Protein AF-A0A5A9GFE1-F1 (afdb_monomer_lite)

Structure (mmCIF, N/CA/C/O backbone):
data_AF-A0A5A9GFE1-F1
#
_entry.id   AF-A0A5A9GFE1-F1
#
loop_
_atom_site.group_PDB
_atom_site.id
_atom_site.type_symbol
_atom_site.label_atom_id
_atom_site.label_alt_id
_atom_site.label_comp_id
_atom_site.label_asym_id
_atom_site.label_entity_id
_atom_site.label_seq_id
_atom_site.pdbx_PDB_ins_code
_atom_site.Cartn_x
_atom_site.Cartn_y
_atom_site.Cartn_z
_atom_site.occupancy
_atom_site.B_iso_or_equiv
_atom_site.auth_seq_id
_atom_site.auth_comp_id
_atom_site.auth_asym_id
_atom_site.auth_atom_id
_atom_site.pdbx_PDB_model_num
ATOM 1 N N . MET A 1 1 ? -12.505 -15.880 12.732 1.00 76.94 1 MET A N 1
ATOM 2 C CA . MET A 1 1 ? -12.325 -15.135 11.469 1.00 76.94 1 MET A CA 1
ATOM 3 C C . MET A 1 1 ? -12.124 -13.673 11.823 1.00 76.94 1 MET A C 1
ATOM 5 O O . MET A 1 1 ? -12.712 -13.274 12.824 1.00 76.94 1 MET A O 1
ATOM 9 N N . PRO A 1 2 ? -11.308 -12.919 11.067 1.00 86.88 2 PRO A N 1
ATOM 10 C CA . PRO A 1 2 ? -11.058 -11.509 11.340 1.00 86.88 2 PRO A CA 1
ATOM 11 C C . PRO A 1 2 ? -12.333 -10.668 11.269 1.00 86.88 2 PRO A C 1
ATOM 13 O O . PRO A 1 2 ? -13.193 -10.912 10.420 1.00 86.88 2 PRO A O 1
ATOM 16 N N . THR A 1 3 ? -12.396 -9.628 12.087 1.00 91.00 3 THR A N 1
ATOM 17 C CA . THR A 1 3 ? -13.304 -8.488 11.946 1.00 91.00 3 THR A CA 1
ATOM 18 C C . THR A 1 3 ? -12.489 -7.206 11.820 1.00 91.00 3 THR A C 1
ATOM 20 O O . THR A 1 3 ? -11.328 -7.146 12.225 1.00 91.00 3 THR A O 1
ATOM 23 N N . ILE A 1 4 ? -13.096 -6.140 11.294 1.00 91.38 4 ILE A N 1
ATOM 24 C CA . ILE A 1 4 ? -12.438 -4.824 11.241 1.00 91.38 4 ILE A CA 1
ATOM 25 C C . ILE A 1 4 ? -12.020 -4.314 12.636 1.00 91.38 4 ILE A C 1
ATOM 27 O O . ILE A 1 4 ? -11.054 -3.565 12.755 1.00 91.38 4 ILE A O 1
ATOM 31 N N . TYR A 1 5 ? -12.707 -4.753 13.696 1.00 91.06 5 TYR A N 1
ATOM 32 C CA . TYR A 1 5 ? -12.461 -4.335 15.079 1.00 91.06 5 TYR A CA 1
ATOM 33 C C . TYR A 1 5 ? -11.319 -5.085 15.773 1.00 91.06 5 TYR A C 1
ATOM 35 O O . TYR A 1 5 ? -10.946 -4.714 16.888 1.00 91.06 5 TYR A O 1
ATOM 43 N N . ASP A 1 6 ? -10.736 -6.090 15.113 1.00 88.88 6 ASP A N 1
ATOM 44 C CA . ASP A 1 6 ? -9.493 -6.717 15.574 1.00 88.88 6 ASP A CA 1
ATOM 45 C C . ASP A 1 6 ? -8.299 -5.753 15.460 1.00 88.88 6 ASP A C 1
ATOM 47 O O . ASP A 1 6 ? -7.280 -5.947 16.123 1.00 88.88 6 ASP A O 1
ATOM 51 N N . ILE A 1 7 ? -8.437 -4.687 14.660 1.00 89.19 7 ILE A N 1
ATOM 52 C CA . ILE A 1 7 ? -7.517 -3.550 14.626 1.00 89.19 7 ILE A CA 1
ATOM 53 C C . ILE A 1 7 ? -7.960 -2.549 15.694 1.00 89.19 7 ILE A C 1
ATOM 55 O O . ILE A 1 7 ? -8.998 -1.898 15.552 1.00 89.19 7 ILE A O 1
ATOM 59 N N . ALA A 1 8 ? -7.163 -2.398 16.755 1.00 84.62 8 ALA A N 1
ATOM 60 C CA . ALA A 1 8 ? -7.540 -1.612 17.933 1.00 84.62 8 ALA A CA 1
ATOM 61 C C . ALA A 1 8 ? -7.936 -0.165 17.587 1.00 84.62 8 ALA A C 1
ATOM 63 O O . ALA A 1 8 ? -8.955 0.335 18.063 1.00 84.62 8 ALA A O 1
ATOM 64 N N . GLN A 1 9 ? -7.190 0.487 16.689 1.00 86.62 9 GLN A N 1
ATOM 65 C CA . GLN A 1 9 ? -7.472 1.861 16.268 1.00 86.62 9 GLN A CA 1
ATOM 66 C C . GLN A 1 9 ? -8.793 2.003 15.499 1.00 86.62 9 GLN A C 1
ATOM 68 O O . GLN A 1 9 ? -9.353 3.092 15.460 1.00 86.62 9 GLN A O 1
ATOM 73 N N . LEU A 1 10 ? -9.330 0.930 14.910 1.00 93.31 10 LEU A N 1
ATOM 74 C CA . LEU A 1 10 ? -10.584 0.972 14.148 1.00 93.31 10 LEU A CA 1
ATOM 75 C C . LEU A 1 10 ? -11.828 0.674 14.998 1.00 93.31 10 LEU A C 1
ATOM 77 O O . LEU A 1 10 ? -12.948 0.773 14.497 1.00 93.31 10 LEU A O 1
ATOM 81 N N . GLN A 1 11 ? -11.681 0.367 16.289 1.00 92.31 11 GLN A N 1
ATOM 82 C CA . GLN A 1 11 ? -12.820 0.154 17.192 1.00 92.31 11 GLN A CA 1
ATOM 83 C C . GLN A 1 11 ? -13.823 1.329 17.246 1.00 92.31 11 GLN A C 1
ATOM 85 O O . GLN A 1 11 ? -15.032 1.063 17.249 1.00 92.31 11 GLN A O 1
ATOM 90 N N . PRO A 1 12 ? -13.406 2.615 17.203 1.00 94.50 12 PRO A N 1
ATOM 91 C CA . PRO A 1 12 ? -14.332 3.751 17.151 1.00 94.50 12 PRO A CA 1
ATOM 92 C C . PRO A 1 12 ? -15.297 3.732 15.958 1.00 94.50 12 PRO A C 1
ATOM 94 O O . PRO A 1 12 ? -16.393 4.294 16.055 1.00 94.50 12 PRO A O 1
ATOM 97 N N . LEU A 1 13 ? -14.970 3.022 14.866 1.00 95.38 13 LEU A N 1
ATOM 98 C CA . LEU A 1 13 ? -15.875 2.858 13.722 1.00 95.38 13 LEU A CA 1
ATOM 99 C C . LEU A 1 13 ? -17.215 2.225 14.125 1.00 95.38 13 LEU A C 1
ATOM 101 O O . LEU A 1 13 ? -18.231 2.505 13.496 1.00 95.38 13 LEU A O 1
ATOM 105 N N . ALA A 1 14 ? -17.267 1.422 15.194 1.00 94.44 14 ALA A N 1
ATOM 106 C CA . ALA A 1 14 ? -18.524 0.873 15.701 1.00 94.44 14 ALA A CA 1
ATOM 107 C C . ALA A 1 14 ? -19.472 1.970 16.219 1.00 94.44 14 ALA A C 1
ATOM 109 O O . ALA A 1 14 ? -20.682 1.914 15.993 1.00 94.44 14 ALA A O 1
ATOM 110 N N . ALA A 1 15 ? -18.935 2.973 16.920 1.00 95.75 15 ALA A N 1
ATOM 111 C CA . ALA A 1 15 ? -19.720 4.096 17.428 1.00 95.75 15 ALA A CA 1
ATOM 112 C C . ALA A 1 15 ? -20.160 5.025 16.290 1.00 95.75 15 ALA A C 1
ATOM 114 O O . ALA A 1 15 ? -21.337 5.382 16.221 1.00 95.75 15 ALA A O 1
ATOM 115 N N . ILE A 1 16 ? -19.248 5.326 15.359 1.00 97.25 16 ILE A N 1
ATOM 116 C CA . ILE A 1 16 ? -19.541 6.113 14.152 1.00 97.25 16 ILE A CA 1
ATOM 117 C C . ILE A 1 16 ? -20.634 5.421 13.325 1.00 97.25 16 ILE A C 1
ATOM 119 O O . ILE A 1 16 ? -21.614 6.050 12.931 1.00 97.25 16 ILE A O 1
ATOM 123 N N . GLY A 1 17 ? -20.524 4.105 13.124 1.00 96.00 17 GLY A N 1
ATOM 124 C CA . GLY A 1 17 ? -21.496 3.317 12.368 1.00 96.00 17 GLY A CA 1
ATOM 125 C C . GLY A 1 17 ? -22.899 3.418 12.960 1.00 96.00 17 GLY A C 1
ATOM 126 O O . GLY A 1 17 ? -23.856 3.711 12.245 1.00 96.00 17 GLY A O 1
ATOM 127 N N . ARG A 1 18 ? -23.026 3.299 14.289 1.00 96.81 18 ARG A N 1
ATOM 128 C CA . ARG A 1 18 ? -24.308 3.500 14.986 1.00 96.81 18 ARG A CA 1
ATOM 129 C C . ARG A 1 18 ? -24.841 4.924 14.842 1.00 96.81 18 ARG A C 1
ATOM 131 O O . ARG A 1 18 ? -26.026 5.081 14.567 1.00 96.81 18 ARG A O 1
ATOM 138 N N . ALA A 1 19 ? -23.988 5.937 15.001 1.00 97.44 19 ALA A N 1
ATOM 139 C CA . ALA A 1 19 ? -24.389 7.341 14.913 1.00 97.44 19 ALA A CA 1
ATOM 140 C C . ALA A 1 19 ? -24.934 7.712 13.523 1.00 97.44 19 ALA A C 1
ATOM 142 O O . ALA A 1 19 ? -25.903 8.460 13.415 1.00 97.44 19 ALA A O 1
ATOM 143 N N . HIS A 1 20 ? -24.351 7.148 12.463 1.00 97.06 20 HIS A N 1
ATOM 144 C CA . HIS A 1 20 ? -24.754 7.417 11.080 1.00 97.06 20 HIS A CA 1
ATOM 145 C C . HIS A 1 20 ? -25.705 6.363 10.486 1.00 97.06 20 HIS A C 1
ATOM 147 O O . HIS A 1 20 ? -26.133 6.511 9.339 1.00 97.06 20 HIS A O 1
ATOM 153 N N . GLY A 1 21 ? -26.045 5.308 11.235 1.00 96.50 21 GLY A N 1
ATOM 154 C CA . GLY A 1 21 ? -26.882 4.203 10.759 1.00 96.50 21 GLY A CA 1
ATOM 155 C C . GLY A 1 21 ? -26.241 3.396 9.623 1.00 96.50 21 GLY A C 1
ATOM 156 O O . GLY A 1 21 ? -26.940 2.958 8.710 1.00 96.50 21 GLY A O 1
ATOM 157 N N . VAL A 1 22 ? -24.917 3.227 9.647 1.00 96.19 22 VAL A N 1
ATOM 158 C CA . VAL A 1 22 ? -24.139 2.533 8.612 1.00 96.19 22 VAL A CA 1
ATOM 159 C C . VAL A 1 22 ? -23.301 1.399 9.192 1.00 96.19 22 VAL A C 1
ATOM 161 O O . VAL A 1 22 ? -22.985 1.370 10.379 1.00 96.19 22 VAL A O 1
ATOM 164 N N . ARG A 1 23 ? -22.919 0.474 8.317 1.00 94.81 23 ARG A N 1
ATOM 165 C CA . ARG A 1 23 ? -21.920 -0.566 8.564 1.00 94.81 23 ARG A CA 1
ATOM 166 C C . ARG A 1 23 ? -20.661 -0.294 7.769 1.00 94.81 23 ARG A C 1
ATOM 168 O O . ARG A 1 23 ? -20.763 0.287 6.686 1.00 94.81 23 ARG A O 1
ATOM 175 N N . PHE A 1 24 ? -19.523 -0.752 8.276 1.00 95.56 24 PHE A N 1
ATOM 176 C CA . PHE A 1 24 ? -18.225 -0.585 7.626 1.00 95.56 24 PHE A CA 1
ATOM 177 C C . PHE A 1 24 ? -17.656 -1.905 7.115 1.00 95.56 24 PHE A C 1
ATOM 179 O O . PHE A 1 24 ? -17.845 -2.970 7.702 1.00 95.56 24 PHE A O 1
ATOM 186 N N . ARG A 1 25 ? -16.908 -1.811 6.018 1.00 95.25 25 ARG A N 1
ATOM 187 C CA . ARG A 1 25 ? -16.076 -2.890 5.499 1.00 95.25 25 ARG A CA 1
ATOM 188 C C . ARG A 1 25 ? -14.699 -2.344 5.148 1.00 95.25 25 ARG A C 1
ATOM 190 O O . ARG A 1 25 ? -14.602 -1.376 4.402 1.00 95.25 25 ARG A O 1
ATOM 197 N N . LEU A 1 26 ? -13.658 -2.979 5.666 1.00 95.25 26 LEU A N 1
ATOM 198 C CA . LEU A 1 26 ? -12.272 -2.754 5.269 1.00 95.25 26 LEU A CA 1
ATOM 199 C C . LEU A 1 26 ? -11.980 -3.549 3.999 1.00 95.25 26 LEU A C 1
ATOM 201 O O . LEU A 1 26 ? -12.410 -4.695 3.897 1.00 95.25 26 LEU A O 1
ATOM 205 N N . ARG A 1 27 ? -11.242 -2.996 3.041 1.00 93.69 27 ARG A N 1
ATOM 206 C CA . ARG A 1 27 ? -10.865 -3.713 1.812 1.00 93.69 27 ARG A CA 1
ATOM 207 C C . ARG A 1 27 ? -9.386 -3.532 1.476 1.00 93.69 27 ARG A C 1
ATOM 209 O O . ARG A 1 27 ? -8.655 -2.830 2.171 1.00 93.69 27 ARG A O 1
ATOM 216 N N . GLY A 1 28 ? -8.943 -4.194 0.410 1.00 91.25 28 GLY A N 1
ATOM 217 C CA . GLY A 1 28 ? -7.653 -3.910 -0.209 1.00 91.25 28 GLY A CA 1
ATOM 218 C C . GLY A 1 28 ? -6.455 -4.372 0.623 1.00 91.25 28 GLY A C 1
ATOM 219 O O . GLY A 1 28 ? -6.448 -5.457 1.215 1.00 91.25 28 GLY A O 1
ATOM 220 N N . GLY A 1 29 ? -5.398 -3.555 0.632 1.00 90.56 29 GLY A N 1
ATOM 221 C CA . GLY A 1 29 ? -4.107 -3.917 1.223 1.00 90.56 29 GLY A CA 1
ATOM 222 C C . GLY A 1 29 ? -4.164 -4.167 2.730 1.00 90.56 29 GLY A C 1
ATOM 223 O O . GLY A 1 29 ? -3.612 -5.161 3.196 1.00 90.56 29 GLY A O 1
ATOM 224 N N . VAL A 1 30 ? -4.876 -3.323 3.481 1.00 91.69 30 VAL A N 1
ATOM 225 C CA . VAL A 1 30 ? -5.003 -3.464 4.944 1.00 91.69 30 VAL A CA 1
ATOM 226 C C . VAL A 1 30 ? -5.758 -4.743 5.300 1.00 91.69 30 VAL A C 1
ATOM 228 O O . VAL A 1 30 ? -5.303 -5.500 6.153 1.00 91.69 30 VAL A O 1
ATOM 231 N N . ALA A 1 31 ? -6.859 -5.038 4.596 1.00 94.12 31 ALA A N 1
ATOM 232 C CA . ALA A 1 31 ? -7.599 -6.285 4.781 1.00 94.12 31 ALA A CA 1
ATOM 233 C C . ALA A 1 31 ? -6.713 -7.511 4.502 1.00 94.12 31 ALA A C 1
ATOM 235 O O . ALA A 1 31 ? -6.662 -8.439 5.305 1.00 94.12 31 ALA A O 1
ATOM 236 N N . THR A 1 32 ? -5.956 -7.481 3.402 1.00 93.06 32 THR A N 1
ATOM 237 C CA . THR A 1 32 ? -5.020 -8.555 3.033 1.00 93.06 32 THR A CA 1
ATOM 238 C C . THR A 1 32 ? -3.989 -8.807 4.137 1.00 93.06 32 THR A C 1
ATOM 240 O O . THR A 1 32 ? -3.791 -9.944 4.563 1.00 93.06 32 THR A O 1
ATOM 243 N N . ARG A 1 33 ? -3.352 -7.741 4.635 1.00 89.94 33 ARG A N 1
ATOM 244 C CA . ARG A 1 33 ? -2.314 -7.828 5.672 1.00 89.94 33 ARG A CA 1
ATOM 245 C C . ARG A 1 33 ? -2.874 -8.259 7.018 1.00 89.94 33 ARG A C 1
ATOM 247 O O . ARG A 1 33 ? -2.199 -9.004 7.720 1.00 89.94 33 ARG A O 1
ATOM 254 N N . LEU A 1 34 ? -4.098 -7.851 7.360 1.00 90.69 34 LEU A N 1
ATOM 255 C CA . LEU A 1 34 ? -4.763 -8.319 8.575 1.00 90.69 34 LEU A CA 1
ATOM 256 C C . LEU A 1 34 ? -4.941 -9.841 8.530 1.00 90.69 34 LEU A C 1
ATOM 258 O O . LEU A 1 34 ? -4.566 -10.523 9.481 1.00 90.69 34 LEU A O 1
ATOM 262 N N . VAL A 1 35 ? -5.424 -10.386 7.405 1.00 91.62 35 VAL A N 1
ATOM 263 C CA . VAL A 1 35 ? -5.534 -11.844 7.226 1.00 91.62 35 VAL A CA 1
ATOM 264 C C . VAL A 1 35 ? -4.159 -12.511 7.323 1.00 91.62 35 VAL A C 1
ATOM 266 O O . VAL A 1 35 ? -4.002 -13.462 8.084 1.00 91.62 35 VAL A O 1
ATOM 269 N N . MET A 1 36 ? -3.143 -11.982 6.628 1.00 87.56 36 MET A N 1
ATOM 270 C CA . MET A 1 36 ? -1.769 -12.502 6.703 1.00 87.56 36 MET A CA 1
ATOM 271 C C . MET A 1 36 ? -1.215 -12.511 8.137 1.00 87.56 36 MET A C 1
ATOM 273 O O . MET A 1 36 ? -0.554 -13.472 8.527 1.00 87.56 36 MET A O 1
ATOM 277 N N . GLN A 1 37 ? -1.455 -11.452 8.916 1.00 84.56 37 GLN A N 1
ATOM 278 C CA . GLN A 1 37 ? -0.981 -11.342 10.296 1.00 84.56 37 GLN A CA 1
ATOM 279 C C . GLN A 1 37 ? -1.699 -12.337 11.214 1.00 84.56 37 GLN A C 1
ATOM 281 O O . GLN A 1 37 ? -1.051 -12.948 12.061 1.00 84.56 37 GLN A O 1
ATOM 286 N N . MET A 1 38 ? -3.010 -12.523 11.044 1.00 82.31 38 MET A N 1
ATOM 287 C CA . MET A 1 38 ? -3.802 -13.433 11.878 1.00 82.31 38 MET A CA 1
ATOM 288 C C . MET A 1 38 ? -3.527 -14.911 11.585 1.00 82.31 38 MET A C 1
ATOM 290 O O . MET A 1 38 ? -3.506 -15.714 12.516 1.00 82.31 38 MET A O 1
ATOM 294 N N . ASP A 1 39 ? -3.258 -15.269 10.327 1.00 77.12 39 ASP A N 1
ATOM 295 C CA . ASP A 1 39 ? -2.856 -16.633 9.961 1.00 77.12 39 ASP A CA 1
ATOM 296 C C . ASP A 1 39 ? -1.441 -16.971 10.469 1.00 77.12 39 ASP A C 1
ATOM 298 O O . ASP A 1 39 ? -1.087 -18.138 10.655 1.00 77.12 39 ASP A O 1
ATOM 302 N N . ASN A 1 40 ? -0.616 -15.956 10.743 1.00 66.50 40 ASN A N 1
ATOM 303 C CA . ASN A 1 40 ? 0.757 -16.129 11.192 1.00 66.50 40 ASN A CA 1
ATOM 304 C C . ASN A 1 40 ? 0.852 -16.069 12.728 1.00 66.50 40 ASN A C 1
ATOM 306 O O . ASN A 1 40 ? 1.252 -15.062 13.316 1.00 66.50 40 ASN A O 1
ATOM 310 N N . ALA A 1 41 ? 0.532 -17.193 13.383 1.00 50.41 41 ALA A N 1
ATOM 311 C CA . ALA A 1 41 ? 0.541 -17.360 14.846 1.00 50.41 41 ALA A CA 1
ATOM 312 C C . ALA A 1 41 ? 1.844 -16.904 15.544 1.00 50.41 41 ALA A C 1
ATOM 314 O O . ALA A 1 41 ? 1.838 -16.595 16.734 1.00 50.41 41 ALA A O 1
ATOM 315 N N . ALA A 1 42 ? 2.956 -16.821 14.805 1.00 40.94 42 ALA A N 1
ATOM 316 C CA . ALA A 1 42 ? 4.250 -16.354 15.293 1.00 40.94 42 ALA A CA 1
ATOM 317 C C . ALA A 1 42 ? 4.266 -14.880 15.745 1.00 40.94 42 ALA A C 1
ATOM 319 O O . ALA A 1 42 ? 5.206 -14.467 16.423 1.00 40.94 42 ALA A O 1
ATOM 320 N N . TRP A 1 43 ? 3.271 -14.071 15.368 1.00 50.38 43 TRP A N 1
ATOM 321 C CA . TRP A 1 43 ? 3.330 -12.630 15.615 1.00 50.38 43 TRP A CA 1
ATOM 322 C C . TRP A 1 43 ? 2.842 -12.241 17.006 1.00 50.38 43 TRP A C 1
ATOM 324 O O . TRP A 1 43 ? 3.351 -11.255 17.530 1.00 50.38 43 TRP A O 1
ATOM 334 N N . GLY A 1 44 ? 1.923 -13.006 17.617 1.00 55.22 44 GLY A N 1
ATOM 335 C CA . GLY A 1 44 ? 1.494 -12.883 19.025 1.00 55.22 44 GLY A CA 1
ATOM 336 C C . GLY A 1 44 ? 1.038 -11.491 19.497 1.00 55.22 44 GLY A C 1
ATOM 337 O O . GLY A 1 44 ? 0.776 -11.303 20.682 1.00 55.22 44 GLY A O 1
ATOM 338 N N . ARG A 1 45 ? 0.978 -10.509 18.595 1.00 60.47 45 ARG A N 1
ATOM 339 C CA . ARG A 1 45 ? 0.711 -9.099 18.861 1.00 60.47 45 ARG A CA 1
ATOM 340 C C . ARG A 1 45 ? -0.642 -8.726 18.265 1.00 60.47 45 ARG A C 1
ATOM 342 O O . ARG A 1 45 ? -0.954 -9.207 17.169 1.00 60.47 45 ARG A O 1
ATOM 349 N N . PRO A 1 46 ? -1.410 -7.860 18.947 1.00 69.50 46 PRO A N 1
ATOM 350 C CA . PRO A 1 46 ? -2.623 -7.281 18.389 1.00 69.50 46 PRO A CA 1
ATOM 351 C C . PRO A 1 46 ? -2.362 -6.666 17.012 1.00 69.50 46 PRO A C 1
ATOM 353 O O . PRO A 1 46 ? -1.258 -6.186 16.733 1.00 69.50 46 PRO A O 1
ATOM 356 N N . ALA A 1 47 ? -3.373 -6.695 16.149 1.00 79.56 47 ALA A N 1
ATOM 357 C CA . ALA A 1 47 ? -3.305 -5.986 14.886 1.00 79.56 47 ALA A CA 1
ATOM 358 C C . ALA A 1 47 ? -3.283 -4.477 15.151 1.00 79.56 47 ALA A C 1
ATOM 360 O O . ALA A 1 47 ? -4.111 -3.940 15.888 1.00 79.56 47 ALA A O 1
ATOM 361 N N . ASP A 1 48 ? -2.309 -3.814 14.545 1.00 78.88 48 ASP A N 1
ATOM 362 C CA . ASP A 1 48 ? -2.057 -2.389 14.693 1.00 78.88 48 ASP A CA 1
ATOM 363 C C . ASP A 1 48 ? -2.221 -1.736 13.323 1.00 78.88 48 ASP A C 1
ATOM 365 O O . ASP A 1 48 ? -1.590 -2.169 12.354 1.00 78.88 48 ASP A O 1
ATOM 369 N N . LEU A 1 49 ? -3.069 -0.708 13.241 1.00 81.50 49 LEU A N 1
ATOM 370 C CA . LEU A 1 49 ? -3.375 -0.044 11.978 1.00 81.50 49 LEU A CA 1
ATOM 371 C C . LEU A 1 49 ? -2.099 0.443 11.290 1.00 81.50 49 LEU A C 1
ATOM 373 O O . LEU A 1 49 ? -1.937 0.176 10.107 1.00 81.50 49 LEU A O 1
ATOM 377 N N . PHE A 1 50 ? -1.156 1.031 12.032 1.00 74.75 50 PHE A N 1
ATOM 378 C CA . PHE A 1 50 ? 0.103 1.529 11.473 1.00 74.75 50 PHE A CA 1
ATOM 379 C C . PHE A 1 50 ? 0.952 0.415 10.861 1.00 74.75 50 PHE A C 1
ATOM 381 O O . PHE A 1 50 ? 1.509 0.583 9.779 1.00 74.75 50 PHE A O 1
ATOM 388 N N . SER A 1 51 ? 1.020 -0.737 11.526 1.00 72.88 51 SER A N 1
ATOM 389 C CA . SER A 1 51 ? 1.721 -1.918 11.015 1.00 72.88 51 SER A CA 1
ATOM 390 C C . SER A 1 51 ? 1.042 -2.528 9.780 1.00 72.88 51 SER A C 1
ATOM 392 O O . SER A 1 51 ? 1.709 -3.140 8.946 1.00 72.88 51 SER A O 1
ATOM 394 N N . LEU A 1 52 ? -0.276 -2.358 9.642 1.00 80.75 52 LEU A N 1
ATOM 395 C CA . LEU A 1 52 ? -1.058 -2.817 8.490 1.00 80.75 52 LEU A CA 1
ATOM 396 C C . LEU A 1 52 ? -1.136 -1.785 7.353 1.00 80.75 52 LEU A C 1
ATOM 398 O O . LEU A 1 52 ? -1.493 -2.140 6.224 1.00 80.75 52 LEU A O 1
ATOM 402 N N . THR A 1 53 ? -0.775 -0.530 7.615 1.00 78.44 53 THR A N 1
ATOM 403 C CA . THR A 1 53 ? -0.756 0.583 6.656 1.00 78.44 53 THR A CA 1
ATOM 404 C C . THR A 1 53 ? 0.659 1.144 6.489 1.00 78.44 53 THR A C 1
ATOM 406 O O . THR A 1 53 ? 0.904 2.312 6.799 1.00 78.44 53 THR A O 1
ATOM 409 N N . PRO A 1 54 ? 1.622 0.345 6.007 1.00 65.12 54 PRO A N 1
ATOM 410 C CA . PRO A 1 54 ? 2.944 0.871 5.731 1.00 65.12 54 PRO A CA 1
ATOM 411 C C . PRO A 1 54 ? 2.907 1.796 4.526 1.00 65.12 54 PRO A C 1
ATOM 413 O O . PRO A 1 54 ? 1.977 1.785 3.711 1.00 65.12 54 PRO A O 1
ATOM 416 N N . PHE A 1 55 ? 3.970 2.572 4.443 1.00 59.66 55 PHE A N 1
ATOM 417 C CA . PHE A 1 55 ? 4.117 3.775 3.653 1.00 59.66 55 PHE A CA 1
ATOM 418 C C . PHE A 1 55 ? 3.445 3.736 2.271 1.00 59.66 55 PHE A C 1
ATOM 420 O O . PHE A 1 55 ? 3.649 2.806 1.490 1.00 59.66 55 PHE A O 1
ATOM 427 N N . LEU A 1 56 ? 2.627 4.765 1.991 1.00 58.06 56 LEU A N 1
ATOM 428 C CA . LEU A 1 56 ? 1.780 4.951 0.794 1.00 58.06 56 LEU A CA 1
ATOM 429 C C . LEU A 1 56 ? 0.535 4.058 0.696 1.00 58.06 56 LEU A C 1
ATOM 431 O O . LEU A 1 56 ? -0.244 4.218 -0.249 1.00 58.06 56 LEU A O 1
ATOM 435 N N . SER A 1 57 ? 0.327 3.147 1.647 1.00 66.88 57 SER A N 1
ATOM 436 C CA . SER A 1 57 ? -0.909 2.368 1.709 1.00 66.88 57 SER A CA 1
ATOM 437 C C . SER A 1 57 ? -2.066 3.209 2.224 1.00 66.88 57 SER A C 1
ATOM 439 O O . SER A 1 57 ? -1.926 3.947 3.197 1.00 66.88 57 SER A O 1
ATOM 441 N N . ASP A 1 58 ? -3.219 3.004 1.607 1.00 83.94 58 ASP A N 1
ATOM 442 C CA . ASP A 1 58 ? -4.465 3.639 2.011 1.00 83.94 58 ASP A CA 1
ATOM 443 C C . ASP A 1 58 ? -5.242 2.737 2.951 1.00 83.94 58 ASP A C 1
ATOM 445 O O . ASP A 1 58 ? -5.142 1.506 2.891 1.00 83.94 58 ASP A O 1
ATOM 449 N N . VAL A 1 59 ? -6.011 3.363 3.837 1.00 91.25 59 VAL A N 1
ATOM 450 C CA . VAL A 1 59 ? -7.073 2.680 4.564 1.00 91.25 59 VAL A CA 1
ATOM 451 C C . VAL A 1 59 ? -8.337 2.792 3.731 1.00 91.25 59 VAL A C 1
ATOM 453 O O . VAL A 1 59 ? -9.036 3.806 3.763 1.00 91.25 59 VAL A O 1
ATOM 456 N N . ASP A 1 60 ? -8.606 1.727 2.984 1.00 94.50 60 ASP A N 1
ATOM 457 C CA . ASP A 1 60 ? -9.760 1.641 2.105 1.00 94.50 60 ASP A CA 1
ATOM 458 C C . ASP A 1 60 ? -10.975 1.109 2.876 1.00 94.50 60 ASP A C 1
ATOM 460 O O . ASP A 1 60 ? -11.028 -0.063 3.272 1.00 94.50 60 ASP A O 1
ATOM 464 N N . LEU A 1 61 ? -11.977 1.962 3.060 1.00 96.06 61 LEU A N 1
ATOM 465 C CA . LEU A 1 61 ? -13.236 1.645 3.718 1.00 96.06 61 LEU A CA 1
ATOM 466 C C . LEU A 1 61 ? -14.420 1.777 2.765 1.00 96.06 61 LEU A C 1
ATOM 468 O O . LEU A 1 61 ? -14.485 2.663 1.916 1.00 96.06 61 LEU A O 1
ATOM 472 N N . VAL A 1 62 ? -15.422 0.936 2.989 1.00 95.88 62 VAL A N 1
ATOM 473 C CA . VAL A 1 62 ? -16.747 1.058 2.384 1.00 95.88 62 VAL A CA 1
ATOM 474 C C . VAL A 1 62 ? -17.781 1.185 3.490 1.00 95.88 62 VAL A C 1
ATOM 476 O O . VAL A 1 62 ? -17.736 0.430 4.462 1.00 95.88 62 VAL A O 1
ATOM 479 N N . HIS A 1 63 ? -18.734 2.104 3.336 1.00 96.50 63 HIS A N 1
ATOM 480 C CA . HIS A 1 63 ? -19.892 2.202 4.218 1.00 96.50 63 HIS A CA 1
ATOM 481 C C . HIS A 1 63 ? -21.198 1.807 3.521 1.00 96.50 63 HIS A C 1
ATOM 483 O O . HIS A 1 63 ? -21.417 2.076 2.340 1.00 96.50 63 HIS A O 1
ATOM 489 N N . SER A 1 64 ? -22.135 1.234 4.277 1.00 95.75 64 SER A N 1
ATOM 490 C CA . SER A 1 64 ? -23.442 0.817 3.747 1.00 95.75 64 SER A CA 1
ATOM 491 C C . SER A 1 64 ? -24.436 1.961 3.494 1.00 95.75 64 SER A C 1
ATOM 493 O O . SER A 1 64 ? -25.508 1.708 2.948 1.00 95.75 64 SER A O 1
ATOM 495 N N . GLY A 1 65 ? -24.128 3.183 3.941 1.00 94.94 65 GLY A N 1
ATOM 496 C CA . GLY A 1 65 ? -24.965 4.376 3.750 1.00 94.94 65 GLY A CA 1
ATOM 497 C C . GLY A 1 65 ? -24.963 4.940 2.324 1.00 94.94 65 GLY A C 1
ATOM 498 O O . GLY A 1 65 ? -24.270 4.438 1.441 1.00 94.94 65 GLY A O 1
ATOM 499 N N . GLN A 1 66 ? -25.717 6.023 2.125 1.00 96.25 66 GLN A N 1
ATOM 500 C CA . GLN A 1 66 ? -25.821 6.753 0.854 1.00 96.25 66 GLN A CA 1
ATOM 501 C C . GLN A 1 66 ? -24.571 7.618 0.586 1.00 96.25 66 GLN A C 1
ATOM 503 O O . GLN A 1 66 ? -24.004 8.142 1.549 1.00 96.25 66 GLN A O 1
ATOM 508 N N . PRO A 1 67 ? -24.198 7.888 -0.683 1.00 96.56 67 PRO A N 1
ATOM 509 C CA . PRO A 1 67 ? -23.021 8.704 -1.033 1.00 96.56 67 PRO A CA 1
ATOM 510 C C . PRO A 1 67 ? -22.966 10.079 -0.351 1.00 96.56 67 PRO A C 1
ATOM 512 O O . PRO A 1 67 ? -21.917 10.559 0.066 1.00 96.56 67 PRO A O 1
ATOM 515 N N . LYS A 1 68 ? -24.120 10.724 -0.145 1.00 96.69 68 LYS A N 1
ATOM 516 C CA . LYS A 1 68 ? -24.188 12.035 0.526 1.00 96.69 68 LYS A CA 1
ATOM 517 C C . LYS A 1 68 ? -23.711 12.017 1.989 1.00 96.69 68 LYS A C 1
ATOM 519 O O . LYS A 1 68 ? -23.421 13.074 2.539 1.00 96.69 68 LYS A O 1
ATOM 524 N N . GLN A 1 69 ? -23.655 10.842 2.625 1.00 96.69 69 GLN A N 1
ATOM 525 C CA . GLN A 1 69 ? -23.186 10.674 4.005 1.00 96.69 69 GLN A CA 1
ATOM 526 C C . GLN A 1 69 ? -21.656 10.563 4.093 1.00 96.69 69 GLN A C 1
ATOM 528 O O . GLN A 1 69 ? -21.106 10.802 5.166 1.00 96.69 69 GLN A O 1
ATOM 533 N N . THR A 1 70 ? -20.966 10.245 2.989 1.00 96.50 70 THR A N 1
ATOM 534 C CA . THR A 1 70 ? -19.524 9.944 2.965 1.00 96.50 70 THR A CA 1
ATOM 535 C C . THR A 1 70 ? -18.685 11.044 3.606 1.00 96.50 70 THR A C 1
ATOM 537 O O . THR A 1 70 ? -17.823 10.752 4.430 1.00 96.50 70 THR A O 1
ATOM 540 N N . ARG A 1 71 ? -18.971 12.317 3.306 1.00 95.62 71 ARG A N 1
ATOM 541 C CA . ARG A 1 71 ? -18.226 13.448 3.879 1.00 95.62 71 ARG A CA 1
ATOM 542 C C . ARG A 1 71 ? -18.353 13.525 5.403 1.00 95.62 71 ARG A C 1
ATOM 544 O O . ARG A 1 71 ? -17.344 13.626 6.086 1.00 95.62 71 ARG A O 1
ATOM 551 N N . GLN A 1 72 ? -19.576 13.454 5.926 1.00 97.06 72 GLN A N 1
ATOM 552 C CA . GLN A 1 72 ? -19.826 13.543 7.370 1.00 97.06 72 GLN A CA 1
ATOM 553 C C . GLN A 1 72 ? -19.215 12.353 8.118 1.00 97.06 72 GLN A C 1
ATOM 555 O O . GLN A 1 72 ? -18.676 12.514 9.207 1.00 97.06 72 GLN A O 1
ATOM 560 N N . ILE A 1 73 ? -19.267 11.161 7.515 1.00 97.69 73 ILE A N 1
ATOM 561 C CA . ILE A 1 73 ? -18.636 9.965 8.076 1.00 97.69 73 ILE A CA 1
ATOM 562 C C . ILE A 1 73 ? -17.109 10.121 8.091 1.00 97.69 73 ILE A C 1
ATOM 564 O O . ILE A 1 73 ? -16.484 9.787 9.092 1.00 97.69 73 ILE A O 1
ATOM 568 N N . MET A 1 74 ? -16.507 10.654 7.022 1.00 95.81 74 MET A N 1
ATOM 569 C CA . MET A 1 74 ? -15.065 10.915 6.976 1.00 95.81 74 MET A CA 1
ATOM 570 C C . MET A 1 74 ? -14.630 11.916 8.054 1.00 95.81 74 MET A C 1
ATOM 572 O O . MET A 1 74 ? -13.650 11.671 8.750 1.00 95.81 74 MET A O 1
ATOM 576 N N . GLU A 1 75 ? -15.376 13.008 8.239 1.00 91.88 75 GLU A N 1
ATOM 577 C CA . GLU A 1 75 ? -15.118 13.989 9.304 1.00 91.88 75 GLU A CA 1
ATOM 578 C C . GLU A 1 75 ? -15.192 13.326 10.698 1.00 91.88 75 GLU A C 1
ATOM 580 O O . GLU A 1 75 ? -14.331 13.558 11.547 1.00 91.88 75 GLU A O 1
ATOM 585 N N . ALA A 1 76 ? -16.155 12.422 10.919 1.00 95.88 76 ALA A N 1
ATOM 586 C CA . ALA A 1 76 ? -16.260 11.660 12.165 1.00 95.88 76 ALA A CA 1
ATOM 587 C C . ALA A 1 76 ? -15.089 10.681 12.377 1.00 95.88 76 ALA A C 1
ATOM 589 O O . ALA A 1 76 ? -14.609 10.544 13.505 1.00 95.88 76 ALA A O 1
ATOM 590 N N . ILE A 1 77 ? -14.611 10.024 11.312 1.00 92.56 77 ILE A N 1
ATOM 591 C CA . ILE A 1 77 ? -13.415 9.166 11.345 1.00 92.56 77 ILE A CA 1
ATOM 592 C C . ILE A 1 77 ? -12.199 9.995 11.756 1.00 92.56 77 ILE A C 1
ATOM 594 O O . ILE A 1 77 ? -11.522 9.633 12.715 1.00 92.56 77 ILE A O 1
ATOM 598 N N . GLN A 1 78 ? -11.969 11.130 11.094 1.00 87.56 78 GLN A N 1
ATOM 599 C CA . GLN A 1 78 ? -10.841 12.019 11.379 1.00 87.56 78 GLN A CA 1
ATOM 600 C C . GLN A 1 78 ? -10.847 12.550 12.819 1.00 87.56 78 GLN A C 1
ATOM 602 O O . GLN A 1 78 ? -9.784 12.715 13.404 1.00 87.56 78 GLN A O 1
ATOM 607 N N . GLY A 1 79 ? -12.026 12.795 13.399 1.00 81.88 79 GLY A N 1
ATOM 608 C CA . GLY A 1 79 ? -12.147 13.282 14.775 1.00 81.88 79 GLY A CA 1
ATOM 609 C C . GLY A 1 79 ? -12.112 12.206 15.866 1.00 81.88 79 GLY A C 1
ATOM 610 O O . GLY A 1 79 ? -11.959 12.558 17.032 1.00 81.88 79 GLY A O 1
ATOM 611 N N . SER A 1 80 ? -12.288 10.921 15.527 1.00 86.56 80 SER A N 1
ATOM 612 C CA . SER A 1 80 ? -12.529 9.868 16.536 1.00 86.56 80 SER A CA 1
ATOM 613 C C . SER A 1 80 ? -11.612 8.651 16.441 1.00 86.56 80 SER A C 1
ATOM 615 O O . SER A 1 80 ? -11.485 7.922 17.423 1.00 86.56 80 SER A O 1
ATOM 617 N N . VAL A 1 81 ? -11.021 8.366 15.277 1.00 84.88 81 VAL A N 1
ATOM 618 C CA . VAL A 1 81 ? -10.084 7.246 15.118 1.00 84.88 81 VAL A CA 1
ATOM 619 C C . VAL A 1 81 ? -8.685 7.699 15.565 1.00 84.88 81 VAL A C 1
ATOM 621 O O . VAL A 1 81 ? -8.170 8.672 15.017 1.00 84.88 81 VAL A O 1
ATOM 624 N N . PRO A 1 82 ? -8.043 7.020 16.539 1.00 77.50 82 PRO A N 1
ATOM 625 C CA . PRO A 1 82 ? -6.706 7.381 16.998 1.00 77.50 82 PRO A CA 1
ATOM 626 C C . PRO A 1 82 ? -5.684 7.386 15.858 1.00 77.50 82 PRO A C 1
ATOM 628 O O . PRO A 1 82 ? -5.500 6.371 15.183 1.00 77.50 82 PRO A O 1
ATOM 631 N N . GLY A 1 83 ? -5.010 8.521 15.661 1.00 71.06 83 GLY A N 1
ATOM 632 C CA . GLY A 1 83 ? -4.004 8.689 14.612 1.00 71.06 83 GLY A CA 1
ATOM 633 C C . GLY A 1 83 ? -4.578 8.737 13.193 1.00 71.06 83 GLY A C 1
ATOM 634 O O . GLY A 1 83 ? -3.850 8.466 12.237 1.00 71.06 83 GLY A O 1
ATOM 635 N N . ALA A 1 84 ? -5.872 9.035 13.025 1.00 75.81 84 ALA A N 1
ATOM 636 C CA . ALA A 1 84 ? -6.513 9.123 11.714 1.00 75.81 84 ALA A CA 1
ATOM 637 C C . ALA A 1 84 ? -5.834 10.132 10.778 1.00 75.81 84 ALA A C 1
ATOM 639 O O . ALA A 1 84 ? -5.809 9.918 9.570 1.00 75.81 84 ALA A O 1
ATOM 640 N N . GLU A 1 85 ? -5.265 11.205 11.317 1.00 71.50 85 GLU A N 1
ATOM 641 C CA . GLU A 1 85 ? -4.500 12.215 10.587 1.00 71.50 85 GLU A CA 1
ATOM 642 C C . GLU A 1 85 ? -3.168 11.690 10.031 1.00 71.50 85 GLU A C 1
ATOM 644 O O . GLU A 1 85 ? -2.594 12.289 9.123 1.00 71.50 85 GLU A O 1
ATOM 649 N N . CYS A 1 86 ? -2.683 10.562 10.554 1.00 68.25 86 CYS A N 1
ATOM 650 C CA . CYS A 1 86 ? -1.429 9.942 10.142 1.00 68.25 86 CYS A CA 1
ATOM 651 C C . CYS A 1 86 ? -1.591 8.926 8.999 1.00 68.25 86 CYS A C 1
ATOM 653 O O . CYS A 1 86 ? -0.586 8.385 8.532 1.00 68.25 86 CYS A O 1
ATOM 655 N N . VAL A 1 87 ? -2.822 8.644 8.557 1.00 74.19 87 VAL A N 1
ATOM 656 C CA . VAL A 1 87 ? -3.102 7.694 7.470 1.00 74.19 87 VAL A CA 1
ATOM 657 C C . VAL A 1 87 ? -3.918 8.353 6.360 1.00 74.19 87 VAL A C 1
ATOM 659 O O . VAL A 1 87 ? -4.722 9.258 6.588 1.00 74.19 87 VAL A O 1
ATOM 662 N N . ARG A 1 88 ? -3.725 7.885 5.124 1.00 81.12 88 ARG A N 1
ATOM 663 C CA . ARG A 1 88 ? -4.542 8.307 3.985 1.00 81.12 88 ARG A CA 1
ATOM 664 C C . ARG A 1 88 ? -5.790 7.430 3.926 1.00 81.12 88 ARG A C 1
ATOM 666 O O . ARG A 1 88 ? -5.696 6.210 3.826 1.00 81.12 88 ARG A O 1
ATOM 673 N N . TRP A 1 89 ? -6.955 8.062 4.011 1.00 86.12 89 TRP A N 1
ATOM 674 C CA . TRP A 1 89 ? -8.243 7.378 3.993 1.00 86.12 89 TRP A CA 1
ATOM 675 C C . TRP A 1 89 ? -8.872 7.442 2.610 1.00 86.12 89 TRP A C 1
ATOM 677 O O . TRP A 1 89 ? -9.000 8.521 2.028 1.00 86.12 89 TRP A O 1
ATOM 687 N N . GLU A 1 90 ? -9.357 6.303 2.137 1.00 92.81 90 GLU A N 1
ATOM 688 C CA . GLU A 1 90 ? -10.297 6.238 1.030 1.00 92.81 90 GLU A CA 1
ATOM 689 C C . GLU A 1 90 ? -11.616 5.674 1.566 1.00 92.81 90 GLU A C 1
ATOM 691 O O . GLU A 1 90 ? -11.673 4.541 2.032 1.00 92.81 90 GLU A O 1
ATOM 696 N N . LEU A 1 91 ? -12.685 6.472 1.536 1.00 95.62 91 LEU A N 1
ATOM 697 C CA . LEU A 1 91 ? -14.004 6.055 2.011 1.00 95.62 91 LEU A CA 1
ATOM 698 C C . LEU A 1 91 ? -15.003 6.095 0.866 1.00 95.62 91 LEU A C 1
ATOM 700 O O . LEU A 1 91 ? -15.253 7.155 0.293 1.00 95.62 91 LEU A O 1
ATOM 704 N N . TRP A 1 92 ? -15.592 4.946 0.564 1.00 95.81 92 TRP A N 1
ATOM 705 C CA . TRP A 1 92 ? -16.578 4.787 -0.497 1.00 95.81 92 TRP A CA 1
ATOM 706 C C . TRP A 1 92 ? -17.954 4.465 0.075 1.00 95.81 92 TRP A C 1
ATOM 708 O O . TRP A 1 92 ? -18.087 3.788 1.099 1.00 95.81 92 TRP A O 1
ATOM 718 N N . SER A 1 93 ? -19.001 4.907 -0.615 1.00 96.25 93 SER A N 1
ATOM 719 C CA . SER A 1 93 ? -20.329 4.346 -0.394 1.00 96.25 93 SER A CA 1
ATOM 720 C C . SER A 1 93 ? -20.455 2.977 -1.069 1.00 96.25 93 SER A C 1
ATOM 722 O O . SER A 1 93 ? -19.662 2.603 -1.936 1.00 96.25 93 SER A O 1
ATOM 724 N N . LYS A 1 94 ? -21.494 2.220 -0.711 1.00 92.25 94 LYS A N 1
ATOM 725 C CA . LYS A 1 94 ? -21.813 0.952 -1.382 1.00 92.25 94 LYS A CA 1
ATOM 726 C C . LYS A 1 94 ? -22.090 1.129 -2.884 1.00 92.25 94 LYS A C 1
ATOM 728 O O . LYS A 1 94 ? -21.823 0.218 -3.662 1.00 92.25 94 LYS A O 1
ATOM 733 N N . GLU A 1 95 ? -22.642 2.273 -3.287 1.00 92.19 95 GLU A N 1
ATOM 734 C CA . GLU A 1 95 ? -22.906 2.584 -4.698 1.00 92.19 95 GLU A CA 1
ATOM 735 C C . GLU A 1 95 ? -21.596 2.806 -5.465 1.00 92.19 95 GLU A C 1
ATOM 737 O O . GLU A 1 95 ? -21.417 2.228 -6.538 1.00 92.19 95 GLU A O 1
ATOM 742 N N . ASP A 1 96 ? -20.651 3.546 -4.875 1.00 90.38 96 ASP A N 1
ATOM 743 C CA . ASP A 1 96 ? -19.315 3.757 -5.452 1.00 90.38 96 ASP A CA 1
ATOM 744 C C . ASP A 1 96 ? -18.542 2.432 -5.560 1.00 90.38 96 ASP A C 1
ATOM 746 O O . ASP A 1 96 ? -17.922 2.147 -6.586 1.00 90.38 96 ASP A O 1
ATOM 750 N N . GLU A 1 97 ? -18.631 1.578 -4.529 1.00 90.31 97 GLU A N 1
ATOM 751 C CA . GLU A 1 97 ? -18.052 0.230 -4.548 1.00 90.31 97 GLU A CA 1
ATOM 752 C C . GLU A 1 97 ? -18.630 -0.612 -5.690 1.00 90.31 97 GLU A C 1
ATOM 754 O O . GLU A 1 97 ? -17.867 -1.219 -6.438 1.00 90.31 97 GLU A O 1
ATOM 759 N N . ALA A 1 98 ? -19.954 -0.637 -5.856 1.00 87.75 98 ALA A N 1
ATOM 760 C CA . ALA A 1 98 ? -20.600 -1.421 -6.906 1.00 87.75 98 ALA A CA 1
ATOM 761 C C . ALA A 1 98 ? -20.202 -0.946 -8.314 1.00 87.75 98 ALA A C 1
ATOM 763 O O . ALA A 1 98 ? -19.944 -1.774 -9.190 1.00 87.75 98 ALA A O 1
ATOM 764 N N . ALA A 1 99 ? -20.110 0.371 -8.524 1.00 85.00 99 ALA A N 1
ATOM 765 C CA . ALA A 1 99 ? -19.655 0.941 -9.789 1.00 85.00 99 ALA A CA 1
ATOM 766 C C . ALA A 1 99 ? -18.211 0.520 -10.105 1.00 85.00 99 ALA A C 1
ATOM 768 O O . ALA A 1 99 ? -17.928 0.043 -11.200 1.00 85.00 99 ALA A O 1
ATOM 769 N N . ALA A 1 100 ? -17.312 0.607 -9.126 1.00 82.81 100 ALA A N 1
ATOM 770 C CA . ALA A 1 100 ? -15.925 0.191 -9.297 1.00 82.81 100 ALA A CA 1
ATOM 771 C C . ALA A 1 100 ? -15.754 -1.332 -9.450 1.00 82.81 100 ALA A C 1
ATOM 773 O O . ALA A 1 100 ? -14.858 -1.780 -10.162 1.00 82.81 100 ALA A O 1
ATOM 774 N N . GLN A 1 101 ? -16.597 -2.143 -8.803 1.00 83.50 101 GLN A N 1
ATOM 775 C CA . GLN A 1 101 ? -16.588 -3.602 -8.964 1.00 83.50 101 GLN A CA 1
ATOM 776 C C . GLN A 1 101 ? -16.995 -4.031 -10.375 1.00 83.50 101 GLN A C 1
ATOM 778 O O . GLN A 1 101 ? -16.451 -5.005 -10.893 1.00 83.50 101 GLN A O 1
ATOM 783 N N . ALA A 1 102 ? -17.908 -3.304 -11.026 1.00 79.19 102 ALA A N 1
ATOM 784 C CA . ALA A 1 102 ? -18.258 -3.569 -12.421 1.00 79.19 102 ALA A CA 1
ATOM 785 C C . ALA A 1 102 ? -17.038 -3.427 -13.354 1.00 79.19 102 ALA A C 1
ATOM 787 O O . ALA A 1 102 ? -16.900 -4.185 -14.317 1.00 79.19 102 ALA A O 1
ATOM 788 N N . ASP A 1 103 ? -16.105 -2.532 -13.016 1.00 79.38 103 ASP A N 1
ATOM 789 C CA . ASP A 1 103 ? -14.871 -2.319 -13.775 1.00 79.38 103 ASP A CA 1
ATOM 790 C C . ASP A 1 103 ? -13.835 -3.441 -13.572 1.00 79.38 103 ASP A C 1
ATOM 792 O O . ASP A 1 103 ? -12.945 -3.622 -14.409 1.00 79.38 103 ASP A O 1
ATOM 796 N N . TRP A 1 104 ? -13.953 -4.254 -12.512 1.00 80.62 104 TRP A N 1
ATOM 797 C CA . TRP A 1 104 ? -13.016 -5.355 -12.236 1.00 80.62 104 TRP A CA 1
ATOM 798 C C . TRP A 1 104 ? -13.001 -6.413 -13.335 1.00 80.62 104 TRP A C 1
ATOM 800 O O . TRP A 1 104 ? -11.957 -7.006 -13.588 1.00 80.62 104 TRP A O 1
ATOM 810 N N . ALA A 1 105 ? -14.121 -6.621 -14.032 1.00 80.69 105 ALA A N 1
ATOM 811 C CA . ALA A 1 105 ? -14.189 -7.564 -15.150 1.00 80.69 105 ALA A CA 1
ATOM 812 C C . ALA A 1 105 ? -13.235 -7.196 -16.302 1.00 80.69 105 ALA A C 1
ATOM 814 O O . ALA A 1 105 ? -12.910 -8.042 -17.135 1.00 80.69 105 ALA A O 1
ATOM 815 N N . GLN A 1 106 ? -12.806 -5.934 -16.364 1.00 87.06 106 GLN A N 1
ATOM 816 C CA . GLN A 1 106 ? -11.925 -5.417 -17.405 1.00 87.06 106 GLN A CA 1
ATOM 817 C C . GLN A 1 106 ? -10.515 -5.128 -16.876 1.00 87.06 106 GLN A C 1
ATOM 819 O O . GLN A 1 106 ? -9.584 -5.088 -17.671 1.00 87.06 106 GLN A O 1
ATOM 824 N N . GLY A 1 107 ? -10.331 -4.952 -15.565 1.00 89.06 107 GLY A N 1
ATOM 825 C CA . GLY A 1 107 ? -9.028 -4.712 -14.940 1.00 89.06 107 GLY A CA 1
ATOM 826 C C . GLY A 1 107 ? -8.169 -5.971 -14.782 1.00 89.06 107 GLY A C 1
ATOM 827 O O . GLY A 1 107 ? -8.661 -7.098 -14.820 1.00 89.06 107 GLY A O 1
ATOM 828 N N . ASN A 1 108 ? -6.867 -5.776 -14.568 1.00 94.12 108 ASN A N 1
ATOM 829 C CA . ASN A 1 108 ? -5.984 -6.841 -14.088 1.00 94.12 108 ASN A CA 1
ATOM 830 C C . ASN A 1 108 ? -6.219 -7.075 -12.595 1.00 94.12 108 ASN A C 1
ATOM 832 O O . ASN A 1 108 ? -6.453 -6.125 -11.845 1.00 94.12 108 ASN A O 1
ATOM 836 N N . LEU A 1 109 ? -6.133 -8.330 -12.155 1.00 93.94 109 LEU A N 1
ATOM 837 C CA . LEU A 1 109 ? -6.548 -8.720 -10.808 1.00 93.94 109 LEU A CA 1
ATOM 838 C C . LEU A 1 109 ? -5.430 -9.427 -10.046 1.00 93.94 109 LEU A C 1
ATOM 840 O O . LEU A 1 109 ? -4.715 -10.273 -10.582 1.00 93.94 109 LEU A O 1
ATOM 844 N N . ILE A 1 110 ? -5.351 -9.131 -8.752 1.00 96.56 110 ILE A N 1
ATOM 845 C CA . ILE A 1 110 ? -4.569 -9.885 -7.772 1.00 96.56 110 ILE A CA 1
ATOM 846 C C . ILE A 1 110 ? -5.582 -10.385 -6.741 1.00 96.56 110 ILE A C 1
ATOM 848 O O . ILE A 1 110 ? -5.994 -9.592 -5.895 1.00 96.56 110 ILE A O 1
ATOM 852 N N . PRO A 1 111 ? -6.037 -11.651 -6.804 1.00 96.12 111 PRO A N 1
ATOM 853 C CA . PRO A 1 111 ? -7.125 -12.144 -5.959 1.00 96.12 111 PRO A CA 1
ATOM 854 C C . PRO A 1 111 ? -6.938 -11.865 -4.466 1.00 96.12 111 PRO A C 1
ATOM 856 O O . PRO A 1 111 ? -7.873 -11.417 -3.809 1.00 96.12 111 PRO A O 1
ATOM 859 N N . ALA A 1 112 ? -5.717 -12.031 -3.948 1.00 95.69 112 ALA A N 1
ATOM 860 C CA . ALA A 1 112 ? -5.385 -11.730 -2.554 1.00 95.69 112 ALA A CA 1
ATOM 861 C C . ALA A 1 112 ? -5.685 -10.275 -2.142 1.00 95.69 112 ALA A C 1
ATOM 863 O O . ALA A 1 112 ? -6.001 -10.036 -0.986 1.00 95.69 112 ALA A O 1
ATOM 864 N N . ARG A 1 113 ? -5.639 -9.312 -3.075 1.00 93.94 113 ARG A N 1
ATOM 865 C CA . ARG A 1 113 ? -5.919 -7.885 -2.830 1.00 93.94 113 ARG A CA 1
ATOM 866 C C . ARG A 1 113 ? -7.404 -7.522 -2.929 1.00 93.94 113 ARG A C 1
ATOM 868 O O . ARG A 1 113 ? -7.757 -6.382 -2.650 1.00 93.94 113 ARG A O 1
ATOM 875 N N . LEU A 1 114 ? -8.266 -8.457 -3.334 1.00 94.06 114 LEU A N 1
ATOM 876 C CA . LEU A 1 114 ? -9.717 -8.244 -3.451 1.00 94.06 114 LEU A CA 1
ATOM 877 C C . LEU A 1 114 ? -10.483 -8.670 -2.192 1.00 94.06 114 LEU A C 1
ATOM 879 O O . LEU A 1 114 ? -11.713 -8.642 -2.173 1.00 94.06 114 LEU A O 1
ATOM 883 N N . LEU A 1 115 ? -9.758 -9.064 -1.144 1.00 94.56 115 LEU A N 1
ATOM 884 C CA . LEU A 1 115 ? -10.336 -9.398 0.147 1.00 94.56 115 LEU A CA 1
ATOM 885 C C . LEU A 1 115 ? -10.943 -8.165 0.808 1.00 94.56 115 LEU A C 1
ATOM 887 O O . LEU A 1 115 ? -10.419 -7.049 0.722 1.00 94.56 115 LEU A O 1
ATOM 891 N N . SER A 1 116 ? -12.037 -8.389 1.524 1.00 94.81 116 SER A N 1
ATOM 892 C CA . SER A 1 116 ? -12.638 -7.370 2.372 1.00 94.81 116 SER A CA 1
ATOM 893 C C . SER A 1 116 ? -13.204 -7.973 3.654 1.00 94.81 116 SER A C 1
ATOM 895 O O . SER A 1 116 ? -13.600 -9.135 3.681 1.00 94.81 116 SER A O 1
ATOM 897 N N . ILE A 1 117 ? -13.188 -7.200 4.736 1.00 94.56 117 ILE A N 1
ATOM 898 C CA . ILE A 1 117 ? -13.484 -7.637 6.102 1.00 94.56 117 ILE A CA 1
ATOM 899 C C . ILE A 1 117 ? -14.536 -6.694 6.676 1.00 94.56 117 ILE A C 1
ATOM 901 O O . ILE A 1 117 ? -14.312 -5.487 6.774 1.00 94.56 117 ILE A O 1
ATOM 905 N N . GLY A 1 118 ? -15.707 -7.236 7.000 1.00 92.44 118 GLY A N 1
ATOM 906 C CA . GLY A 1 118 ? -16.820 -6.473 7.561 1.00 92.44 118 GLY A CA 1
ATOM 907 C C . GLY A 1 118 ? -16.767 -6.290 9.078 1.00 92.44 118 GLY A C 1
ATOM 908 O O . GLY A 1 118 ? -15.865 -6.767 9.770 1.00 92.44 118 GLY A O 1
ATOM 909 N N . ASP A 1 119 ? -17.804 -5.625 9.578 1.00 85.44 119 ASP A N 1
ATOM 910 C CA . ASP A 1 119 ? -18.141 -5.469 10.996 1.00 85.44 119 ASP A CA 1
ATOM 911 C C . ASP A 1 119 ? -19.102 -6.551 11.532 1.00 85.44 119 ASP A C 1
ATOM 913 O O . ASP A 1 119 ? -19.562 -6.473 12.672 1.00 85.44 119 ASP A O 1
ATOM 917 N N . ASP A 1 120 ? -19.417 -7.568 10.723 1.00 76.69 120 ASP A N 1
ATOM 918 C CA . ASP A 1 120 ? -20.298 -8.672 11.105 1.00 76.69 120 ASP A CA 1
ATOM 919 C C . ASP A 1 120 ? -19.663 -9.518 12.231 1.00 76.69 120 ASP A C 1
ATOM 921 O O . ASP A 1 120 ? -18.546 -10.014 12.045 1.00 76.69 120 ASP A O 1
ATOM 925 N N . PRO A 1 121 ? -20.364 -9.754 13.361 1.00 59.34 121 PRO A N 1
ATOM 926 C CA . PRO A 1 121 ? -19.904 -10.630 14.441 1.00 59.34 121 PRO A CA 1
ATOM 927 C C . PRO A 1 121 ? -19.542 -12.055 14.000 1.00 59.34 121 PRO A C 1
ATOM 929 O O . PRO A 1 121 ? -18.781 -12.732 14.687 1.00 59.34 121 PRO A O 1
ATOM 932 N N . LEU A 1 122 ? -20.076 -12.525 12.867 1.00 61.16 122 LEU A N 1
ATOM 933 C CA . LEU A 1 122 ? -19.732 -13.828 12.293 1.00 61.16 122 LEU A CA 1
ATOM 934 C C . LEU A 1 122 ? -18.395 -13.823 11.522 1.00 61.16 122 LEU A C 1
ATOM 936 O O . LEU A 1 122 ? -17.954 -14.879 11.070 1.00 61.16 122 LEU A O 1
ATOM 940 N N . GLY A 1 123 ? -17.727 -12.669 11.394 1.00 61.16 123 GLY A N 1
ATOM 941 C CA . GLY A 1 123 ? -16.411 -12.535 10.766 1.00 61.16 123 GLY A CA 1
ATOM 942 C C . GLY A 1 123 ? -16.435 -12.839 9.270 1.00 61.16 123 GLY A C 1
ATOM 943 O O . GLY A 1 123 ? -15.703 -13.710 8.795 1.00 61.16 123 GLY A O 1
ATOM 944 N N . SER A 1 124 ? -17.301 -12.159 8.513 1.00 77.50 124 SER A N 1
ATOM 945 C CA . SER A 1 124 ? -17.409 -12.380 7.069 1.00 77.50 124 SER A CA 1
ATOM 946 C C . SER A 1 124 ? -16.261 -11.696 6.321 1.00 77.50 124 SER A C 1
ATOM 948 O O . SER A 1 124 ? -16.322 -10.523 5.948 1.00 77.50 124 SER A O 1
ATOM 950 N N . VAL A 1 125 ? -15.193 -12.459 6.081 1.00 91.75 125 VAL A N 1
ATOM 951 C CA . VAL A 1 125 ? -14.232 -12.123 5.028 1.00 91.75 125 VAL A CA 1
ATOM 952 C C . VAL A 1 125 ? -14.909 -12.396 3.689 1.00 91.75 125 VAL A C 1
ATOM 954 O O . VAL A 1 125 ? -15.220 -13.542 3.364 1.00 91.75 125 VAL A O 1
ATOM 957 N N . ALA A 1 126 ? -15.162 -11.346 2.916 1.00 91.94 126 ALA A N 1
ATOM 958 C CA . ALA A 1 126 ? -15.630 -11.475 1.547 1.00 91.94 126 ALA A CA 1
ATOM 959 C C . ALA A 1 126 ? -14.427 -11.683 0.622 1.00 91.94 126 ALA A C 1
ATOM 961 O O . ALA A 1 126 ? -13.516 -10.854 0.561 1.00 91.94 126 ALA A O 1
ATOM 962 N N . ASP A 1 127 ? -14.450 -12.807 -0.091 1.00 94.00 127 ASP A N 1
ATOM 963 C CA . ASP A 1 127 ? -13.385 -13.254 -0.983 1.00 94.00 127 ASP A CA 1
ATOM 964 C C . ASP A 1 127 ? -13.944 -13.598 -2.377 1.00 94.00 127 ASP A C 1
ATOM 966 O O . ASP A 1 127 ? -14.182 -14.766 -2.693 1.00 94.00 127 ASP A O 1
ATOM 970 N N . PRO A 1 128 ? -14.196 -12.589 -3.227 1.00 91.94 128 PRO A N 1
ATOM 971 C CA . PRO A 1 128 ? -14.850 -12.795 -4.518 1.00 91.94 128 PRO A CA 1
ATOM 972 C C . PRO A 1 128 ? -13.973 -13.521 -5.553 1.00 91.94 128 PRO A C 1
ATOM 974 O O . PRO A 1 128 ? -14.496 -13.998 -6.557 1.00 91.94 128 PRO A O 1
ATOM 977 N N . ALA A 1 129 ? -12.655 -13.605 -5.338 1.00 93.12 129 ALA A N 1
ATOM 978 C CA . ALA A 1 129 ? -11.700 -14.139 -6.316 1.00 93.12 129 ALA A CA 1
ATOM 979 C C . ALA A 1 129 ? -10.866 -15.331 -5.797 1.00 93.12 129 ALA A C 1
ATOM 981 O O . ALA A 1 129 ? -9.989 -15.841 -6.508 1.00 93.12 129 ALA A O 1
ATOM 982 N N . GLY A 1 130 ? -11.122 -15.800 -4.573 1.00 95.12 130 GLY A N 1
ATOM 983 C CA . GLY A 1 130 ? -10.376 -16.890 -3.939 1.00 95.12 130 GLY A CA 1
ATOM 984 C C . GLY A 1 130 ? -8.999 -16.471 -3.410 1.00 95.12 130 GLY A C 1
ATOM 985 O O . GLY A 1 130 ? -8.078 -17.283 -3.391 1.00 95.12 130 GLY A O 1
ATOM 986 N N . GLY A 1 131 ? -8.815 -15.204 -3.046 1.00 95.62 131 GLY A N 1
ATOM 987 C CA . GLY A 1 131 ? -7.593 -14.662 -2.462 1.00 95.62 131 GLY A CA 1
ATOM 988 C C . GLY A 1 131 ? -7.209 -15.280 -1.115 1.00 95.62 131 GLY A C 1
ATOM 989 O O . GLY A 1 131 ? -6.021 -15.358 -0.816 1.00 95.62 131 GLY A O 1
ATOM 990 N N . LEU A 1 132 ? -8.162 -15.788 -0.324 1.00 95.25 132 LEU A N 1
ATOM 991 C CA . LEU A 1 132 ? -7.853 -16.517 0.912 1.00 95.25 132 LEU A CA 1
ATOM 992 C C . LEU A 1 132 ? -7.048 -17.782 0.624 1.00 95.25 132 LEU A C 1
ATOM 994 O O . LEU A 1 132 ? -6.186 -18.165 1.410 1.00 95.25 132 LEU A O 1
ATOM 998 N N . GLU A 1 133 ? -7.315 -18.432 -0.505 1.00 95.62 133 GLU A N 1
ATOM 999 C CA . GLU A 1 133 ? -6.576 -19.622 -0.904 1.00 95.62 133 GLU A CA 1
ATOM 1000 C C . GLU A 1 133 ? -5.138 -19.285 -1.314 1.00 95.62 133 GLU A C 1
ATOM 1002 O O . GLU A 1 133 ? -4.216 -20.009 -0.933 1.00 95.62 133 GLU A O 1
ATOM 1007 N N . ASP A 1 134 ? -4.936 -18.160 -2.011 1.00 96.38 134 ASP A N 1
ATOM 1008 C CA . ASP A 1 134 ? -3.603 -17.642 -2.348 1.00 96.38 134 ASP A CA 1
ATOM 1009 C C . ASP A 1 134 ? -2.780 -17.398 -1.073 1.00 96.38 134 ASP A C 1
ATOM 1011 O O . ASP A 1 134 ? -1.615 -17.794 -0.999 1.00 96.38 134 ASP A O 1
ATOM 1015 N N . LEU A 1 135 ? -3.405 -16.803 -0.047 1.00 93.06 135 LEU A N 1
ATOM 1016 C CA . LEU A 1 135 ? -2.781 -16.551 1.254 1.00 93.06 135 LEU A CA 1
ATOM 1017 C C . LEU A 1 135 ? -2.416 -17.848 1.982 1.00 93.06 135 LEU A C 1
ATOM 1019 O O . LEU A 1 135 ? -1.257 -18.026 2.360 1.00 93.06 135 LEU A O 1
ATOM 1023 N N . ARG A 1 136 ? -3.368 -18.781 2.122 1.00 92.56 136 ARG A N 1
ATOM 1024 C CA . ARG A 1 136 ? -3.146 -20.066 2.813 1.00 92.56 136 ARG A CA 1
ATOM 1025 C C . ARG A 1 136 ? -2.043 -20.891 2.164 1.00 92.56 136 ARG A C 1
ATOM 1027 O O . ARG A 1 136 ? -1.205 -21.457 2.860 1.00 92.56 136 ARG A O 1
ATOM 1034 N N . LYS A 1 137 ? -2.038 -20.966 0.830 1.00 93.56 137 LYS A N 1
ATOM 1035 C CA . LYS A 1 137 ? -1.029 -21.713 0.066 1.00 93.56 137 LYS A CA 1
ATOM 1036 C C . LYS A 1 137 ? 0.285 -20.958 -0.098 1.00 93.56 137 LYS A C 1
ATOM 1038 O O . LYS A 1 137 ? 1.250 -21.556 -0.567 1.00 93.56 137 LYS A O 1
ATOM 1043 N N . ARG A 1 138 ? 0.327 -19.667 0.255 1.00 93.56 138 ARG A N 1
ATOM 1044 C CA . ARG A 1 138 ? 1.438 -18.752 -0.050 1.00 93.56 138 ARG A CA 1
ATOM 1045 C C . ARG A 1 138 ? 1.812 -18.791 -1.538 1.00 93.56 138 ARG A C 1
ATOM 1047 O O . ARG A 1 138 ? 2.988 -18.788 -1.898 1.00 93.56 138 ARG A O 1
ATOM 1054 N N . HIS A 1 139 ? 0.794 -18.863 -2.395 1.00 96.25 139 HIS A N 1
ATOM 1055 C CA . HIS A 1 139 ? 0.937 -18.994 -3.841 1.00 96.25 139 HIS A CA 1
ATOM 1056 C C . HIS A 1 139 ? 0.004 -18.014 -4.541 1.00 96.25 139 HIS A C 1
ATOM 1058 O O . HIS A 1 139 ? -1.204 -18.231 -4.623 1.00 96.25 139 HIS A O 1
ATOM 1064 N N . PHE A 1 140 ? 0.568 -16.914 -5.023 1.00 97.00 140 PHE A N 1
ATOM 1065 C CA . PHE A 1 140 ? -0.196 -15.745 -5.429 1.00 97.00 140 PHE A CA 1
ATOM 1066 C C . PHE A 1 140 ? -0.451 -15.726 -6.929 1.00 97.00 140 PHE A C 1
ATOM 1068 O O . PHE A 1 140 ? 0.448 -15.928 -7.757 1.00 97.00 140 PHE A O 1
ATOM 1075 N N . ARG A 1 141 ? -1.700 -15.432 -7.288 1.00 97.56 141 ARG A N 1
ATOM 1076 C CA . ARG A 1 141 ? -2.117 -15.283 -8.680 1.00 97.56 141 ARG A CA 1
ATOM 1077 C C . ARG A 1 141 ? -2.062 -13.817 -9.112 1.00 97.56 141 ARG A C 1
ATOM 1079 O O . ARG A 1 141 ? -2.368 -12.909 -8.344 1.00 97.56 141 ARG A O 1
ATOM 1086 N N . TYR A 1 142 ? -1.718 -13.613 -10.379 1.00 97.75 142 TYR A N 1
ATOM 1087 C CA . TYR A 1 142 ? -1.923 -12.365 -11.109 1.00 97.75 142 TYR A CA 1
ATOM 1088 C C . TYR A 1 142 ? -2.681 -12.704 -12.387 1.00 97.75 142 TYR A C 1
ATOM 1090 O O . TYR A 1 142 ? -2.214 -13.511 -13.191 1.00 97.75 142 TYR A O 1
ATOM 1098 N N . VAL A 1 143 ? -3.865 -12.125 -12.551 1.00 96.00 143 VAL A N 1
ATOM 1099 C CA . VAL A 1 143 ? -4.731 -12.358 -13.704 1.00 96.00 143 VAL A CA 1
ATOM 1100 C C . VAL A 1 143 ? -4.625 -11.147 -14.617 1.00 96.00 143 VAL A C 1
ATOM 1102 O O . VAL A 1 143 ? -5.174 -10.085 -14.321 1.00 96.00 143 VAL A O 1
ATOM 1105 N N . ARG A 1 144 ? -3.889 -11.316 -15.718 1.00 95.31 144 ARG A N 1
ATOM 1106 C CA . ARG A 1 144 ? -3.800 -10.332 -16.798 1.00 95.31 144 ARG A CA 1
ATOM 1107 C C . ARG A 1 144 ? -5.038 -10.455 -17.686 1.00 95.31 144 ARG A C 1
ATOM 1109 O O . ARG A 1 144 ? -5.257 -11.503 -18.292 1.00 95.31 144 ARG A O 1
ATOM 1116 N N . THR A 1 145 ? -5.836 -9.403 -17.770 1.00 93.75 145 THR A N 1
ATOM 1117 C CA . THR A 1 145 ? -7.104 -9.391 -18.497 1.00 93.75 145 THR A CA 1
ATOM 1118 C C . THR A 1 145 ? -6.889 -8.862 -19.918 1.00 93.75 145 THR A C 1
ATOM 1120 O O . THR A 1 145 ? -6.421 -7.737 -20.088 1.00 93.75 145 THR A O 1
ATOM 1123 N N . PRO A 1 146 ? -7.282 -9.599 -20.977 1.00 92.62 146 PRO A N 1
ATOM 1124 C CA . PRO A 1 146 ? -7.119 -9.133 -22.362 1.00 92.62 146 PRO A CA 1
ATOM 1125 C C . PRO A 1 146 ? -7.979 -7.899 -22.690 1.00 92.62 146 PRO A C 1
ATOM 1127 O O . PRO A 1 146 ? -7.745 -7.212 -23.680 1.00 92.62 146 PRO A O 1
ATOM 1130 N N . LEU A 1 147 ? -8.975 -7.603 -21.851 1.00 93.31 147 LEU A N 1
ATOM 1131 C CA . LEU A 1 147 ? -9.845 -6.432 -21.953 1.00 93.31 147 LEU A CA 1
ATOM 1132 C C . LEU A 1 147 ? -9.296 -5.200 -21.212 1.00 93.31 147 LEU A C 1
ATOM 1134 O O . LEU A 1 147 ? -9.978 -4.180 -21.192 1.00 93.31 147 LEU A O 1
ATOM 1138 N N . TYR A 1 148 ? -8.080 -5.245 -20.649 1.00 93.00 148 TYR A N 1
ATOM 1139 C CA . TYR A 1 148 ? -7.510 -4.142 -19.861 1.00 93.00 148 TYR A CA 1
ATOM 1140 C C . TYR A 1 148 ? -7.541 -2.789 -20.581 1.00 93.00 148 TYR A C 1
ATOM 1142 O O . TYR A 1 148 ? -7.979 -1.784 -20.016 1.00 93.00 148 TYR A O 1
ATOM 1150 N N . LEU A 1 149 ? -7.181 -2.770 -21.867 1.00 91.88 149 LEU A N 1
ATOM 1151 C CA . LEU A 1 149 ? -7.199 -1.555 -22.691 1.00 91.88 149 LEU A CA 1
ATOM 1152 C C . LEU A 1 149 ? -8.615 -0.991 -22.917 1.00 91.88 149 LEU A C 1
ATOM 1154 O O . LEU A 1 149 ? -8.781 0.145 -23.368 1.00 91.88 149 LEU A O 1
ATOM 1158 N N . GLN A 1 150 ? -9.652 -1.780 -22.629 1.00 92.94 150 GLN A N 1
ATOM 1159 C CA . GLN A 1 150 ? -11.050 -1.366 -22.701 1.00 92.94 150 GLN A CA 1
ATOM 1160 C C . GLN A 1 150 ? -11.57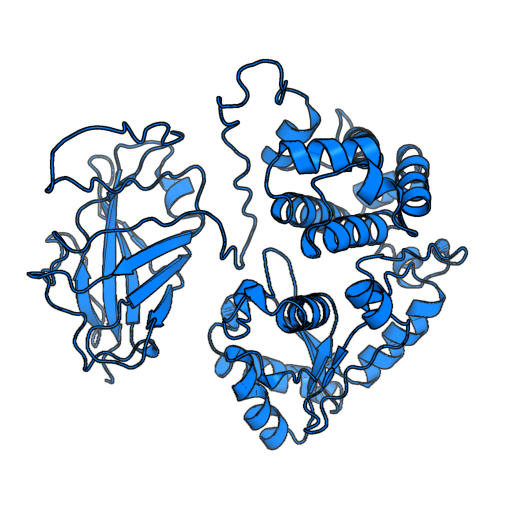0 -0.806 -21.374 1.00 92.94 150 GLN A C 1
ATOM 1162 O O . GLN A 1 150 ? -12.615 -0.154 -21.391 1.00 92.94 150 GLN A O 1
ATOM 1167 N N . SER A 1 151 ? -10.830 -1.000 -20.275 1.00 90.75 151 SER A N 1
ATOM 1168 C CA . SER A 1 151 ? -11.236 -0.545 -18.947 1.00 90.75 151 SER A CA 1
ATOM 1169 C C . SER A 1 151 ? -11.473 0.973 -18.912 1.00 90.75 151 SER A C 1
ATOM 1171 O O . SER A 1 151 ? -10.724 1.737 -19.545 1.00 90.75 151 SER A O 1
ATOM 1173 N N . PRO A 1 152 ? -12.484 1.454 -18.162 1.00 89.19 152 PRO A N 1
ATOM 1174 C CA . PRO A 1 152 ? -12.763 2.885 -18.056 1.00 89.19 152 PRO A CA 1
ATOM 1175 C C . PRO A 1 152 ? -11.575 3.684 -17.521 1.00 89.19 152 PRO A C 1
ATOM 1177 O O . PRO A 1 152 ? -11.277 4.761 -18.036 1.00 89.19 152 PRO A O 1
ATOM 1180 N N . LEU A 1 153 ? -10.841 3.134 -16.548 1.00 88.31 153 LEU A N 1
ATOM 1181 C CA . LEU A 1 153 ? -9.668 3.783 -15.960 1.00 88.31 153 LEU A CA 1
ATOM 1182 C C . LEU A 1 153 ? -8.523 3.941 -16.965 1.00 88.31 153 LEU A C 1
ATOM 1184 O O . LEU A 1 153 ? -7.939 5.026 -17.057 1.00 88.31 153 LEU A O 1
ATOM 1188 N N . PHE A 1 154 ? -8.234 2.909 -17.765 1.00 90.50 154 PHE A N 1
ATOM 1189 C CA . PHE A 1 154 ? -7.233 3.019 -18.822 1.00 90.50 154 PHE A CA 1
ATOM 1190 C C . PHE A 1 154 ? -7.678 4.015 -19.896 1.00 90.50 154 PHE A C 1
ATOM 1192 O O . PHE A 1 154 ? -6.894 4.870 -20.307 1.00 90.50 154 PHE A O 1
ATOM 1199 N N . ARG A 1 155 ? -8.932 3.962 -20.357 1.00 90.06 155 ARG A N 1
ATOM 1200 C CA . ARG A 1 155 ? -9.441 4.894 -21.382 1.00 90.06 155 ARG A CA 1
ATOM 1201 C C . ARG A 1 155 ? -9.442 6.347 -20.911 1.00 90.06 155 ARG A C 1
ATOM 1203 O O . ARG A 1 155 ? -9.135 7.232 -21.702 1.00 90.06 155 ARG A O 1
ATOM 1210 N N . ALA A 1 156 ? -9.703 6.579 -19.627 1.00 86.81 156 ALA A N 1
ATOM 1211 C CA . ALA A 1 156 ? -9.659 7.897 -19.002 1.00 86.81 156 ALA A CA 1
ATOM 1212 C C . ALA A 1 156 ? -8.234 8.404 -18.698 1.00 86.81 156 ALA A C 1
ATOM 1214 O O . ALA A 1 156 ? -8.094 9.488 -18.135 1.00 86.81 156 ALA A O 1
ATOM 1215 N N . GLY A 1 157 ? -7.183 7.633 -19.013 1.00 86.38 157 GLY A N 1
ATOM 1216 C CA . GLY A 1 157 ? -5.796 8.011 -18.716 1.00 86.38 157 GLY A CA 1
ATOM 1217 C C . GLY A 1 157 ? -5.487 8.050 -17.215 1.00 86.38 157 GLY A C 1
ATOM 1218 O O . GLY A 1 157 ? -4.645 8.829 -16.779 1.00 86.38 157 GLY A O 1
ATOM 1219 N N . ARG A 1 158 ? -6.191 7.244 -16.410 1.00 85.69 158 ARG A N 1
ATOM 1220 C CA . ARG A 1 158 ? -6.048 7.190 -14.943 1.00 85.69 158 ARG A CA 1
ATOM 1221 C C . ARG A 1 158 ? -5.313 5.947 -14.441 1.00 85.69 158 ARG A C 1
ATOM 1223 O O . ARG A 1 158 ? -5.036 5.849 -13.246 1.00 85.69 158 ARG A O 1
ATOM 1230 N N . ASP A 1 159 ? -4.989 5.020 -15.338 1.00 91.94 159 ASP A N 1
ATOM 1231 C CA . ASP A 1 159 ? -4.344 3.756 -14.998 1.00 91.94 159 ASP A CA 1
ATOM 1232 C C . ASP A 1 159 ? -3.403 3.268 -16.108 1.00 91.94 159 ASP A C 1
ATOM 1234 O O . ASP A 1 159 ? -3.572 3.622 -17.282 1.00 91.94 159 ASP A O 1
ATOM 1238 N N . LEU A 1 160 ? -2.402 2.477 -15.711 1.00 94.25 160 LEU A N 1
ATOM 1239 C CA . LEU A 1 160 ? -1.435 1.815 -16.588 1.00 94.25 160 LEU A CA 1
ATOM 1240 C C . LEU A 1 160 ? -1.223 0.373 -16.126 1.00 94.25 160 LEU A C 1
ATOM 1242 O O . LEU A 1 160 ? -1.185 0.099 -14.926 1.00 94.25 160 LEU A O 1
ATOM 1246 N N . GLU A 1 161 ? -1.010 -0.541 -17.075 1.00 95.25 161 GLU A N 1
ATOM 1247 C CA . GLU A 1 161 ? -0.974 -1.979 -16.788 1.00 95.25 161 GLU A CA 1
ATOM 1248 C C . GLU A 1 161 ? 0.115 -2.340 -15.760 1.00 95.25 161 GLU A C 1
ATOM 1250 O O . GLU A 1 161 ? -0.101 -3.144 -14.846 1.00 95.25 161 GLU A O 1
ATOM 1255 N N . VAL A 1 162 ? 1.256 -1.647 -15.842 1.00 96.62 162 VAL A N 1
ATOM 1256 C CA . VAL A 1 162 ? 2.397 -1.777 -14.923 1.00 96.62 162 VAL A CA 1
ATOM 1257 C C . VAL A 1 162 ? 2.048 -1.529 -13.452 1.00 96.62 162 VAL A C 1
ATOM 1259 O O . VAL A 1 162 ? 2.743 -2.043 -12.578 1.00 96.62 162 VAL A O 1
ATOM 1262 N N . PHE A 1 163 ? 0.984 -0.780 -13.141 1.00 95.56 163 PHE A N 1
ATOM 1263 C CA . PHE A 1 163 ? 0.584 -0.529 -11.753 1.00 95.56 163 PHE A CA 1
ATOM 1264 C C . PHE A 1 163 ? 0.082 -1.802 -11.078 1.00 95.56 163 PHE A C 1
ATOM 1266 O O . PHE A 1 163 ? 0.460 -2.095 -9.946 1.00 95.56 163 PHE A O 1
ATOM 1273 N N . SER A 1 164 ? -0.709 -2.603 -11.793 1.00 95.50 164 SER A N 1
ATOM 1274 C CA . SER A 1 164 ? -1.169 -3.900 -11.292 1.00 95.50 164 SER A CA 1
ATOM 1275 C C . SER A 1 164 ? -0.015 -4.903 -11.149 1.00 95.50 164 SER A C 1
ATOM 1277 O O . SER A 1 164 ? 0.046 -5.633 -10.163 1.00 95.50 164 SER A O 1
ATOM 1279 N N . ALA A 1 165 ? 0.964 -4.879 -12.058 1.00 97.50 165 ALA A N 1
ATOM 1280 C CA . ALA A 1 165 ? 2.173 -5.693 -11.946 1.00 97.50 165 ALA A CA 1
ATOM 1281 C C . ALA A 1 165 ? 3.032 -5.312 -10.721 1.00 97.50 165 ALA A C 1
ATOM 1283 O O . ALA A 1 165 ? 3.495 -6.191 -9.993 1.00 97.50 165 ALA A O 1
ATOM 1284 N N . LEU A 1 166 ? 3.192 -4.014 -10.436 1.00 95.75 166 LEU A N 1
ATOM 1285 C CA . LEU A 1 166 ? 3.870 -3.526 -9.226 1.00 95.75 166 LEU A CA 1
ATOM 1286 C C . LEU A 1 166 ? 3.151 -3.963 -7.945 1.00 95.75 166 LEU A C 1
ATOM 1288 O O . LEU A 1 166 ? 3.797 -4.452 -7.020 1.00 95.75 166 LEU A O 1
ATOM 1292 N N . LEU A 1 167 ? 1.819 -3.859 -7.905 1.00 94.56 167 LEU A N 1
ATOM 1293 C CA . LEU A 1 167 ? 1.022 -4.331 -6.770 1.00 94.56 167 LEU A CA 1
ATOM 1294 C C . LEU A 1 167 ? 1.182 -5.841 -6.541 1.00 94.56 167 LEU A C 1
ATOM 1296 O O . LEU A 1 167 ? 1.167 -6.291 -5.392 1.00 94.56 167 LEU A O 1
ATOM 1300 N N . PHE A 1 168 ? 1.365 -6.637 -7.600 1.00 96.94 168 PHE A N 1
ATOM 1301 C CA . PHE A 1 168 ? 1.636 -8.067 -7.461 1.00 96.94 168 PHE A CA 1
ATOM 1302 C C . PHE A 1 168 ? 2.994 -8.309 -6.798 1.00 96.94 168 PHE A C 1
ATOM 1304 O O . PHE A 1 168 ? 3.051 -9.029 -5.803 1.00 96.94 168 PHE A O 1
ATOM 1311 N N . LEU A 1 169 ? 4.060 -7.650 -7.270 1.00 95.50 169 LEU A N 1
ATOM 1312 C CA . LEU A 1 169 ? 5.384 -7.734 -6.638 1.00 95.50 169 LEU A CA 1
ATOM 1313 C C . LEU A 1 169 ? 5.336 -7.304 -5.166 1.00 95.50 169 LEU A C 1
ATOM 1315 O O . LEU A 1 169 ? 5.891 -7.980 -4.303 1.00 95.50 169 LEU A O 1
ATOM 1319 N N . GLN A 1 170 ? 4.603 -6.231 -4.868 1.00 91.69 170 GLN A N 1
ATOM 1320 C CA . GLN A 1 170 ? 4.369 -5.780 -3.501 1.00 91.69 170 GLN A CA 1
ATOM 1321 C C . GLN A 1 170 ? 3.653 -6.848 -2.660 1.00 91.69 170 GLN A C 1
ATOM 1323 O O . GLN A 1 170 ? 4.000 -7.061 -1.506 1.00 91.69 170 GLN A O 1
ATOM 1328 N N . THR A 1 171 ? 2.669 -7.548 -3.231 1.00 93.38 171 THR A N 1
ATOM 1329 C CA . THR A 1 171 ? 1.938 -8.630 -2.543 1.00 93.38 171 THR A CA 1
ATOM 1330 C C . THR A 1 171 ? 2.860 -9.796 -2.181 1.00 93.38 171 THR A C 1
ATOM 1332 O O . THR A 1 171 ? 2.755 -10.341 -1.085 1.00 93.38 171 THR A O 1
ATOM 1335 N N . LEU A 1 172 ? 3.791 -10.155 -3.071 1.00 93.94 172 LEU A N 1
ATOM 1336 C CA . LEU A 1 172 ? 4.786 -11.194 -2.796 1.00 93.94 172 LEU A CA 1
ATOM 1337 C C . LEU A 1 172 ? 5.720 -10.786 -1.652 1.00 93.94 172 LEU A C 1
ATOM 1339 O O . LEU A 1 172 ? 5.928 -11.567 -0.724 1.00 93.94 172 LEU A O 1
ATOM 1343 N N . ALA A 1 173 ? 6.219 -9.549 -1.677 1.00 88.06 173 ALA A N 1
ATOM 1344 C CA . ALA A 1 173 ? 7.089 -9.021 -0.630 1.00 88.06 173 ALA A CA 1
ATOM 1345 C C . ALA A 1 173 ? 6.371 -8.939 0.731 1.00 88.06 173 ALA A C 1
ATOM 1347 O O . ALA A 1 173 ? 6.915 -9.380 1.741 1.00 88.06 173 ALA A O 1
ATOM 1348 N N . GLU A 1 174 ? 5.110 -8.496 0.749 1.00 85.75 174 GLU A N 1
ATOM 1349 C CA . GLU A 1 174 ? 4.240 -8.491 1.937 1.00 85.75 174 GLU A CA 1
ATOM 1350 C C . GLU A 1 174 ? 4.060 -9.886 2.544 1.00 85.75 174 GLU A C 1
ATOM 1352 O O . GLU A 1 174 ? 4.111 -10.058 3.763 1.00 85.75 174 GLU A O 1
ATOM 1357 N N . ALA A 1 175 ? 3.918 -10.905 1.696 1.00 87.06 175 ALA A N 1
ATOM 1358 C CA . ALA A 1 175 ? 3.842 -12.295 2.127 1.00 87.06 175 ALA A CA 1
ATOM 1359 C C . ALA A 1 175 ? 5.198 -12.863 2.593 1.00 87.06 175 ALA A C 1
ATOM 1361 O O . ALA A 1 175 ? 5.260 -13.998 3.077 1.00 87.06 175 ALA A O 1
ATOM 1362 N N . GLY A 1 176 ? 6.293 -12.112 2.449 1.00 85.75 176 GLY A N 1
ATOM 1363 C CA . GLY A 1 176 ? 7.656 -12.566 2.713 1.00 85.75 176 GLY A CA 1
ATOM 1364 C C . GLY A 1 176 ? 8.178 -13.550 1.665 1.00 85.75 176 GLY A C 1
ATOM 1365 O O . GLY A 1 176 ? 8.950 -14.440 2.006 1.00 85.75 176 GLY A O 1
ATOM 1366 N N . ILE A 1 177 ? 7.712 -13.444 0.419 1.00 87.88 177 ILE A N 1
ATOM 1367 C CA . ILE A 1 177 ? 8.197 -14.202 -0.739 1.00 87.88 177 ILE A CA 1
ATOM 1368 C C . ILE A 1 177 ? 9.069 -13.254 -1.567 1.00 87.88 177 ILE A C 1
ATOM 1370 O O . ILE A 1 177 ? 8.607 -12.666 -2.538 1.00 87.88 177 ILE A O 1
ATOM 1374 N N . SER A 1 178 ? 10.316 -13.049 -1.142 1.00 80.75 178 SER A N 1
ATOM 1375 C CA . SER A 1 178 ? 11.247 -12.113 -1.801 1.00 80.75 178 SER A CA 1
ATOM 1376 C C . SER A 1 178 ? 12.711 -12.557 -1.787 1.00 80.75 178 SER A C 1
ATOM 1378 O O . SER A 1 178 ? 13.514 -12.025 -2.546 1.00 80.75 178 SER A O 1
ATOM 1380 N N . ASP A 1 179 ? 13.071 -13.529 -0.950 1.00 77.12 179 ASP A N 1
ATOM 1381 C CA . ASP A 1 179 ? 14.453 -13.936 -0.676 1.00 77.12 179 ASP A CA 1
ATOM 1382 C C . ASP A 1 179 ? 14.972 -15.050 -1.601 1.00 77.12 179 ASP A C 1
ATOM 1384 O O . ASP A 1 179 ? 16.181 -15.237 -1.732 1.00 77.12 179 ASP A O 1
ATOM 1388 N N . ASN A 1 180 ? 14.076 -15.771 -2.281 1.00 87.75 180 ASN A N 1
ATOM 1389 C CA . ASN A 1 180 ? 14.425 -16.850 -3.201 1.00 87.75 180 ASN A CA 1
ATOM 1390 C C . ASN A 1 180 ? 13.776 -16.656 -4.584 1.00 87.75 180 ASN A C 1
ATOM 1392 O O . ASN A 1 180 ? 12.553 -16.720 -4.737 1.00 87.75 180 ASN A O 1
ATOM 1396 N N . LEU A 1 181 ? 14.616 -16.473 -5.610 1.00 90.44 181 LEU A N 1
ATOM 1397 C CA . LEU A 1 181 ? 14.191 -16.286 -7.002 1.00 90.44 181 LEU A CA 1
ATOM 1398 C C . LEU A 1 181 ? 13.432 -17.481 -7.583 1.00 90.44 181 LEU A C 1
ATOM 1400 O O . LEU A 1 181 ? 12.545 -17.273 -8.408 1.00 90.44 181 LEU A O 1
ATOM 1404 N N . ASP A 1 182 ? 13.738 -18.708 -7.174 1.00 94.25 182 ASP A N 1
ATOM 1405 C CA . ASP A 1 182 ? 13.025 -19.885 -7.673 1.00 94.25 182 ASP A CA 1
ATOM 1406 C C . ASP A 1 182 ? 11.607 -19.940 -7.094 1.00 94.25 182 ASP A C 1
ATOM 1408 O O . ASP A 1 182 ? 10.650 -20.186 -7.828 1.00 94.25 182 ASP A O 1
ATOM 1412 N N . THR A 1 183 ? 11.438 -19.580 -5.816 1.00 93.44 183 THR A N 1
ATOM 1413 C CA . THR A 1 183 ? 10.115 -19.430 -5.183 1.00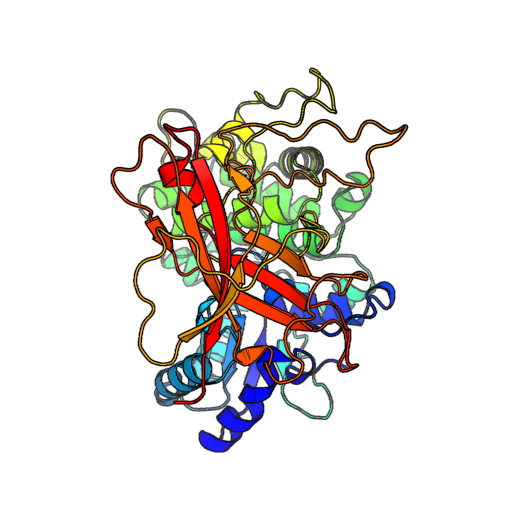 93.44 183 THR A CA 1
ATOM 1414 C C . THR A 1 183 ? 9.292 -18.320 -5.837 1.00 93.44 183 THR A C 1
ATOM 1416 O O . THR A 1 183 ? 8.087 -18.481 -6.037 1.00 93.44 183 THR A O 1
ATOM 1419 N N . LEU A 1 184 ? 9.932 -17.201 -6.194 1.00 93.50 184 LEU A N 1
ATOM 1420 C CA . LEU A 1 184 ? 9.307 -16.094 -6.926 1.00 93.50 184 LEU A CA 1
ATOM 1421 C C . LEU A 1 184 ? 8.853 -16.524 -8.325 1.00 93.50 184 LEU A C 1
ATOM 1423 O O . LEU A 1 184 ? 7.711 -16.286 -8.710 1.00 93.50 184 LEU A O 1
ATOM 1427 N N . ARG A 1 185 ? 9.728 -17.204 -9.074 1.00 95.62 185 ARG A N 1
ATOM 1428 C CA . ARG A 1 185 ? 9.434 -17.704 -10.426 1.00 95.62 185 ARG A CA 1
ATOM 1429 C C . ARG A 1 185 ? 8.355 -18.777 -10.440 1.00 95.62 185 ARG A C 1
ATOM 1431 O O . ARG A 1 185 ? 7.650 -18.904 -11.436 1.00 95.62 185 ARG A O 1
ATOM 1438 N N . ALA A 1 186 ? 8.220 -19.531 -9.352 1.00 96.19 186 ALA A N 1
ATOM 1439 C CA . ALA A 1 186 ? 7.175 -20.531 -9.205 1.00 96.19 186 ALA A CA 1
ATOM 1440 C C . ALA A 1 186 ? 5.774 -19.919 -9.026 1.00 96.19 186 ALA A C 1
ATOM 1442 O O . ALA A 1 186 ? 4.792 -20.627 -9.233 1.00 96.19 186 ALA A O 1
ATOM 1443 N N . GLN A 1 187 ? 5.646 -18.633 -8.671 1.00 97.38 187 GLN A N 1
ATOM 1444 C CA . GLN A 1 187 ? 4.341 -17.997 -8.461 1.00 97.38 187 GLN A CA 1
ATOM 1445 C C . GLN A 1 187 ? 3.519 -17.969 -9.757 1.00 97.38 187 GLN A C 1
ATOM 1447 O O . GLN A 1 187 ? 4.010 -17.549 -10.806 1.00 97.38 187 GLN A O 1
ATOM 1452 N N . SER A 1 188 ? 2.230 -18.330 -9.685 1.00 95.50 188 SER A N 1
ATOM 1453 C CA . SER A 1 188 ? 1.343 -18.389 -10.863 1.00 95.50 188 SER A CA 1
ATOM 1454 C C . SER A 1 188 ? 1.259 -17.071 -11.638 1.00 95.50 188 SER A C 1
ATOM 1456 O O . SER A 1 188 ? 1.026 -17.086 -12.843 1.00 95.50 188 SER A O 1
ATOM 1458 N N . GLY A 1 189 ? 1.428 -15.933 -10.962 1.00 94.75 189 GLY A N 1
ATOM 1459 C CA . GLY A 1 189 ? 1.396 -14.615 -11.591 1.00 94.75 189 GLY A CA 1
ATOM 1460 C C . GLY A 1 189 ? 2.703 -14.147 -12.243 1.00 94.75 189 GLY A C 1
ATOM 1461 O O . GLY A 1 189 ? 2.690 -13.156 -12.973 1.00 94.75 189 GLY A O 1
ATOM 1462 N N . TRP A 1 190 ? 3.830 -14.826 -12.002 1.00 97.50 190 TRP A N 1
ATOM 1463 C CA . TRP A 1 190 ? 5.163 -14.285 -12.294 1.00 97.50 190 TRP A CA 1
ATOM 1464 C C . TRP A 1 190 ? 5.413 -14.029 -13.786 1.00 97.50 190 TRP A C 1
ATOM 1466 O O . TRP A 1 190 ? 5.788 -12.923 -14.173 1.00 97.50 190 TRP A O 1
ATOM 1476 N N . ALA A 1 191 ? 5.153 -15.023 -14.640 1.00 97.56 191 ALA A N 1
ATOM 1477 C CA . ALA A 1 191 ? 5.381 -14.908 -16.083 1.00 97.56 191 ALA A CA 1
ATOM 1478 C C . ALA A 1 191 ? 4.515 -13.811 -16.730 1.00 97.56 191 ALA A C 1
ATOM 1480 O O . ALA A 1 191 ? 4.971 -13.084 -17.611 1.00 97.56 191 ALA A O 1
ATOM 1481 N N . ALA A 1 192 ? 3.274 -13.650 -16.263 1.00 97.50 192 ALA A N 1
ATOM 1482 C CA . ALA A 1 192 ? 2.382 -12.602 -16.744 1.00 97.50 192 ALA A CA 1
ATOM 1483 C C . ALA A 1 192 ? 2.876 -11.202 -16.338 1.00 97.50 192 ALA A C 1
ATOM 1485 O O . ALA A 1 192 ? 2.813 -10.280 -17.147 1.00 97.50 192 ALA A O 1
ATOM 1486 N N . VAL A 1 193 ? 3.429 -11.048 -15.132 1.00 97.69 193 VAL A N 1
ATOM 1487 C CA . VAL A 1 193 ? 4.074 -9.799 -14.699 1.00 97.69 193 VAL A CA 1
ATOM 1488 C C . VAL A 1 193 ? 5.324 -9.480 -15.519 1.00 97.69 193 VAL A C 1
ATOM 1490 O O . VAL A 1 193 ? 5.496 -8.333 -15.931 1.00 97.69 193 VAL A O 1
ATOM 1493 N N . GLN A 1 194 ? 6.153 -10.481 -15.828 1.00 98.06 194 GLN A N 1
ATOM 1494 C CA . GLN A 1 194 ? 7.301 -10.296 -16.723 1.00 98.06 194 GLN A CA 1
ATOM 1495 C C . GLN A 1 194 ? 6.869 -9.795 -18.104 1.00 98.06 194 GLN A C 1
ATOM 1497 O O . GLN A 1 194 ? 7.479 -8.868 -18.639 1.00 98.06 194 GLN A O 1
ATOM 1502 N N . ALA A 1 195 ? 5.796 -10.366 -18.658 1.00 97.38 195 ALA A N 1
ATOM 1503 C CA . ALA A 1 195 ? 5.242 -9.925 -19.933 1.00 97.38 195 ALA A CA 1
ATOM 1504 C C . ALA A 1 195 ? 4.766 -8.464 -19.878 1.00 97.38 195 ALA A C 1
ATOM 1506 O O . ALA A 1 195 ? 5.100 -7.692 -20.767 1.00 97.38 195 ALA A O 1
ATOM 1507 N N . VAL A 1 196 ? 4.071 -8.051 -18.810 1.00 97.50 196 VAL A N 1
ATOM 1508 C CA . VAL A 1 196 ? 3.613 -6.657 -18.647 1.00 97.50 196 VAL A CA 1
ATOM 1509 C C . VAL A 1 196 ? 4.780 -5.668 -18.671 1.00 97.50 196 VAL A C 1
ATOM 1511 O O . VAL A 1 196 ? 4.725 -4.682 -19.402 1.00 97.50 196 VAL A O 1
ATOM 1514 N N . PHE A 1 197 ? 5.854 -5.918 -17.913 1.00 97.56 197 PHE A N 1
ATOM 1515 C CA . PHE A 1 197 ? 7.016 -5.021 -17.925 1.00 97.56 197 PHE A CA 1
ATOM 1516 C C . PHE A 1 197 ? 7.773 -5.050 -19.257 1.00 97.56 197 PHE A C 1
ATOM 1518 O O . PHE A 1 197 ? 8.260 -4.009 -19.703 1.00 97.56 197 PHE A O 1
ATOM 1525 N N . ALA A 1 198 ? 7.864 -6.216 -19.903 1.00 96.81 198 ALA A N 1
ATOM 1526 C CA . ALA A 1 198 ? 8.492 -6.347 -21.213 1.00 96.81 198 ALA A CA 1
ATOM 1527 C C . ALA A 1 198 ? 7.731 -5.561 -22.294 1.00 96.81 198 ALA A C 1
ATOM 1529 O O . ALA A 1 198 ? 8.357 -4.794 -23.028 1.00 96.81 198 ALA A O 1
ATOM 1530 N N . ASP A 1 199 ? 6.403 -5.698 -22.342 1.00 95.75 199 ASP A N 1
ATOM 1531 C CA . ASP A 1 199 ? 5.526 -5.000 -23.289 1.00 95.75 199 ASP A CA 1
ATOM 1532 C C . ASP A 1 199 ? 5.600 -3.476 -23.076 1.00 95.75 199 ASP A C 1
ATOM 1534 O O . ASP A 1 199 ? 5.817 -2.709 -24.019 1.00 95.75 199 ASP A O 1
ATOM 1538 N N . ALA A 1 200 ? 5.517 -3.040 -21.814 1.00 94.50 200 ALA A N 1
ATOM 1539 C CA . ALA A 1 200 ? 5.533 -1.631 -21.428 1.00 94.50 200 ALA A CA 1
ATOM 1540 C C . ALA A 1 200 ? 6.847 -0.907 -21.768 1.00 94.50 200 ALA A C 1
ATOM 1542 O O . ALA A 1 200 ? 6.857 0.313 -21.931 1.00 94.50 200 ALA A O 1
ATOM 1543 N N . ARG A 1 201 ? 7.968 -1.633 -21.894 1.00 91.44 201 ARG A N 1
ATOM 1544 C CA . ARG A 1 201 ? 9.289 -1.052 -22.196 1.00 91.44 201 ARG A CA 1
ATOM 1545 C C . ARG A 1 201 ? 9.316 -0.302 -23.530 1.00 91.44 201 ARG A C 1
ATOM 1547 O O . ARG A 1 201 ? 10.064 0.660 -23.678 1.00 91.44 201 ARG A O 1
ATOM 1554 N N . SER A 1 202 ? 8.539 -0.766 -24.504 1.00 88.31 202 SER A N 1
ATOM 1555 C CA . SER A 1 202 ? 8.466 -0.198 -25.857 1.00 88.31 202 SER A CA 1
ATOM 1556 C C . SER A 1 202 ? 7.109 0.430 -26.182 1.00 88.31 202 SER A C 1
ATOM 1558 O O . SER A 1 202 ? 6.881 0.824 -27.326 1.00 88.31 202 SER A O 1
ATOM 1560 N N . ASP A 1 203 ? 6.208 0.536 -25.203 1.00 90.56 203 ASP A N 1
ATOM 1561 C CA . ASP A 1 203 ? 4.882 1.110 -25.409 1.00 90.56 203 ASP A CA 1
ATOM 1562 C C . ASP A 1 203 ? 4.944 2.648 -25.439 1.00 90.56 203 ASP A C 1
ATOM 1564 O O . ASP A 1 203 ? 5.058 3.334 -24.417 1.00 90.56 203 ASP A O 1
ATOM 1568 N N . TRP A 1 204 ? 4.840 3.202 -26.649 1.00 86.44 204 TRP A N 1
ATOM 1569 C CA . TRP A 1 204 ? 4.834 4.646 -26.870 1.00 86.44 204 TRP A CA 1
ATOM 1570 C C . TRP A 1 204 ? 3.600 5.337 -26.271 1.00 86.44 204 TRP A C 1
ATOM 1572 O O . TRP A 1 204 ? 3.706 6.490 -25.854 1.00 86.44 204 TRP A O 1
ATOM 1582 N N . ILE A 1 205 ? 2.445 4.661 -26.195 1.00 88.00 205 ILE A N 1
ATOM 1583 C CA . ILE A 1 205 ? 1.212 5.216 -25.616 1.00 88.00 205 ILE A CA 1
ATOM 1584 C C . ILE A 1 205 ? 1.406 5.387 -24.117 1.00 88.00 205 ILE A C 1
ATOM 1586 O O . ILE A 1 205 ? 1.112 6.449 -23.567 1.00 88.00 205 ILE A O 1
ATOM 1590 N N . GLN A 1 206 ? 1.928 4.357 -23.453 1.00 89.62 206 GLN A N 1
ATOM 1591 C CA . GLN A 1 206 ? 2.237 4.418 -22.032 1.00 89.62 206 GLN A CA 1
ATOM 1592 C C . GLN A 1 206 ? 3.269 5.506 -21.726 1.00 89.62 206 GLN A C 1
ATOM 1594 O O . GLN A 1 206 ? 3.049 6.302 -20.811 1.00 89.62 206 GLN A O 1
ATOM 1599 N N . ARG A 1 207 ? 4.364 5.578 -22.498 1.00 86.94 207 ARG A N 1
ATOM 1600 C CA . ARG A 1 207 ? 5.386 6.620 -22.317 1.00 86.94 207 ARG A CA 1
ATOM 1601 C C . ARG A 1 207 ? 4.775 8.012 -22.448 1.00 86.94 207 ARG A C 1
ATOM 1603 O O . ARG A 1 207 ? 4.906 8.817 -21.533 1.00 86.94 207 ARG A O 1
ATOM 1610 N N . ARG A 1 208 ? 4.017 8.252 -23.520 1.00 84.75 208 ARG A N 1
ATOM 1611 C CA . ARG A 1 208 ? 3.317 9.519 -23.758 1.00 84.75 208 ARG A CA 1
ATOM 1612 C C . ARG A 1 208 ? 2.358 9.874 -22.620 1.00 84.75 208 ARG A C 1
ATOM 1614 O O . ARG A 1 208 ? 2.320 11.012 -22.172 1.00 84.75 208 ARG A O 1
ATOM 1621 N N . ARG A 1 209 ? 1.615 8.904 -22.087 1.00 87.06 209 ARG A N 1
ATOM 1622 C CA . ARG A 1 209 ? 0.735 9.140 -20.932 1.00 87.06 209 ARG A CA 1
ATOM 1623 C C . ARG A 1 209 ? 1.510 9.510 -19.674 1.00 87.06 209 ARG A C 1
ATOM 1625 O O . ARG A 1 209 ? 1.067 10.373 -18.923 1.00 87.06 209 ARG A O 1
ATOM 1632 N N . LEU A 1 210 ? 2.660 8.884 -19.441 1.00 85.62 210 LEU A N 1
ATOM 1633 C CA . LEU A 1 210 ? 3.552 9.290 -18.359 1.00 85.62 210 LEU A CA 1
ATOM 1634 C C . LEU A 1 210 ? 4.125 10.694 -18.601 1.00 85.62 210 LEU A C 1
ATOM 1636 O O . LEU A 1 210 ? 4.324 11.404 -17.627 1.00 85.62 210 LEU A O 1
ATOM 1640 N N . GLU A 1 211 ? 4.333 11.145 -19.841 1.00 80.69 211 GLU A N 1
ATOM 1641 C CA . GLU A 1 211 ? 4.722 12.537 -20.163 1.00 80.69 211 GLU A CA 1
ATOM 1642 C C . GLU A 1 211 ? 3.590 13.526 -19.861 1.00 80.69 211 GLU A C 1
ATOM 1644 O O . GLU A 1 211 ? 3.789 14.532 -19.176 1.00 80.69 211 GLU A O 1
ATOM 1649 N N . GLU A 1 212 ? 2.380 13.212 -20.311 1.00 78.69 212 GLU A N 1
ATOM 1650 C CA . GLU A 1 212 ? 1.244 14.136 -20.295 1.00 78.69 212 GLU A CA 1
ATOM 1651 C C . GLU A 1 212 ? 0.524 14.186 -18.933 1.00 78.69 212 GLU A C 1
ATOM 1653 O O . GLU A 1 212 ? -0.014 15.228 -18.556 1.00 78.69 212 GLU A O 1
ATOM 1658 N N . HIS A 1 213 ? 0.536 13.100 -18.149 1.00 78.94 213 HIS A N 1
ATOM 1659 C CA . HIS A 1 213 ? -0.268 12.986 -16.928 1.00 78.94 213 HIS A CA 1
ATOM 1660 C C . HIS A 1 213 ? 0.582 12.889 -15.653 1.00 78.94 213 HIS A C 1
ATOM 1662 O O . HIS A 1 213 ? 1.025 11.811 -15.246 1.00 78.94 213 HIS A O 1
ATOM 1668 N N . ALA A 1 214 ? 0.715 14.014 -14.940 1.00 75.88 214 ALA A N 1
ATOM 1669 C CA . ALA A 1 214 ? 1.393 14.072 -13.640 1.00 75.88 214 ALA A CA 1
ATOM 1670 C C . ALA A 1 214 ? 0.871 13.052 -12.599 1.00 75.88 214 ALA A C 1
ATOM 1672 O O . ALA A 1 214 ? 1.707 12.413 -11.957 1.00 75.88 214 ALA A O 1
ATOM 1673 N N . PRO A 1 215 ? -0.451 12.800 -12.464 1.00 76.44 215 PRO A N 1
ATOM 1674 C CA . PRO A 1 215 ? -0.952 11.811 -11.505 1.00 76.44 215 PRO A CA 1
ATOM 1675 C C . PRO A 1 215 ? -0.471 10.377 -11.775 1.00 76.44 215 PRO A C 1
ATOM 1677 O O . PRO A 1 215 ? -0.269 9.612 -10.832 1.00 76.44 215 PRO A O 1
ATOM 1680 N N . LEU A 1 216 ? -0.259 10.003 -13.045 1.00 80.94 216 LEU A N 1
ATOM 1681 C CA . LEU A 1 216 ? 0.261 8.678 -13.402 1.00 80.94 216 LEU A CA 1
ATOM 1682 C C . LEU A 1 216 ? 1.734 8.534 -13.015 1.00 80.94 216 LEU A C 1
ATOM 1684 O O . LEU A 1 216 ? 2.122 7.490 -12.496 1.00 80.94 216 LEU A O 1
ATOM 1688 N N . ARG A 1 217 ? 2.544 9.580 -13.226 1.00 82.75 217 ARG A N 1
ATOM 1689 C CA . ARG A 1 217 ? 3.951 9.590 -12.789 1.00 82.75 217 ARG A CA 1
ATOM 1690 C C . ARG A 1 217 ? 4.064 9.457 -11.279 1.00 82.75 217 ARG A C 1
ATOM 1692 O O . ARG A 1 217 ? 4.808 8.617 -10.789 1.00 82.75 217 ARG A O 1
ATOM 1699 N N . ASP A 1 218 ? 3.288 10.257 -10.561 1.00 76.31 218 ASP A N 1
ATOM 1700 C CA . ASP A 1 218 ? 3.249 10.259 -9.101 1.00 76.31 218 ASP A CA 1
ATOM 1701 C C . ASP A 1 218 ? 2.821 8.882 -8.558 1.00 76.31 218 ASP A C 1
ATOM 1703 O O . ASP A 1 218 ? 3.469 8.309 -7.684 1.00 76.31 218 ASP A O 1
ATOM 1707 N N . ARG A 1 219 ? 1.798 8.261 -9.162 1.00 82.12 219 ARG A N 1
ATOM 1708 C CA . ARG A 1 219 ? 1.397 6.885 -8.831 1.00 82.12 219 ARG A CA 1
ATOM 1709 C C . ARG A 1 219 ? 2.482 5.850 -9.137 1.00 82.12 219 ARG A C 1
ATOM 1711 O O . ARG A 1 219 ? 2.682 4.956 -8.318 1.00 82.12 219 ARG A O 1
ATOM 1718 N N . LEU A 1 220 ? 3.178 5.960 -10.271 1.00 85.62 220 LEU A N 1
ATOM 1719 C CA . LEU A 1 220 ? 4.289 5.068 -10.613 1.00 85.62 220 LEU A CA 1
ATOM 1720 C C . LEU A 1 220 ? 5.388 5.139 -9.550 1.00 85.62 220 LEU A C 1
ATOM 1722 O O . LEU A 1 220 ? 5.768 4.108 -9.000 1.00 85.62 220 LEU A O 1
ATOM 1726 N N . VAL A 1 221 ? 5.859 6.352 -9.246 1.00 79.62 221 VAL A N 1
ATOM 1727 C CA . VAL A 1 221 ? 6.891 6.598 -8.231 1.00 79.62 221 VAL A CA 1
ATOM 1728 C C . VAL A 1 221 ? 6.451 6.007 -6.897 1.00 79.62 221 VAL A C 1
ATOM 1730 O O . VAL A 1 221 ? 7.182 5.206 -6.320 1.00 79.62 221 VAL A O 1
ATOM 1733 N N . ARG A 1 222 ? 5.224 6.301 -6.455 1.00 77.50 222 ARG A N 1
ATOM 1734 C CA . ARG A 1 222 ? 4.675 5.760 -5.209 1.00 77.50 222 ARG A CA 1
ATOM 1735 C C . ARG A 1 222 ? 4.674 4.232 -5.162 1.00 77.50 222 ARG A C 1
ATOM 1737 O O . ARG A 1 222 ? 5.140 3.656 -4.187 1.00 77.50 222 ARG A O 1
ATOM 1744 N N . LEU A 1 223 ? 4.192 3.561 -6.205 1.00 85.25 223 LEU A N 1
ATOM 1745 C CA . LEU A 1 223 ? 4.142 2.095 -6.221 1.00 85.25 223 LEU A CA 1
ATOM 1746 C C . LEU A 1 223 ? 5.536 1.456 -6.221 1.00 85.25 223 LEU A C 1
ATOM 1748 O O . LEU A 1 223 ? 5.725 0.415 -5.596 1.00 85.25 223 LEU A O 1
ATOM 1752 N N . VAL A 1 224 ? 6.518 2.071 -6.883 1.00 84.44 224 VAL A N 1
ATOM 1753 C CA . VAL A 1 224 ? 7.907 1.586 -6.854 1.00 84.44 224 VAL A CA 1
ATOM 1754 C C . VAL A 1 224 ? 8.512 1.769 -5.462 1.00 84.44 224 VAL A C 1
ATOM 1756 O O . VAL A 1 224 ? 9.110 0.833 -4.940 1.00 84.44 224 VAL A O 1
ATOM 1759 N N . LEU A 1 225 ? 8.320 2.935 -4.839 1.00 75.38 225 LEU A N 1
ATOM 1760 C CA . LEU A 1 225 ? 8.781 3.200 -3.472 1.00 75.38 225 LEU A CA 1
ATOM 1761 C C . LEU A 1 225 ? 8.154 2.236 -2.465 1.00 75.38 225 LEU A C 1
ATOM 1763 O O . LEU A 1 225 ? 8.866 1.653 -1.649 1.00 75.38 225 LEU A O 1
ATOM 1767 N N . ALA A 1 226 ? 6.843 2.009 -2.568 1.00 75.38 226 ALA A N 1
ATOM 1768 C CA . ALA A 1 226 ? 6.150 1.024 -1.750 1.00 75.38 226 ALA A CA 1
ATOM 1769 C C . ALA A 1 226 ? 6.749 -0.373 -1.962 1.00 75.38 226 ALA A C 1
ATOM 1771 O O . ALA A 1 226 ? 7.078 -1.052 -0.993 1.00 75.38 226 ALA A O 1
ATOM 1772 N N . ALA A 1 227 ? 6.962 -0.795 -3.214 1.00 81.19 227 ALA A N 1
ATOM 1773 C CA . ALA A 1 227 ? 7.581 -2.083 -3.506 1.00 81.19 227 ALA A CA 1
ATOM 1774 C C . ALA A 1 227 ? 8.983 -2.208 -2.885 1.00 81.19 227 ALA A C 1
ATOM 1776 O O . ALA A 1 227 ? 9.270 -3.242 -2.289 1.00 81.19 227 ALA A O 1
ATOM 1777 N N . ILE A 1 228 ? 9.825 -1.170 -2.952 1.00 77.06 228 ILE A N 1
ATOM 1778 C CA . ILE A 1 228 ? 11.149 -1.148 -2.305 1.00 77.06 228 ILE A CA 1
ATOM 1779 C C . ILE A 1 228 ? 11.025 -1.345 -0.793 1.00 77.06 228 ILE A C 1
ATOM 1781 O O . ILE A 1 228 ? 11.703 -2.208 -0.236 1.00 77.06 228 ILE A O 1
ATOM 1785 N N . ALA A 1 229 ? 10.141 -0.583 -0.141 1.00 70.56 229 ALA A N 1
ATOM 1786 C CA . ALA A 1 229 ? 9.989 -0.578 1.314 1.00 70.56 229 ALA A CA 1
ATOM 1787 C C . ALA A 1 229 ? 9.638 -1.962 1.891 1.00 70.56 229 ALA A C 1
ATOM 1789 O O . ALA A 1 229 ? 10.037 -2.292 3.009 1.00 70.56 229 ALA A O 1
ATOM 1790 N N . TRP A 1 230 ? 8.943 -2.797 1.113 1.00 74.50 230 TRP A N 1
ATOM 1791 C CA . TRP A 1 230 ? 8.551 -4.147 1.520 1.00 74.50 230 TRP A CA 1
ATOM 1792 C C . TRP A 1 230 ? 9.657 -5.201 1.449 1.00 74.50 230 TRP A C 1
ATOM 1794 O O . TRP A 1 230 ? 9.490 -6.289 2.000 1.00 74.50 230 TRP A O 1
ATOM 1804 N N . HIS A 1 231 ? 10.781 -4.910 0.799 1.00 72.81 231 HIS A N 1
ATOM 1805 C CA . HIS A 1 231 ? 11.911 -5.834 0.746 1.00 72.81 231 HIS A CA 1
ATOM 1806 C C . HIS A 1 231 ? 12.847 -5.592 1.932 1.00 72.81 231 HIS A C 1
ATOM 1808 O O . HIS A 1 231 ? 13.074 -4.452 2.349 1.00 72.81 231 HIS A O 1
ATOM 1814 N N . ARG A 1 232 ? 13.418 -6.669 2.489 1.00 66.38 232 ARG A N 1
ATOM 1815 C CA . ARG A 1 232 ? 14.258 -6.564 3.696 1.00 66.38 232 ARG A CA 1
ATOM 1816 C C . ARG A 1 232 ? 15.550 -5.827 3.401 1.00 66.38 232 ARG A C 1
ATOM 1818 O O . ARG A 1 232 ? 16.047 -5.084 4.239 1.00 66.38 232 ARG A O 1
ATOM 1825 N N . THR A 1 233 ? 16.085 -6.045 2.204 1.00 68.06 233 THR A N 1
ATOM 1826 C CA . THR A 1 233 ? 17.325 -5.426 1.753 1.00 68.06 233 THR A CA 1
ATOM 1827 C C . THR A 1 233 ? 17.164 -4.842 0.350 1.00 68.06 233 THR A C 1
ATOM 1829 O O . THR A 1 233 ? 16.405 -5.380 -0.463 1.00 68.06 233 THR A O 1
ATOM 1832 N N . PRO A 1 234 ? 17.924 -3.786 0.009 1.00 69.69 234 PRO A N 1
ATOM 1833 C CA . PRO A 1 234 ? 17.983 -3.276 -1.360 1.00 69.69 234 PRO A CA 1
ATOM 1834 C C . PRO A 1 234 ? 18.389 -4.350 -2.376 1.00 69.69 234 PRO A C 1
ATOM 1836 O O . PRO A 1 234 ? 17.889 -4.377 -3.498 1.00 69.69 234 PRO A O 1
ATOM 1839 N N . ARG A 1 235 ? 19.262 -5.281 -1.968 1.00 74.69 235 ARG A N 1
ATOM 1840 C CA . ARG A 1 235 ? 19.714 -6.401 -2.800 1.00 74.69 235 ARG A CA 1
ATOM 1841 C C . ARG A 1 235 ? 18.566 -7.332 -3.189 1.00 74.69 235 ARG A C 1
ATOM 1843 O O . ARG A 1 235 ? 18.494 -7.725 -4.352 1.00 74.69 235 ARG A O 1
ATOM 1850 N N . GLU A 1 236 ? 17.685 -7.669 -2.247 1.00 78.81 236 GLU A N 1
ATOM 1851 C CA . GLU A 1 236 ? 16.488 -8.473 -2.531 1.00 78.81 236 GLU A CA 1
ATOM 1852 C C . GLU A 1 236 ? 15.609 -7.774 -3.573 1.00 78.81 236 GLU A C 1
ATOM 1854 O O . GLU A 1 236 ? 15.291 -8.363 -4.607 1.00 78.81 236 GLU A O 1
ATOM 1859 N N . PHE A 1 237 ? 15.283 -6.493 -3.363 1.00 84.81 237 PHE A N 1
ATOM 1860 C CA . PHE A 1 237 ? 14.487 -5.738 -4.333 1.00 84.81 237 PHE A CA 1
ATOM 1861 C C . PHE A 1 237 ? 15.173 -5.657 -5.699 1.00 84.81 237 PHE A C 1
ATOM 1863 O O . PHE A 1 237 ? 14.529 -5.861 -6.724 1.00 84.81 237 PHE A O 1
ATOM 1870 N N . HIS A 1 238 ? 16.486 -5.423 -5.739 1.00 84.56 238 HIS A N 1
ATOM 1871 C CA . HIS A 1 238 ? 17.246 -5.379 -6.984 1.00 84.56 238 HIS A CA 1
ATOM 1872 C C . HIS A 1 238 ? 17.151 -6.697 -7.769 1.00 84.56 238 HIS A C 1
ATOM 1874 O O . HIS A 1 238 ? 16.939 -6.689 -8.986 1.00 84.56 238 HIS A O 1
ATOM 1880 N N . GLN A 1 239 ? 17.258 -7.840 -7.085 1.00 88.81 239 GLN A N 1
ATOM 1881 C CA . GLN A 1 239 ? 17.089 -9.159 -7.697 1.00 88.81 239 GLN A CA 1
ATOM 1882 C C . GLN A 1 239 ? 15.671 -9.348 -8.244 1.00 88.81 239 GLN A C 1
ATOM 1884 O O . GLN A 1 239 ? 15.517 -9.764 -9.394 1.00 88.81 239 GLN A O 1
ATOM 1889 N N . VAL A 1 240 ? 14.646 -8.988 -7.466 1.00 92.44 240 VAL A N 1
ATOM 1890 C CA . VAL A 1 240 ? 13.235 -9.052 -7.880 1.00 92.44 240 VAL A CA 1
ATOM 1891 C C . VAL A 1 240 ? 12.969 -8.145 -9.082 1.00 92.44 240 VAL A C 1
ATOM 1893 O O . VAL A 1 240 ? 12.385 -8.585 -10.074 1.00 92.44 240 VAL A O 1
ATOM 1896 N N . ALA A 1 241 ? 13.423 -6.894 -9.040 1.00 93.06 241 ALA A N 1
ATOM 1897 C CA . ALA A 1 241 ? 13.221 -5.913 -10.099 1.00 93.06 241 ALA A CA 1
ATOM 1898 C C . ALA A 1 241 ? 13.946 -6.302 -11.395 1.00 93.06 241 ALA A C 1
ATOM 1900 O O . ALA A 1 241 ? 13.418 -6.097 -12.489 1.00 93.06 241 ALA A O 1
ATOM 1901 N N . THR A 1 242 ? 15.136 -6.896 -11.284 1.00 93.00 242 THR A N 1
ATOM 1902 C CA . THR A 1 242 ? 15.882 -7.421 -12.434 1.00 93.00 242 THR A CA 1
ATOM 1903 C C . THR A 1 242 ? 15.175 -8.639 -13.021 1.00 93.00 242 THR A C 1
ATOM 1905 O O . THR A 1 242 ? 14.904 -8.680 -14.219 1.00 93.00 242 THR A O 1
ATOM 1908 N N . ALA A 1 243 ? 14.821 -9.619 -12.186 1.00 95.00 243 ALA A N 1
ATOM 1909 C CA . ALA A 1 243 ? 14.209 -10.865 -12.638 1.00 95.00 243 ALA A CA 1
ATOM 1910 C C . ALA A 1 243 ? 12.796 -10.669 -13.210 1.00 95.00 243 ALA A C 1
ATOM 1912 O O . ALA A 1 243 ? 12.409 -11.384 -14.133 1.00 95.00 243 ALA A O 1
ATOM 1913 N N . SER A 1 244 ? 12.027 -9.716 -12.682 1.00 96.50 244 SER A N 1
ATOM 1914 C CA . SER A 1 244 ? 10.690 -9.376 -13.188 1.00 96.50 244 SER A CA 1
ATOM 1915 C C . SER A 1 244 ? 10.720 -8.511 -14.451 1.00 96.50 244 SER A C 1
ATOM 1917 O O . SER A 1 244 ? 9.709 -8.414 -15.134 1.00 96.50 244 SER A O 1
ATOM 1919 N N . GLY A 1 245 ? 11.850 -7.873 -14.773 1.00 96.50 245 GLY A N 1
ATOM 1920 C CA . GLY A 1 245 ? 11.944 -6.894 -15.859 1.00 96.50 245 GLY A CA 1
ATOM 1921 C C . GLY A 1 245 ? 11.527 -5.470 -15.466 1.00 96.50 245 GLY A C 1
ATOM 1922 O O . GLY A 1 245 ? 11.692 -4.557 -16.277 1.00 96.50 245 GLY A O 1
ATOM 1923 N N . LEU A 1 246 ? 11.073 -5.245 -14.225 1.00 95.38 246 LEU A N 1
ATOM 1924 C CA . LEU A 1 246 ? 10.749 -3.915 -13.694 1.00 95.38 246 LEU A CA 1
ATOM 1925 C C . LEU A 1 246 ? 11.917 -2.937 -13.861 1.00 95.38 246 LEU A C 1
ATOM 1927 O O . LEU A 1 246 ? 11.711 -1.805 -14.287 1.00 95.38 246 LEU A O 1
ATOM 1931 N N . ARG A 1 247 ? 13.149 -3.369 -13.567 1.00 92.00 247 ARG A N 1
ATOM 1932 C CA . ARG A 1 247 ? 14.336 -2.512 -13.685 1.00 92.00 247 ARG A CA 1
ATOM 1933 C C . ARG A 1 247 ? 14.529 -2.014 -15.120 1.00 92.00 247 ARG A C 1
ATOM 1935 O O . ARG A 1 247 ? 14.681 -0.817 -15.334 1.00 92.00 247 ARG A O 1
ATOM 1942 N N . ALA A 1 248 ? 14.451 -2.916 -16.099 1.00 91.69 248 ALA A N 1
ATOM 1943 C CA . ALA A 1 248 ? 14.579 -2.567 -17.513 1.00 91.69 248 ALA A CA 1
ATOM 1944 C C . ALA A 1 248 ? 13.455 -1.629 -17.985 1.00 91.69 248 ALA A C 1
ATOM 1946 O O . ALA A 1 248 ? 13.707 -0.720 -18.774 1.00 91.69 248 ALA A O 1
ATOM 1947 N N . TYR A 1 249 ? 12.229 -1.833 -17.491 1.00 93.62 249 TYR A N 1
ATOM 1948 C CA . TYR A 1 249 ? 11.114 -0.919 -17.729 1.00 93.62 249 TYR A CA 1
ATOM 1949 C C . TYR A 1 249 ? 11.392 0.475 -17.149 1.00 93.62 249 TYR A C 1
ATOM 1951 O O . TYR A 1 249 ? 11.285 1.461 -17.875 1.00 93.62 249 TYR A O 1
ATOM 1959 N N . LEU A 1 250 ? 11.798 0.567 -15.877 1.00 90.69 250 LEU A N 1
ATOM 1960 C CA . LEU A 1 250 ? 12.088 1.843 -15.221 1.00 90.69 250 LEU A CA 1
ATOM 1961 C C . LEU A 1 250 ? 13.182 2.613 -15.962 1.00 90.69 250 LEU A C 1
ATOM 1963 O O . LEU A 1 250 ? 12.958 3.766 -16.310 1.00 90.69 250 LEU A O 1
ATOM 1967 N N . THR A 1 251 ? 14.297 1.964 -16.311 1.00 86.94 251 THR A N 1
ATOM 1968 C CA . THR A 1 251 ? 15.365 2.574 -17.122 1.00 86.94 251 THR A CA 1
ATOM 1969 C C . THR A 1 251 ? 14.839 3.149 -18.443 1.00 86.94 251 THR A C 1
ATOM 1971 O O . THR A 1 251 ? 15.256 4.232 -18.858 1.00 86.94 251 THR A O 1
ATOM 1974 N N . ALA A 1 252 ? 13.900 2.461 -19.103 1.00 87.25 252 ALA A N 1
ATOM 1975 C CA . ALA A 1 252 ? 13.335 2.913 -20.373 1.00 87.25 252 ALA A CA 1
ATOM 1976 C C . ALA A 1 252 ? 12.459 4.170 -20.241 1.00 87.25 252 ALA A C 1
ATOM 1978 O O . ALA A 1 252 ? 12.394 4.951 -21.191 1.00 87.25 252 ALA A O 1
ATOM 1979 N N . VAL A 1 253 ? 11.818 4.384 -19.085 1.00 86.50 253 VAL A N 1
ATOM 1980 C CA . VAL A 1 253 ? 10.910 5.522 -18.852 1.00 86.50 253 VAL A CA 1
ATOM 1981 C C . VAL A 1 253 ? 11.536 6.685 -18.073 1.00 86.50 253 VAL A C 1
ATOM 1983 O O . VAL A 1 253 ? 10.860 7.698 -17.901 1.00 86.50 253 VAL A O 1
ATOM 1986 N N . THR A 1 254 ? 12.802 6.584 -17.637 1.00 79.38 254 THR A N 1
ATOM 1987 C CA . THR A 1 254 ? 13.446 7.575 -16.739 1.00 79.38 254 THR A CA 1
ATOM 1988 C C . THR A 1 254 ? 14.820 8.087 -17.188 1.00 79.38 254 THR A C 1
ATOM 1990 O O . THR A 1 254 ? 15.329 9.040 -16.607 1.00 79.38 254 THR A O 1
ATOM 1993 N N . GLY A 1 255 ? 15.432 7.504 -18.227 1.00 67.62 255 GLY A N 1
ATOM 1994 C CA . GLY A 1 255 ? 16.752 7.925 -18.727 1.00 67.62 255 GLY A CA 1
ATOM 1995 C C . GLY A 1 255 ? 16.802 9.334 -19.360 1.00 67.62 255 GLY A C 1
ATOM 1996 O O . GLY A 1 255 ? 15.770 9.982 -19.521 1.00 67.62 255 GLY A O 1
ATOM 1997 N N . PRO A 1 256 ? 17.979 9.808 -19.806 1.00 59.75 256 PRO A N 1
ATOM 1998 C CA . PRO A 1 256 ? 18.133 11.125 -20.433 1.00 59.75 256 PRO A CA 1
ATOM 1999 C C . PRO A 1 256 ? 17.145 11.339 -21.594 1.00 59.75 256 PRO A C 1
ATOM 2001 O O . PRO A 1 256 ? 17.103 10.542 -22.530 1.00 59.75 256 PRO A O 1
ATOM 2004 N N . GLY A 1 257 ? 16.333 12.402 -21.521 1.00 63.94 257 GLY A N 1
ATOM 2005 C CA . GLY A 1 257 ? 15.297 12.707 -22.519 1.00 63.94 257 GLY A CA 1
ATOM 2006 C C . GLY A 1 257 ? 13.938 12.026 -22.295 1.00 63.94 257 GLY A C 1
ATOM 2007 O O . GLY A 1 257 ? 13.118 12.018 -23.209 1.00 63.94 257 GLY A O 1
ATOM 2008 N N . ASN A 1 258 ? 13.692 11.450 -21.114 1.00 68.12 258 ASN A N 1
ATOM 2009 C CA . ASN A 1 258 ? 12.432 10.786 -20.778 1.00 68.12 258 ASN A CA 1
ATOM 2010 C C . ASN A 1 258 ? 11.431 11.631 -19.969 1.00 68.12 258 ASN A C 1
ATOM 2012 O O . ASN A 1 258 ? 11.837 12.551 -19.260 1.00 68.12 258 ASN A O 1
ATOM 2016 N N . PRO A 1 259 ? 10.135 11.243 -19.987 1.00 60.22 259 PRO A N 1
ATOM 2017 C CA . PRO A 1 259 ? 9.064 11.833 -19.177 1.00 60.22 259 PRO A CA 1
ATOM 2018 C C . PRO A 1 259 ? 9.308 11.928 -17.683 1.00 60.22 259 PRO A C 1
ATOM 2020 O O . PRO A 1 259 ? 8.815 12.848 -17.029 1.00 60.22 259 PRO A O 1
ATOM 2023 N N . VAL A 1 260 ? 9.885 10.867 -17.115 1.00 64.19 260 VAL A N 1
ATOM 2024 C CA . VAL A 1 260 ? 9.794 10.616 -15.683 1.00 64.19 260 VAL A CA 1
ATOM 2025 C C . VAL A 1 260 ? 11.134 10.947 -15.063 1.00 64.19 260 VAL A C 1
ATOM 2027 O O . VAL A 1 260 ? 12.066 10.150 -15.107 1.00 64.19 260 VAL A O 1
ATOM 2030 N N . GLN A 1 261 ? 11.209 12.120 -14.445 1.00 67.50 261 GLN A N 1
ATOM 2031 C CA . GLN A 1 261 ? 12.258 12.383 -13.474 1.00 67.50 261 GLN A CA 1
ATOM 2032 C C . GLN A 1 261 ? 11.958 11.552 -12.234 1.00 67.50 261 GLN A C 1
ATOM 2034 O O . GLN A 1 261 ? 10.914 11.714 -11.595 1.00 67.50 261 GLN A O 1
ATOM 2039 N N . LEU A 1 262 ? 12.850 10.617 -11.938 1.00 63.41 262 LEU A N 1
ATOM 2040 C CA . LEU A 1 262 ? 12.796 9.895 -10.684 1.00 63.41 262 LEU A CA 1
ATOM 2041 C C . LEU A 1 262 ? 13.394 10.758 -9.577 1.00 63.41 262 LEU A C 1
ATOM 2043 O O . LEU A 1 262 ? 14.396 11.426 -9.824 1.00 63.41 262 LEU A O 1
ATOM 2047 N N . PRO A 1 263 ? 12.826 10.725 -8.362 1.00 60.03 263 PRO A N 1
ATOM 2048 C CA . PRO A 1 263 ? 13.510 11.280 -7.204 1.00 60.03 263 PRO A CA 1
ATOM 2049 C C . PRO A 1 263 ? 14.873 10.592 -7.025 1.00 60.03 263 PRO A C 1
ATOM 2051 O O . PRO A 1 263 ? 15.003 9.402 -7.325 1.00 60.03 263 PRO A O 1
ATOM 2054 N N . ASP A 1 264 ? 15.860 11.330 -6.509 1.00 52.19 264 ASP A N 1
ATOM 2055 C CA . ASP A 1 264 ? 17.264 10.908 -6.353 1.00 52.19 264 ASP A CA 1
ATOM 2056 C C . ASP A 1 264 ? 17.466 9.471 -5.850 1.00 52.19 264 ASP A C 1
ATOM 2058 O O . ASP A 1 264 ? 18.284 8.749 -6.426 1.00 52.19 264 ASP A O 1
ATOM 2062 N N . PRO A 1 265 ? 16.704 8.972 -4.862 1.00 51.12 265 PRO A N 1
ATOM 2063 C CA . PRO A 1 265 ? 16.928 7.611 -4.417 1.00 51.12 265 PRO A CA 1
ATOM 2064 C C . PRO A 1 265 ? 16.348 6.554 -5.372 1.00 51.12 265 PRO A C 1
ATOM 2066 O O . PRO A 1 265 ? 16.880 5.465 -5.459 1.00 51.12 265 PRO A O 1
ATOM 2069 N N . LEU A 1 266 ? 15.350 6.839 -6.212 1.00 61.81 266 LEU A N 1
ATOM 2070 C CA . LEU A 1 266 ? 15.010 5.918 -7.312 1.00 61.81 266 LEU A CA 1
ATOM 2071 C C . LEU A 1 266 ? 16.018 5.990 -8.468 1.00 61.81 266 LEU A C 1
ATOM 2073 O O . LEU A 1 266 ? 16.159 5.022 -9.213 1.00 61.81 266 LEU A O 1
ATOM 2077 N N . HIS A 1 267 ? 16.719 7.111 -8.625 1.00 63.16 267 HIS A N 1
ATOM 2078 C CA . HIS A 1 267 ? 17.776 7.248 -9.621 1.00 63.16 267 HIS A CA 1
ATOM 2079 C C . HIS A 1 267 ? 19.006 6.402 -9.251 1.00 63.16 267 HIS A C 1
ATOM 2081 O O . HIS A 1 267 ? 19.477 5.632 -10.088 1.00 63.16 267 HIS A O 1
ATOM 2087 N N . SER A 1 268 ? 19.455 6.450 -7.989 1.00 61.25 268 SER A N 1
ATOM 2088 C CA . SER A 1 268 ? 20.574 5.630 -7.491 1.00 61.25 268 SER A CA 1
ATOM 2089 C C . SER A 1 268 ? 20.298 4.120 -7.555 1.00 61.25 268 SER A C 1
ATOM 2091 O O . SER A 1 268 ? 21.223 3.333 -7.753 1.00 61.25 268 SER A O 1
ATOM 2093 N N . PHE A 1 269 ? 19.024 3.699 -7.479 1.00 63.56 269 PHE A N 1
ATOM 2094 C CA . PHE A 1 269 ? 18.622 2.305 -7.732 1.00 63.56 269 PHE A CA 1
ATOM 2095 C C . PHE A 1 269 ? 19.000 1.832 -9.145 1.00 63.56 269 PHE A C 1
ATOM 2097 O O . PHE A 1 269 ? 19.344 0.669 -9.355 1.00 63.56 269 PHE A O 1
ATOM 2104 N N . LEU A 1 270 ? 18.835 2.704 -10.144 1.00 64.75 270 LEU A N 1
ATOM 2105 C CA . LEU A 1 270 ? 18.875 2.322 -11.554 1.00 64.75 270 LEU A CA 1
ATOM 2106 C C . LEU A 1 270 ? 20.279 2.351 -12.155 1.00 64.75 270 LEU A C 1
ATOM 2108 O O . LEU A 1 270 ? 20.528 1.610 -13.111 1.00 64.75 270 LEU A O 1
ATOM 2112 N N . THR A 1 271 ? 21.170 3.187 -11.623 1.00 57.41 271 THR A N 1
ATOM 2113 C CA . THR A 1 271 ? 22.485 3.489 -12.207 1.00 57.41 271 THR A CA 1
ATOM 2114 C C . THR A 1 271 ? 23.578 2.459 -11.913 1.00 57.41 271 THR A C 1
ATOM 2116 O O . THR A 1 271 ? 24.708 2.676 -12.335 1.00 57.41 271 THR A O 1
ATOM 2119 N N . ASP A 1 272 ? 23.286 1.337 -11.237 1.00 56.84 272 ASP A N 1
ATOM 2120 C CA . ASP A 1 272 ? 24.293 0.337 -10.809 1.00 56.84 272 ASP A CA 1
ATOM 2121 C C . ASP A 1 272 ? 25.462 0.918 -9.985 1.00 56.84 272 ASP A C 1
ATOM 2123 O O . ASP A 1 272 ? 26.425 0.209 -9.697 1.00 56.84 272 ASP A O 1
ATOM 2127 N N . GLU A 1 273 ? 25.371 2.167 -9.510 1.00 51.22 273 GLU A N 1
ATOM 2128 C CA . GLU A 1 273 ? 26.262 2.691 -8.459 1.00 51.22 273 GLU A CA 1
ATOM 2129 C C . GLU A 1 273 ? 26.163 1.828 -7.183 1.00 51.22 273 GLU A C 1
ATOM 2131 O O . GLU A 1 273 ? 27.097 1.739 -6.393 1.00 51.22 273 GLU A O 1
ATOM 2136 N N . PHE A 1 274 ? 25.070 1.068 -7.074 1.00 48.66 274 PHE A N 1
ATOM 2137 C CA . PHE A 1 274 ? 24.897 -0.152 -6.291 1.00 48.66 274 PHE A CA 1
ATOM 2138 C C . PHE A 1 274 ? 25.667 -1.358 -6.870 1.00 48.66 274 PHE A C 1
ATOM 2140 O O . PHE A 1 274 ? 25.088 -2.415 -7.130 1.00 48.66 274 PHE A O 1
ATOM 2147 N N . SER A 1 275 ? 26.978 -1.252 -7.087 1.00 43.81 275 SER A N 1
ATOM 2148 C CA . SER A 1 275 ? 27.749 -2.424 -7.513 1.00 43.81 275 SER A CA 1
ATOM 2149 C C . SER A 1 275 ? 27.995 -3.353 -6.311 1.00 43.81 275 SER A C 1
ATOM 2151 O O . SER A 1 275 ? 28.732 -2.980 -5.396 1.00 43.81 275 SER A O 1
ATOM 2153 N N . PRO A 1 276 ? 27.455 -4.590 -6.286 1.00 43.72 276 PRO A N 1
ATOM 2154 C CA . PRO A 1 276 ? 27.598 -5.520 -5.157 1.00 43.72 276 PRO A CA 1
ATOM 2155 C C . PRO A 1 276 ? 29.032 -6.048 -4.967 1.00 43.72 276 PRO A C 1
ATOM 2157 O O . PRO A 1 276 ? 29.272 -6.885 -4.098 1.00 43.72 276 PRO A O 1
ATOM 2160 N N . SER A 1 277 ? 29.984 -5.606 -5.797 1.00 46.19 277 SER A N 1
ATOM 2161 C CA . SER A 1 277 ? 31.398 -5.982 -5.733 1.00 46.19 277 SER A CA 1
ATOM 2162 C C . SER A 1 277 ? 32.242 -5.103 -4.805 1.00 46.19 277 SER A C 1
ATOM 2164 O O . SER A 1 277 ? 33.442 -5.346 -4.691 1.00 46.19 277 SER A O 1
ATOM 2166 N N . HIS A 1 278 ? 31.684 -4.061 -4.186 1.00 41.94 278 HIS A N 1
ATOM 2167 C CA . HIS A 1 278 ? 32.378 -3.255 -3.178 1.00 41.94 278 HIS A CA 1
ATOM 2168 C C . HIS A 1 278 ? 31.666 -3.437 -1.844 1.00 41.94 278 HIS A C 1
ATOM 2170 O O . HIS A 1 278 ? 30.625 -2.846 -1.622 1.00 41.94 278 HIS A O 1
ATOM 2176 N N . ASP A 1 279 ? 32.233 -4.330 -1.030 1.00 42.06 279 ASP A N 1
ATOM 2177 C CA . ASP A 1 279 ? 31.866 -4.656 0.350 1.00 42.06 279 ASP A CA 1
ATOM 2178 C C . ASP A 1 279 ? 30.350 -4.857 0.619 1.00 42.06 279 ASP A C 1
ATOM 2180 O O . ASP A 1 279 ? 29.597 -3.893 0.720 1.00 42.06 279 ASP A O 1
ATOM 2184 N N . PRO A 1 280 ? 29.866 -6.100 0.822 1.00 39.12 280 PRO A N 1
ATOM 2185 C CA . PRO A 1 280 ? 28.465 -6.357 1.175 1.00 39.12 280 PRO A CA 1
ATOM 2186 C C . PRO A 1 280 ? 28.017 -5.695 2.494 1.00 39.12 280 PRO A C 1
ATOM 2188 O O . PRO A 1 280 ? 26.827 -5.746 2.804 1.00 39.12 280 PRO A O 1
ATOM 2191 N N . TRP A 1 281 ? 28.951 -5.100 3.248 1.00 36.31 281 TRP A N 1
ATOM 2192 C CA . TRP A 1 281 ? 28.733 -4.352 4.485 1.00 36.31 281 TRP A CA 1
ATOM 2193 C C . TRP A 1 281 ? 29.063 -2.856 4.383 1.00 36.31 281 TRP A C 1
ATOM 2195 O O . TRP A 1 281 ? 28.811 -2.130 5.346 1.00 36.31 281 TRP A O 1
ATOM 2205 N N . ALA A 1 282 ? 29.574 -2.369 3.244 1.00 39.97 282 ALA A N 1
ATOM 2206 C CA . ALA A 1 282 ? 29.546 -0.941 2.944 1.00 39.97 282 ALA A CA 1
ATOM 2207 C C . ALA A 1 282 ? 28.102 -0.605 2.580 1.00 39.97 282 ALA A C 1
ATOM 2209 O O . ALA A 1 282 ? 27.701 -0.645 1.417 1.00 39.97 282 ALA A O 1
ATOM 2210 N N . GLU A 1 283 ? 27.292 -0.397 3.617 1.00 37.75 283 GLU A N 1
ATOM 2211 C CA . GLU A 1 283 ? 25.883 -0.078 3.476 1.00 37.75 283 GLU A CA 1
ATOM 2212 C C . GLU A 1 283 ? 25.734 1.088 2.498 1.00 37.75 283 GLU A C 1
ATOM 2214 O O . GLU A 1 283 ? 26.293 2.163 2.733 1.00 37.75 283 GLU A O 1
ATOM 2219 N N . PRO A 1 284 ? 25.003 0.899 1.392 1.00 33.88 284 PRO A N 1
ATOM 2220 C CA . PRO A 1 284 ? 24.682 2.005 0.527 1.00 33.88 284 PRO A CA 1
ATOM 2221 C C . PRO A 1 284 ? 23.743 2.923 1.307 1.00 33.88 284 PRO A C 1
ATOM 2223 O O . PRO A 1 284 ? 22.562 2.628 1.515 1.00 33.88 284 PRO A O 1
ATOM 2226 N N . SER A 1 285 ? 24.318 4.022 1.785 1.00 36.53 285 SER A N 1
ATOM 2227 C CA . SER A 1 285 ? 23.597 5.162 2.318 1.00 36.53 285 SER A CA 1
ATOM 2228 C C . SER A 1 285 ? 22.602 5.663 1.263 1.00 36.53 285 SER A C 1
ATOM 2230 O O . SER A 1 285 ? 22.876 5.630 0.065 1.00 36.53 285 SER A O 1
ATOM 2232 N N . ALA A 1 286 ? 21.441 6.134 1.721 1.00 35.16 286 ALA A N 1
ATOM 2233 C CA . ALA A 1 286 ? 20.403 6.813 0.934 1.00 35.16 286 ALA A CA 1
ATOM 2234 C C . ALA A 1 286 ? 19.288 5.974 0.266 1.00 35.16 286 ALA A C 1
ATOM 2236 O O . ALA A 1 286 ? 18.707 6.413 -0.725 1.00 35.16 286 ALA A O 1
ATOM 2237 N N . PHE A 1 287 ? 18.861 4.854 0.863 1.00 33.44 287 PHE A N 1
ATOM 2238 C CA . PHE A 1 287 ? 17.480 4.357 0.675 1.00 33.44 287 PHE A CA 1
ATOM 2239 C C . PHE A 1 287 ? 16.630 4.513 1.929 1.00 33.44 287 PHE A C 1
ATOM 2241 O O . PHE A 1 287 ? 16.021 3.566 2.419 1.00 33.44 287 PHE A O 1
ATOM 2248 N N . CYS A 1 288 ? 16.542 5.746 2.407 1.00 34.84 288 CYS A N 1
ATOM 2249 C CA . CYS A 1 288 ? 15.482 6.149 3.316 1.00 34.84 288 CYS A CA 1
ATOM 2250 C C . CYS A 1 288 ? 14.643 7.188 2.591 1.00 34.84 288 CYS A C 1
ATOM 2252 O O . CYS A 1 288 ? 14.850 8.395 2.691 1.00 34.84 288 CYS A O 1
ATOM 2254 N N . ILE A 1 289 ? 13.775 6.679 1.716 1.00 31.81 289 ILE A N 1
ATOM 2255 C CA . ILE A 1 289 ? 12.929 7.512 0.874 1.00 31.81 289 ILE A CA 1
ATOM 2256 C C . ILE A 1 289 ? 11.598 7.716 1.576 1.00 31.81 289 ILE A C 1
ATOM 2258 O O . ILE A 1 289 ? 10.669 6.929 1.397 1.00 31.81 289 ILE A O 1
ATOM 2262 N N . SER A 1 290 ? 11.494 8.837 2.276 1.00 36.47 290 SER A N 1
ATOM 2263 C CA . SER A 1 290 ? 10.202 9.462 2.528 1.00 36.47 290 SER A CA 1
ATOM 2264 C C . SER A 1 290 ? 9.787 10.244 1.295 1.00 36.47 290 SER A C 1
ATOM 2266 O O . SER A 1 290 ? 10.545 11.108 0.833 1.00 36.47 290 SER A O 1
ATOM 2268 N N . PRO A 1 291 ? 8.561 10.050 0.797 1.00 32.94 291 PRO A N 1
ATOM 2269 C CA . PRO A 1 291 ? 7.797 11.246 0.473 1.00 32.94 291 PRO A CA 1
ATOM 2270 C C . PRO A 1 291 ? 6.346 11.161 0.987 1.00 32.94 291 PRO A C 1
ATOM 2272 O O . PRO A 1 291 ? 5.453 10.700 0.278 1.00 32.94 291 PRO A O 1
ATOM 2275 N N . VAL A 1 292 ? 6.118 11.689 2.199 1.00 31.08 292 VAL A N 1
ATOM 2276 C CA . VAL A 1 292 ? 4.828 12.236 2.697 1.00 31.08 292 VAL A CA 1
ATOM 2277 C C . VAL A 1 292 ? 3.858 11.282 3.453 1.00 31.08 292 VAL A C 1
ATOM 2279 O O . VAL A 1 292 ? 2.680 11.220 3.134 1.00 31.08 292 VAL A O 1
ATOM 2282 N N . LEU A 1 293 ? 4.315 10.694 4.577 1.00 34.16 293 LEU A N 1
ATOM 2283 C CA . LEU A 1 293 ? 3.544 10.058 5.690 1.00 34.16 293 LEU A CA 1
ATOM 2284 C C . LEU A 1 293 ? 3.201 8.540 5.615 1.00 34.16 293 LEU A C 1
ATOM 2286 O O . LEU A 1 293 ? 2.414 8.099 4.781 1.00 34.16 293 LEU A O 1
ATOM 2290 N N . GLY A 1 294 ? 3.708 7.771 6.604 1.00 31.53 294 GLY A N 1
ATOM 2291 C CA . GLY A 1 294 ? 3.026 6.598 7.197 1.00 31.53 294 GLY A CA 1
ATOM 2292 C C . GLY A 1 294 ? 3.839 5.306 7.446 1.00 31.53 294 GLY A C 1
ATOM 2293 O O . GLY A 1 294 ? 3.971 4.487 6.552 1.00 31.53 294 GLY A O 1
ATOM 2294 N N . GLY A 1 295 ? 4.267 5.040 8.691 1.00 36.12 295 GLY A N 1
ATOM 2295 C CA . GLY A 1 295 ? 4.118 3.699 9.293 1.00 36.12 295 GLY A CA 1
ATOM 2296 C C . GLY A 1 295 ? 5.155 2.576 9.078 1.00 36.12 295 GLY A C 1
ATOM 2297 O O . GLY A 1 295 ? 4.744 1.428 8.989 1.00 36.12 295 GLY A O 1
ATOM 2298 N N . ASP A 1 296 ? 6.474 2.804 9.079 1.00 36.59 296 ASP A N 1
ATOM 2299 C CA . ASP A 1 296 ? 7.434 1.681 9.224 1.00 36.59 296 ASP A CA 1
ATOM 2300 C C . ASP A 1 296 ? 7.586 1.253 10.705 1.00 36.59 296 ASP A C 1
ATOM 2302 O O . ASP A 1 296 ? 8.105 2.011 11.519 1.00 36.59 296 ASP A O 1
ATOM 2306 N N . SER A 1 297 ? 7.066 0.090 11.112 1.00 33.53 297 SER A N 1
ATOM 2307 C CA . SER A 1 297 ? 7.234 -0.465 12.472 1.00 33.53 297 SER A CA 1
ATOM 2308 C C . SER A 1 297 ? 8.425 -1.426 12.593 1.00 33.53 297 SER A C 1
ATOM 2310 O O . SER A 1 297 ? 8.566 -2.115 13.611 1.00 33.53 297 SER A O 1
ATOM 2312 N N . ARG A 1 298 ? 9.296 -1.507 11.575 1.00 34.00 298 ARG A N 1
ATOM 2313 C CA . ARG A 1 298 ? 10.369 -2.507 11.518 1.00 34.00 298 ARG A CA 1
ATOM 2314 C C . ARG A 1 298 ? 11.696 -1.995 10.975 1.00 34.00 298 ARG A C 1
ATOM 2316 O O . ARG A 1 298 ? 12.350 -2.735 10.250 1.00 34.00 298 ARG A O 1
ATOM 2323 N N . ARG A 1 299 ? 12.186 -0.832 11.409 1.00 34.94 299 ARG A N 1
ATOM 2324 C CA . ARG A 1 299 ? 13.614 -0.496 11.248 1.00 34.94 299 ARG A CA 1
ATOM 2325 C C . ARG A 1 299 ? 14.172 0.169 12.509 1.00 34.94 299 ARG A C 1
ATOM 2327 O O . ARG A 1 299 ? 13.997 1.347 12.748 1.00 34.94 299 ARG A O 1
ATOM 2334 N N . LEU A 1 300 ? 14.780 -0.708 13.311 1.00 31.55 300 LEU A N 1
ATOM 2335 C CA . LEU A 1 300 ? 15.751 -0.540 14.399 1.00 31.55 300 LEU A CA 1
ATOM 2336 C C . LEU A 1 300 ? 15.430 0.374 15.609 1.00 31.55 300 LEU A C 1
ATOM 2338 O O . LEU A 1 300 ? 14.934 1.487 15.486 1.00 31.55 300 LEU A O 1
ATOM 2342 N N . PRO A 1 301 ? 15.736 -0.096 16.835 1.00 33.16 301 PRO A N 1
ATOM 2343 C CA . PRO A 1 301 ? 15.419 0.622 18.056 1.00 33.16 301 PRO A CA 1
ATOM 2344 C C . PRO A 1 301 ? 16.512 1.643 18.398 1.00 33.16 301 PRO A C 1
ATOM 2346 O O . PRO A 1 301 ? 17.637 1.265 18.731 1.00 33.16 301 PRO A O 1
ATOM 2349 N N . LEU A 1 302 ? 16.161 2.929 18.469 1.00 37.56 302 LEU A N 1
ATOM 2350 C CA . LEU A 1 302 ? 16.900 3.843 19.337 1.00 37.56 302 LEU A CA 1
ATOM 2351 C C . LEU A 1 302 ? 16.495 3.518 20.788 1.00 37.56 302 LEU A C 1
ATOM 2353 O O . LEU A 1 302 ? 15.565 4.088 21.361 1.00 37.56 302 LEU A O 1
ATOM 2357 N N . VAL A 1 303 ? 17.155 2.530 21.403 1.00 39.06 303 VAL A N 1
ATOM 2358 C CA . VAL A 1 303 ? 16.987 2.286 22.843 1.00 39.06 303 VAL A CA 1
ATOM 2359 C C . VAL A 1 303 ? 17.736 3.380 23.597 1.00 39.06 303 VAL A C 1
ATOM 2361 O O . VAL A 1 303 ? 18.916 3.250 23.911 1.00 39.06 303 VAL A O 1
ATOM 2364 N N . LEU A 1 304 ? 17.039 4.467 23.917 1.00 45.09 304 LEU A N 1
ATOM 2365 C CA . LEU A 1 304 ? 17.490 5.403 24.940 1.00 45.09 304 LEU A CA 1
ATOM 2366 C C . LEU A 1 304 ? 17.296 4.754 26.309 1.00 45.09 304 LEU A C 1
ATOM 2368 O O . LEU A 1 304 ? 16.217 4.834 26.894 1.00 45.09 304 LEU A O 1
ATOM 2372 N N . SER A 1 305 ? 18.330 4.080 26.817 1.00 45.25 305 SER A N 1
ATOM 2373 C CA . SER A 1 305 ? 18.297 3.582 28.192 1.00 45.25 305 SER A CA 1
ATOM 2374 C C . SER A 1 305 ? 18.223 4.772 29.166 1.00 45.25 305 SER A C 1
ATOM 2376 O O . SER A 1 305 ? 18.891 5.792 28.990 1.00 45.25 305 SER A O 1
ATOM 2378 N N . GLY A 1 306 ? 17.325 4.683 30.150 1.00 48.09 306 GLY A N 1
ATOM 2379 C CA . GLY A 1 306 ? 16.761 5.813 30.898 1.00 48.09 306 GLY A CA 1
ATOM 2380 C C . GLY A 1 306 ? 17.679 6.529 31.893 1.00 48.09 306 GLY A C 1
ATOM 2381 O O . GLY A 1 306 ? 17.173 7.244 32.749 1.00 48.09 306 GLY A O 1
ATOM 2382 N N . ALA A 1 307 ? 19.002 6.386 31.820 1.00 49.59 307 ALA A N 1
ATOM 2383 C CA . ALA A 1 307 ? 19.897 6.908 32.856 1.00 49.59 307 ALA A CA 1
ATOM 2384 C C . ALA A 1 307 ? 20.035 8.452 32.896 1.00 49.59 307 ALA A C 1
ATOM 2386 O O . ALA A 1 307 ? 20.621 8.966 33.844 1.00 49.59 307 ALA A O 1
ATOM 2387 N N . LEU A 1 308 ? 19.514 9.202 31.909 1.00 62.12 308 LEU A N 1
ATOM 2388 C CA . LEU A 1 308 ? 19.804 10.643 31.744 1.00 62.12 308 LEU A CA 1
ATOM 2389 C C . LEU A 1 308 ? 18.589 11.547 31.445 1.00 62.12 308 LEU A C 1
ATOM 2391 O O . LEU A 1 308 ? 18.771 12.720 31.118 1.00 62.12 308 LEU A O 1
ATOM 2395 N N . TRP A 1 309 ? 17.355 11.040 31.532 1.00 67.38 309 TRP A N 1
ATOM 2396 C CA . TRP A 1 309 ? 16.163 11.871 31.312 1.00 67.38 309 TRP A CA 1
ATOM 2397 C C . TRP A 1 309 ? 15.840 12.716 32.554 1.00 67.38 309 TRP A C 1
ATOM 2399 O O . TRP A 1 309 ? 15.905 12.229 33.682 1.00 67.38 309 TRP A O 1
ATOM 2409 N N . THR A 1 310 ? 15.465 13.978 32.351 1.00 74.12 310 THR A N 1
ATOM 2410 C CA . THR A 1 310 ? 15.153 14.947 33.419 1.00 74.12 310 THR A CA 1
ATOM 2411 C C . THR A 1 310 ? 13.774 15.568 33.212 1.00 74.12 310 THR A C 1
ATOM 2413 O O . THR A 1 310 ? 13.254 15.542 32.111 1.00 74.12 310 THR A O 1
ATOM 2416 N N . ASN A 1 311 ? 13.153 16.134 34.243 1.00 74.50 311 ASN A N 1
ATOM 2417 C CA . ASN A 1 311 ? 11.936 16.948 34.109 1.00 74.50 311 ASN A CA 1
ATOM 2418 C C . ASN A 1 311 ? 12.236 18.458 34.139 1.00 74.50 311 ASN A C 1
ATOM 2420 O O . ASN A 1 311 ? 11.321 19.277 34.199 1.00 74.50 311 ASN A O 1
ATOM 2424 N N . VAL A 1 312 ? 13.519 18.826 34.148 1.00 78.50 312 VAL A N 1
ATOM 2425 C CA . VAL A 1 312 ? 13.959 20.220 34.138 1.00 78.50 312 VAL A CA 1
ATOM 2426 C C . VAL A 1 312 ? 13.924 20.739 32.694 1.00 78.50 312 VAL A C 1
ATOM 2428 O O . VAL A 1 312 ? 14.578 20.135 31.839 1.00 78.50 312 VAL A O 1
ATOM 2431 N N . PRO A 1 313 ? 13.188 21.831 32.400 1.00 78.12 313 PRO A N 1
ATOM 2432 C CA . PRO A 1 313 ? 13.202 22.449 31.078 1.00 78.12 313 PRO A CA 1
ATOM 2433 C C . PRO A 1 313 ? 14.627 22.844 30.670 1.00 78.12 313 PRO A C 1
ATOM 2435 O O . PRO A 1 313 ? 15.371 23.368 31.505 1.00 78.12 313 PRO A O 1
ATOM 2438 N N . PRO A 1 314 ? 15.002 22.674 29.392 1.00 78.62 314 PRO A N 1
ATOM 2439 C CA . PRO A 1 314 ? 16.171 23.341 28.836 1.00 78.62 314 PRO A CA 1
ATOM 2440 C C . PRO A 1 314 ? 16.062 24.857 29.075 1.00 78.62 314 PRO A C 1
ATOM 2442 O O . PRO A 1 314 ? 14.974 25.411 28.904 1.00 78.62 314 PRO A O 1
ATOM 2445 N N . PRO A 1 315 ? 17.149 25.551 29.459 1.00 77.62 315 PRO A N 1
ATOM 2446 C CA . PRO A 1 315 ? 17.119 26.986 29.785 1.00 77.62 315 PRO A CA 1
ATOM 2447 C C . PRO A 1 315 ? 16.680 27.872 28.609 1.00 77.62 315 PRO A C 1
ATOM 2449 O O . PRO A 1 315 ? 16.297 29.022 28.784 1.00 77.62 315 PRO A O 1
ATOM 2452 N N . ASN A 1 316 ? 16.758 27.321 27.410 1.00 75.62 316 ASN A N 1
ATOM 2453 C CA . ASN A 1 316 ? 16.485 27.918 26.118 1.00 75.62 316 ASN A CA 1
ATOM 2454 C C . ASN A 1 316 ? 15.175 27.393 25.495 1.00 75.62 316 ASN A C 1
ATOM 2456 O O . ASN A 1 316 ? 14.860 27.738 24.361 1.00 75.62 316 ASN A O 1
ATOM 2460 N N . LEU A 1 317 ? 14.401 26.570 26.210 1.00 76.38 317 LEU A N 1
ATOM 2461 C CA . LEU A 1 317 ? 13.062 26.190 25.772 1.00 76.38 317 LEU A CA 1
ATOM 2462 C C . LEU A 1 317 ? 12.129 27.412 25.884 1.00 76.38 317 LEU A C 1
ATOM 2464 O O . LEU A 1 317 ? 12.003 27.969 26.979 1.00 76.38 317 LEU A O 1
ATOM 2468 N N . PRO A 1 318 ? 11.447 27.826 24.800 1.00 75.44 318 PRO A N 1
ATOM 2469 C CA . PRO A 1 318 ? 10.431 28.868 24.867 1.00 75.44 318 PRO A CA 1
ATOM 2470 C C . PRO A 1 318 ? 9.332 28.535 25.889 1.00 75.44 318 PRO A C 1
ATOM 2472 O O . PRO A 1 318 ? 9.061 27.355 26.133 1.00 75.44 318 PRO A O 1
ATOM 2475 N N . PRO A 1 319 ? 8.654 29.545 26.469 1.00 79.50 319 PRO A N 1
ATOM 2476 C CA . PRO A 1 319 ? 7.525 29.310 27.361 1.00 79.50 319 PRO A CA 1
ATOM 2477 C C . PRO A 1 319 ? 6.489 28.397 26.700 1.00 79.50 319 PRO A C 1
ATOM 2479 O O . PRO A 1 319 ? 6.042 28.656 25.582 1.00 79.50 319 PRO A O 1
ATOM 2482 N N . LEU A 1 320 ? 6.109 27.323 27.392 1.00 74.38 320 LEU A N 1
ATOM 2483 C CA . LEU A 1 320 ? 5.064 26.430 26.906 1.00 74.38 320 LEU A CA 1
ATOM 2484 C C . LEU A 1 320 ? 3.695 27.116 26.978 1.00 74.38 320 LEU A C 1
ATOM 2486 O O . LEU A 1 320 ? 3.452 27.964 27.840 1.00 74.38 320 LEU A O 1
ATOM 2490 N N . ALA A 1 321 ? 2.786 26.720 26.085 1.00 73.94 321 ALA A N 1
ATOM 2491 C CA . ALA A 1 321 ? 1.395 27.152 26.149 1.00 73.94 321 ALA A CA 1
ATOM 2492 C C . ALA A 1 321 ? 0.761 26.767 27.499 1.00 73.94 321 ALA A C 1
ATOM 2494 O O . ALA A 1 321 ? 1.130 25.764 28.117 1.00 73.94 321 ALA A O 1
ATOM 2495 N N . ALA A 1 322 ? -0.211 27.564 27.952 1.00 72.12 322 ALA A N 1
ATOM 2496 C CA . ALA A 1 322 ? -0.933 27.296 29.191 1.00 72.12 322 ALA A CA 1
ATOM 2497 C C . ALA A 1 322 ? -1.534 25.875 29.180 1.00 72.12 322 ALA A C 1
ATOM 2499 O O . ALA A 1 322 ? -2.150 25.472 28.197 1.00 72.12 322 ALA A O 1
ATOM 2500 N N . GLY A 1 323 ? -1.337 25.122 30.267 1.00 69.50 323 GLY A N 1
ATOM 2501 C CA . GLY A 1 323 ? -1.817 23.739 30.411 1.00 69.50 323 GLY A CA 1
ATOM 2502 C C . GLY A 1 323 ? -0.812 22.651 30.009 1.00 69.50 323 GLY A C 1
ATOM 2503 O O . GLY A 1 323 ? -0.989 21.498 30.396 1.00 69.50 323 GLY A O 1
ATOM 2504 N N . LEU A 1 324 ? 0.278 22.996 29.316 1.00 70.94 324 LEU A N 1
ATOM 2505 C CA . LEU A 1 324 ? 1.349 22.046 29.009 1.00 70.94 324 LEU A CA 1
ATOM 2506 C C . LEU A 1 324 ? 2.336 21.930 30.174 1.00 70.94 324 LEU A C 1
ATOM 2508 O O . LEU A 1 324 ? 2.858 22.932 30.666 1.00 70.94 324 LEU A O 1
ATOM 2512 N N . GLN A 1 325 ? 2.634 20.699 30.587 1.00 80.69 325 GLN A N 1
ATOM 2513 C CA . GLN A 1 325 ? 3.646 20.418 31.606 1.00 80.69 325 GLN A CA 1
ATOM 2514 C C . GLN A 1 325 ? 4.735 19.514 31.041 1.00 80.69 325 GLN A C 1
ATOM 2516 O O . GLN A 1 325 ? 4.446 18.516 30.390 1.00 80.69 325 GLN A O 1
ATOM 2521 N N . ILE A 1 326 ? 6.001 19.831 31.307 1.00 78.31 326 ILE A N 1
ATOM 2522 C CA . ILE A 1 326 ? 7.114 18.964 30.909 1.00 78.31 326 ILE A CA 1
ATOM 2523 C C . ILE A 1 326 ? 7.074 17.704 31.765 1.00 78.31 326 ILE A C 1
ATOM 2525 O O . ILE A 1 326 ? 7.257 17.760 32.982 1.00 78.31 326 ILE A O 1
ATOM 2529 N N . ALA A 1 327 ? 6.853 16.569 31.113 1.00 72.94 327 ALA A N 1
ATOM 2530 C CA . ALA A 1 327 ? 6.934 15.266 31.744 1.00 72.94 327 ALA A CA 1
ATOM 2531 C C . ALA A 1 327 ? 8.397 14.821 31.825 1.00 72.94 327 ALA A C 1
ATOM 2533 O O . ALA A 1 327 ? 8.889 14.508 32.910 1.00 72.94 327 ALA A O 1
ATOM 2534 N N . LEU A 1 328 ? 9.098 14.814 30.686 1.00 77.75 328 LEU A N 1
ATOM 2535 C CA . LEU A 1 328 ? 10.477 14.345 30.574 1.00 77.75 328 LEU A CA 1
ATOM 2536 C C . LEU A 1 328 ? 11.221 15.060 29.439 1.00 77.75 328 LEU A C 1
ATOM 2538 O O . LEU A 1 328 ? 10.629 15.442 28.440 1.00 77.75 328 LEU A O 1
ATOM 2542 N N . VAL A 1 329 ? 12.533 15.183 29.571 1.00 77.38 329 VAL A N 1
ATOM 2543 C CA . VAL A 1 329 ? 13.464 15.798 28.625 1.00 77.38 329 VAL A CA 1
ATOM 2544 C C . VAL A 1 329 ? 14.633 14.844 28.448 1.00 77.38 329 VAL A C 1
ATOM 2546 O O . VAL A 1 329 ? 15.239 14.415 29.434 1.00 77.38 329 VAL A O 1
ATOM 2549 N N . SER A 1 330 ? 14.949 14.502 27.204 1.00 75.38 330 SER A N 1
ATOM 2550 C CA . SER A 1 330 ? 16.091 13.652 26.880 1.00 75.38 330 SER A CA 1
ATOM 2551 C C . SER A 1 330 ? 17.418 14.398 27.094 1.00 75.38 330 SER A C 1
ATOM 2553 O O . SER A 1 330 ? 17.469 15.635 27.023 1.00 75.38 330 SER A O 1
ATOM 2555 N N . PRO A 1 331 ? 18.537 13.674 27.279 1.00 74.75 331 PRO A N 1
ATOM 2556 C CA . PRO A 1 331 ? 19.852 14.269 27.048 1.00 74.75 331 PRO A CA 1
ATOM 2557 C C . PRO A 1 331 ? 19.954 14.821 25.609 1.00 74.75 331 PRO A C 1
ATOM 2559 O O . PRO A 1 331 ? 19.167 14.407 24.747 1.00 74.75 331 PRO A O 1
ATOM 2562 N N . PRO A 1 332 ? 20.903 15.737 25.331 1.00 74.56 332 PRO A N 1
ATOM 2563 C CA . PRO A 1 332 ? 21.198 16.145 23.964 1.00 74.56 332 PRO A CA 1
ATOM 2564 C C . PRO A 1 332 ? 21.583 14.924 23.133 1.00 74.56 332 PRO A C 1
ATOM 2566 O O . PRO A 1 332 ? 22.484 14.165 23.491 1.00 74.56 332 PRO A O 1
ATOM 2569 N N . LEU A 1 333 ? 20.895 14.754 22.017 1.00 70.31 333 LEU A N 1
ATOM 2570 C CA . LEU A 1 333 ? 21.127 13.726 21.023 1.00 70.31 333 LEU A CA 1
ATOM 2571 C C . LEU A 1 333 ? 21.894 14.383 19.875 1.00 70.31 333 LEU A C 1
ATOM 2573 O O . LEU A 1 333 ? 21.320 15.240 19.199 1.00 70.31 333 LEU A O 1
ATOM 2577 N N . PRO A 1 334 ? 23.177 14.061 19.643 1.00 65.56 334 PRO A N 1
ATOM 2578 C CA . PRO A 1 334 ? 23.895 14.587 18.491 1.00 65.56 334 PRO A CA 1
ATOM 2579 C C . PRO A 1 334 ? 23.157 14.229 17.198 1.00 65.56 334 PRO A C 1
ATOM 2581 O O . PRO A 1 334 ? 22.828 13.062 16.969 1.00 65.56 334 PRO A O 1
ATOM 2584 N N . VAL A 1 335 ? 22.924 15.235 16.356 1.00 61.22 335 VAL A N 1
ATOM 2585 C CA . VAL A 1 335 ? 22.361 15.085 15.013 1.00 61.22 335 VAL A CA 1
ATOM 2586 C C . VAL A 1 335 ? 23.526 15.122 14.034 1.00 61.22 335 VAL A C 1
ATOM 2588 O O . VAL A 1 335 ? 24.244 16.118 13.958 1.00 61.22 335 VAL A O 1
ATOM 2591 N N . ALA A 1 336 ? 23.752 14.027 13.311 1.00 56.97 336 ALA A N 1
ATOM 2592 C CA . ALA A 1 336 ? 24.821 13.960 12.319 1.00 56.97 336 ALA A CA 1
ATOM 2593 C C . ALA A 1 336 ? 24.255 13.916 10.889 1.00 56.97 336 ALA A C 1
ATOM 2595 O O . ALA A 1 336 ? 23.362 13.098 10.628 1.00 56.97 336 ALA A O 1
ATOM 2596 N N . PRO A 1 337 ? 24.788 14.733 9.961 1.00 49.69 337 PRO A N 1
ATOM 2597 C CA . PRO A 1 337 ? 24.573 14.542 8.530 1.00 49.69 337 PRO A CA 1
ATOM 2598 C C . PRO A 1 337 ? 25.281 13.271 8.043 1.00 49.69 337 PRO A C 1
ATOM 2600 O O . PRO A 1 337 ? 26.461 13.074 8.335 1.00 49.69 337 PRO A O 1
ATOM 2603 N N . GLY A 1 338 ? 24.569 12.399 7.326 1.00 45.81 338 GLY A N 1
ATOM 2604 C CA . GL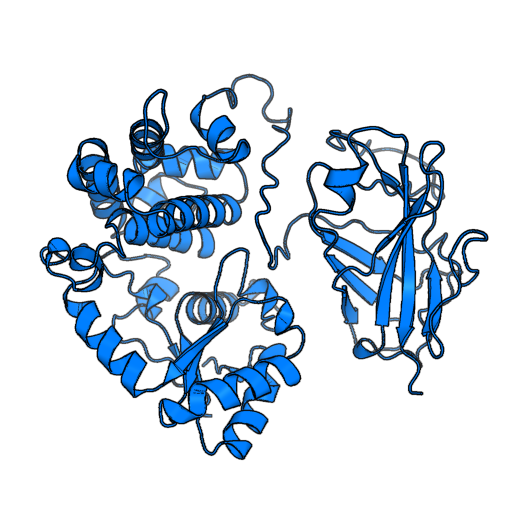Y A 1 338 ? 25.171 11.409 6.420 1.00 45.81 338 GLY A CA 1
ATOM 2605 C C . GLY A 1 338 ? 26.048 10.285 6.956 1.00 45.81 338 GLY A C 1
ATOM 2606 O O . GLY A 1 338 ? 26.794 9.703 6.173 1.00 45.81 338 GLY A O 1
ATOM 2607 N N . GLY A 1 339 ? 25.980 9.919 8.238 1.00 40.47 339 GLY A N 1
ATOM 2608 C CA . GLY A 1 339 ? 26.779 8.808 8.775 1.00 40.47 339 GLY A CA 1
ATOM 2609 C C . GLY A 1 339 ? 25.961 7.561 9.105 1.00 40.47 339 GLY A C 1
ATOM 2610 O O . GLY A 1 339 ? 25.202 7.589 10.071 1.00 40.47 339 GLY A O 1
ATOM 2611 N N . ALA A 1 340 ? 26.181 6.447 8.399 1.00 38.97 340 ALA A N 1
ATOM 2612 C CA . ALA A 1 340 ? 25.798 5.125 8.896 1.00 38.97 340 ALA A CA 1
ATOM 2613 C C . ALA A 1 340 ? 26.520 4.856 10.232 1.00 38.97 340 ALA A C 1
ATOM 2615 O O . ALA A 1 340 ? 27.724 5.095 10.361 1.00 38.97 340 ALA A O 1
ATOM 2616 N N . VAL A 1 341 ? 25.802 4.376 11.250 1.00 36.16 341 VAL A N 1
ATOM 2617 C CA . VAL A 1 341 ? 26.423 3.931 12.508 1.00 36.16 341 VAL A CA 1
ATOM 2618 C C . VAL A 1 341 ? 26.958 2.519 12.288 1.00 36.16 341 VAL A C 1
ATOM 2620 O O . VAL A 1 341 ? 26.354 1.531 12.691 1.00 36.16 341 VAL A O 1
ATOM 2623 N N . THR A 1 342 ? 28.113 2.406 11.639 1.00 34.69 342 THR A N 1
ATOM 2624 C CA . THR A 1 342 ? 28.865 1.149 11.616 1.00 34.69 342 THR A CA 1
ATOM 2625 C C . THR A 1 342 ? 29.704 1.064 12.886 1.00 34.69 342 THR A C 1
ATOM 2627 O O . THR A 1 342 ? 30.773 1.667 12.978 1.00 34.69 342 THR A O 1
ATOM 2630 N N . GLY A 1 343 ? 29.213 0.336 13.890 1.00 33.38 343 GLY A N 1
ATOM 2631 C CA . GLY A 1 343 ? 30.018 -0.030 15.052 1.00 33.38 343 GLY A CA 1
ATOM 2632 C C . GLY A 1 343 ? 29.211 -0.299 16.314 1.00 33.38 343 GLY A C 1
ATOM 2633 O O . GLY A 1 343 ? 29.055 0.580 17.154 1.00 33.38 343 GLY A O 1
ATOM 2634 N N . TRP A 1 344 ? 28.787 -1.547 16.498 1.00 31.69 344 TRP A N 1
ATOM 2635 C CA . TRP A 1 344 ? 28.850 -2.165 17.822 1.00 31.69 344 TRP A CA 1
ATOM 2636 C C . TRP A 1 344 ? 30.228 -2.829 17.916 1.00 31.69 344 TRP A C 1
ATOM 2638 O O . TRP A 1 344 ? 30.415 -3.891 17.317 1.00 31.69 344 TRP A O 1
ATOM 2648 N N . PRO A 1 345 ? 31.219 -2.259 18.624 1.00 33.03 345 PRO A N 1
ATOM 2649 C CA . PRO A 1 345 ? 32.339 -3.062 19.058 1.00 33.03 345 PRO A CA 1
ATOM 2650 C C . PRO A 1 345 ? 31.806 -3.937 20.188 1.00 33.03 345 PRO A C 1
ATOM 2652 O O . PRO A 1 345 ? 31.506 -3.472 21.288 1.00 33.03 345 PRO A O 1
ATOM 2655 N N . GLY A 1 346 ? 31.665 -5.228 19.902 1.00 34.53 346 GLY A N 1
ATOM 2656 C CA . GLY A 1 346 ? 31.710 -6.210 20.967 1.00 34.53 346 GLY A CA 1
ATOM 2657 C C . GLY A 1 346 ? 32.972 -5.979 21.801 1.00 34.53 346 GLY A C 1
ATOM 2658 O O . GLY A 1 346 ? 34.030 -5.677 21.255 1.00 34.53 346 GLY A O 1
ATOM 2659 N N . SER A 1 347 ? 32.824 -6.180 23.110 1.00 34.06 347 SER A N 1
ATOM 2660 C CA . SER A 1 347 ? 33.872 -6.217 24.136 1.00 34.06 347 SER A CA 1
ATOM 2661 C C . SER A 1 347 ? 34.159 -4.915 24.901 1.00 34.06 347 SER A C 1
ATOM 2663 O O . SER A 1 347 ? 35.011 -4.116 24.539 1.00 34.06 347 SER A O 1
ATOM 2665 N N . MET A 1 348 ? 33.554 -4.900 26.094 1.00 36.16 348 MET A N 1
ATOM 2666 C CA . MET A 1 348 ? 34.081 -4.408 27.373 1.00 36.16 348 MET A CA 1
ATOM 2667 C C . MET A 1 348 ? 34.007 -2.907 27.708 1.00 36.16 348 MET A C 1
ATOM 2669 O O . MET A 1 348 ? 34.868 -2.114 27.362 1.00 36.16 348 MET A O 1
ATOM 2673 N N . VAL A 1 349 ? 33.035 -2.632 28.589 1.00 36.56 349 VAL A N 1
ATOM 2674 C CA . VAL A 1 349 ? 33.088 -1.694 29.726 1.00 36.56 349 VAL A CA 1
ATOM 2675 C C . VAL A 1 349 ? 33.204 -0.204 29.387 1.00 36.56 349 VAL A C 1
ATOM 2677 O O . VAL A 1 349 ? 34.259 0.403 29.514 1.00 36.56 349 VAL A O 1
ATOM 2680 N N . ASP A 1 350 ? 32.042 0.410 29.165 1.00 32.19 350 ASP A N 1
ATOM 2681 C CA . ASP A 1 350 ? 31.615 1.537 30.003 1.00 32.19 350 ASP A CA 1
ATOM 2682 C C . ASP A 1 350 ? 30.087 1.454 30.235 1.00 32.19 350 ASP A C 1
ATOM 2684 O O . ASP A 1 350 ? 29.316 1.603 29.286 1.00 32.19 350 ASP A O 1
ATOM 2688 N N . PRO A 1 351 ? 29.596 1.161 31.457 1.00 32.81 351 PRO A N 1
ATOM 2689 C CA . PRO A 1 351 ? 28.160 1.049 31.731 1.00 32.81 351 PRO A CA 1
ATOM 2690 C C . PRO A 1 351 ? 27.393 2.382 31.703 1.00 32.81 351 PRO A C 1
ATOM 2692 O O . PRO A 1 351 ? 26.187 2.369 31.946 1.00 32.81 351 PRO A O 1
ATOM 2695 N N . MET A 1 352 ? 28.048 3.527 31.471 1.00 30.88 352 MET A N 1
ATOM 2696 C CA . MET A 1 352 ? 27.427 4.847 31.675 1.00 30.88 352 MET A CA 1
ATOM 2697 C C . MET A 1 352 ? 27.269 5.719 30.421 1.00 30.88 352 MET A C 1
ATOM 2699 O O . MET A 1 352 ? 26.600 6.748 30.506 1.00 30.88 352 MET A O 1
ATOM 2703 N N . SER A 1 353 ? 27.782 5.335 29.250 1.00 30.98 353 SER A N 1
ATOM 2704 C CA . SER A 1 353 ? 27.711 6.179 28.044 1.00 30.98 353 SER A CA 1
ATOM 2705 C C . SER A 1 353 ? 26.878 5.551 26.919 1.00 30.98 353 SER A C 1
ATOM 2707 O O . SER A 1 353 ? 27.374 5.154 25.870 1.00 30.98 353 SER A O 1
ATOM 2709 N N . THR A 1 354 ? 25.551 5.507 27.095 1.00 35.53 354 THR A N 1
ATOM 2710 C CA . THR A 1 354 ? 24.639 5.331 25.947 1.00 35.53 354 THR A CA 1
ATOM 2711 C C . THR A 1 354 ? 24.575 6.652 25.170 1.00 35.53 354 THR A C 1
ATOM 2713 O O . THR A 1 354 ? 23.683 7.467 25.398 1.00 35.53 354 THR A O 1
ATOM 2716 N N . VAL A 1 355 ? 25.536 6.916 24.279 1.00 36.69 355 VAL A N 1
ATOM 2717 C CA . VAL A 1 355 ? 25.448 8.065 23.361 1.00 36.69 355 VAL A CA 1
ATOM 2718 C C . VAL A 1 355 ? 24.481 7.694 22.243 1.00 36.69 355 VAL A C 1
ATOM 2720 O O . VAL A 1 355 ? 24.842 7.027 21.277 1.00 36.69 355 VAL A O 1
ATOM 2723 N N . ALA A 1 356 ? 23.224 8.091 22.390 1.00 46.03 356 ALA A N 1
ATOM 2724 C CA . ALA A 1 356 ? 22.250 7.950 21.323 1.00 46.03 356 ALA A CA 1
ATOM 2725 C C . ALA A 1 356 ? 22.445 9.048 20.281 1.00 46.03 356 ALA A C 1
ATOM 2727 O O . ALA A 1 356 ? 22.484 10.230 20.611 1.00 46.03 356 ALA A O 1
ATOM 2728 N N . ARG A 1 357 ? 22.574 8.645 19.020 1.00 43.47 357 ARG A N 1
ATOM 2729 C CA . ARG A 1 357 ? 22.839 9.527 17.885 1.00 43.47 357 ARG A CA 1
ATOM 2730 C C . ARG A 1 357 ? 21.626 9.530 16.963 1.00 43.47 357 ARG A C 1
ATOM 2732 O O . ARG A 1 357 ? 21.135 8.462 16.614 1.00 43.47 357 ARG A O 1
ATOM 2739 N N . LEU A 1 358 ? 21.159 10.713 16.572 1.00 50.09 358 LEU A N 1
ATOM 2740 C CA . LEU A 1 358 ? 20.140 10.875 15.535 1.00 50.09 358 LEU A CA 1
ATOM 2741 C C . LEU A 1 358 ? 20.847 10.967 14.183 1.00 50.09 358 LEU A C 1
ATOM 2743 O O . LEU A 1 358 ? 21.625 11.894 13.939 1.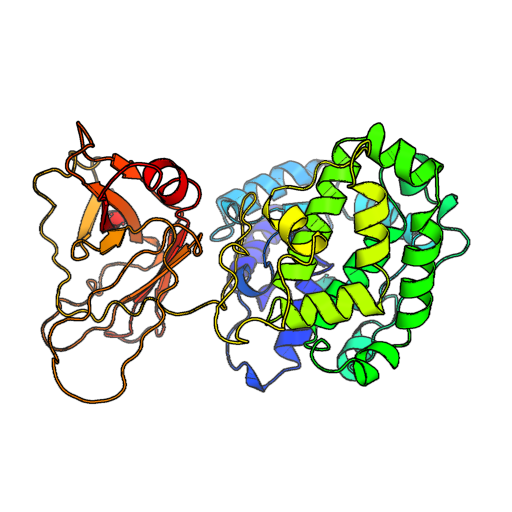00 50.09 358 LEU A O 1
ATOM 2747 N N . VAL A 1 359 ? 20.611 9.986 13.316 1.00 47.44 359 VAL A N 1
ATOM 2748 C CA . VAL A 1 359 ? 21.172 9.961 11.963 1.00 47.44 359 VAL A CA 1
ATOM 2749 C C . VAL A 1 359 ? 20.164 10.605 11.022 1.00 47.44 359 VAL A C 1
ATOM 2751 O O . VAL A 1 359 ? 19.069 10.088 10.820 1.00 47.44 359 VAL A O 1
ATOM 2754 N N . SER A 1 360 ? 20.524 11.762 10.468 1.00 44.56 360 SER A N 1
ATOM 2755 C CA . SER A 1 360 ? 19.604 12.582 9.665 1.00 44.56 360 SER A CA 1
ATOM 2756 C C . SER A 1 360 ? 19.352 12.073 8.240 1.00 44.56 360 SER A C 1
ATOM 2758 O O . SER A 1 360 ? 18.489 12.614 7.553 1.00 44.56 360 SER A O 1
ATOM 2760 N N . ASP A 1 361 ? 20.033 11.002 7.831 1.00 41.12 361 ASP A N 1
ATOM 2761 C CA . ASP A 1 361 ? 19.950 10.469 6.468 1.00 41.12 361 ASP A CA 1
ATOM 2762 C C . ASP A 1 361 ? 19.070 9.219 6.354 1.00 41.12 361 ASP A C 1
ATOM 2764 O O . ASP A 1 361 ? 18.907 8.706 5.246 1.00 41.12 361 ASP A O 1
ATOM 2768 N N . ALA A 1 362 ? 18.502 8.724 7.467 1.00 43.09 362 ALA A N 1
ATOM 2769 C CA . ALA A 1 362 ? 17.846 7.419 7.454 1.00 43.09 362 ALA A CA 1
ATOM 2770 C C . ALA A 1 362 ? 16.493 7.269 8.171 1.00 43.09 362 ALA A C 1
ATOM 2772 O O . ALA A 1 362 ? 15.675 6.481 7.705 1.00 43.09 362 ALA A O 1
ATOM 2773 N N . ASP A 1 363 ? 16.194 8.015 9.236 1.00 49.12 363 ASP A N 1
ATOM 2774 C CA . ASP A 1 363 ? 15.000 7.712 10.035 1.00 49.12 363 ASP A CA 1
ATOM 2775 C C . ASP A 1 363 ? 14.029 8.899 10.116 1.00 49.12 363 ASP A C 1
ATOM 2777 O O . ASP A 1 363 ? 14.243 9.893 10.808 1.00 49.12 363 ASP A O 1
ATOM 2781 N N . GLU A 1 364 ? 12.909 8.766 9.399 1.00 51.91 364 GLU A N 1
ATOM 2782 C CA . GLU A 1 364 ? 11.744 9.669 9.427 1.00 51.91 364 GLU A CA 1
ATOM 2783 C C . GLU A 1 364 ? 11.023 9.660 10.781 1.00 51.91 364 GLU A C 1
ATOM 2785 O O . GLU A 1 364 ? 10.244 10.566 11.099 1.00 51.91 364 GLU A O 1
ATOM 2790 N N . PHE A 1 365 ? 11.284 8.622 11.576 1.00 52.03 365 PHE A N 1
ATOM 2791 C CA . PHE A 1 365 ? 10.687 8.409 12.877 1.00 52.03 365 PHE A CA 1
ATOM 2792 C C . PHE A 1 365 ? 11.754 8.238 13.950 1.00 52.03 365 PHE A C 1
ATOM 2794 O O . PHE A 1 365 ? 12.693 7.467 13.787 1.00 52.03 365 PHE A O 1
ATOM 2801 N N . ILE A 1 366 ? 11.563 8.881 15.099 1.00 57.41 366 ILE A N 1
ATOM 2802 C CA . ILE A 1 366 ? 12.329 8.573 16.303 1.00 57.41 366 ILE A CA 1
ATOM 2803 C C . ILE A 1 366 ? 11.514 7.593 17.145 1.00 57.41 366 ILE A C 1
ATOM 2805 O O . ILE A 1 366 ? 10.449 7.939 17.661 1.00 57.41 366 ILE A O 1
ATOM 2809 N N . HIS A 1 367 ? 12.020 6.372 17.299 1.00 53.81 367 HIS A N 1
ATOM 2810 C CA . HIS A 1 367 ? 11.459 5.377 18.209 1.00 53.81 367 HIS A CA 1
ATOM 2811 C C . HIS A 1 367 ? 12.159 5.458 19.562 1.00 53.81 367 HIS A C 1
ATOM 2813 O O . HIS A 1 367 ? 13.375 5.341 19.631 1.00 53.81 367 HIS A O 1
ATOM 2819 N N . LEU A 1 368 ? 11.408 5.629 20.646 1.00 60.25 368 LEU A N 1
ATOM 2820 C CA . LEU A 1 368 ? 11.955 5.751 21.996 1.00 60.25 368 LEU A CA 1
ATOM 2821 C C . LEU A 1 368 ? 11.362 4.655 22.863 1.00 60.25 368 LEU A C 1
ATOM 2823 O O . LEU A 1 368 ? 10.147 4.494 22.911 1.00 60.25 368 LEU A O 1
ATOM 2827 N N . HIS A 1 369 ? 12.205 3.935 23.594 1.00 55.69 369 HIS A N 1
ATOM 2828 C CA . HIS A 1 369 ? 11.756 3.002 24.622 1.00 55.69 369 HIS A CA 1
ATOM 2829 C C . HIS A 1 369 ? 12.224 3.486 25.988 1.00 55.69 369 HIS A C 1
ATOM 2831 O O . HIS A 1 369 ? 13.392 3.340 26.338 1.00 55.69 369 HIS A O 1
ATOM 2837 N N . LEU A 1 370 ? 11.304 4.047 26.766 1.00 61.31 370 LEU A N 1
ATOM 2838 C CA . LEU A 1 370 ? 11.562 4.491 28.126 1.00 61.31 370 LEU A CA 1
ATOM 2839 C C . LEU A 1 370 ? 11.303 3.335 29.081 1.00 61.31 370 LEU A C 1
ATOM 2841 O O . LEU A 1 370 ? 10.158 2.942 29.307 1.00 61.31 370 LEU A O 1
ATOM 2845 N N . TRP A 1 371 ? 12.375 2.798 29.650 1.00 57.81 371 TRP A N 1
ATOM 2846 C CA . TRP A 1 371 ? 12.295 1.791 30.700 1.00 57.81 371 TRP A CA 1
ATOM 2847 C C . TRP A 1 371 ? 12.482 2.449 32.067 1.00 57.81 371 TRP A C 1
ATOM 2849 O O . TRP A 1 371 ? 13.376 3.285 32.217 1.00 57.81 371 TRP A O 1
ATOM 2859 N N . PRO A 1 372 ? 11.705 2.059 33.088 1.00 54.84 372 PRO A N 1
ATOM 2860 C CA . PRO A 1 372 ? 12.011 2.429 34.459 1.00 54.84 372 PRO A CA 1
ATOM 2861 C C . PRO A 1 372 ? 13.235 1.632 34.920 1.00 54.84 372 PRO A C 1
ATOM 2863 O O . PRO A 1 372 ? 13.125 0.526 35.440 1.00 54.84 372 PRO A O 1
ATOM 2866 N N . THR A 1 373 ? 14.430 2.172 34.697 1.00 48.31 373 THR A N 1
ATOM 2867 C CA . THR A 1 373 ? 15.666 1.616 35.252 1.00 48.31 373 THR A CA 1
ATOM 2868 C C . THR A 1 373 ? 16.043 2.379 36.513 1.00 48.31 373 THR A C 1
ATOM 2870 O O . THR A 1 373 ? 16.433 3.539 36.410 1.00 48.31 373 THR A O 1
ATOM 2873 N N . GLY A 1 374 ? 15.934 1.710 37.669 1.00 47.66 374 GLY A N 1
ATOM 2874 C CA . GLY A 1 374 ? 16.652 1.909 38.947 1.00 47.66 374 GLY A CA 1
ATOM 2875 C C . GLY A 1 374 ? 16.654 3.286 39.630 1.00 47.66 374 GLY A C 1
ATOM 2876 O O . GLY A 1 374 ? 16.415 3.369 40.830 1.00 47.66 374 GLY A O 1
ATOM 2877 N N . THR A 1 375 ? 16.948 4.354 38.897 1.00 42.59 375 THR A N 1
ATOM 2878 C CA . THR A 1 375 ? 17.130 5.732 39.380 1.00 42.59 375 THR A CA 1
ATOM 2879 C C . THR A 1 375 ? 16.371 6.769 38.546 1.00 42.59 375 THR A C 1
ATOM 2881 O O . THR A 1 375 ? 16.195 7.900 38.996 1.00 42.59 375 THR A O 1
ATOM 2884 N N . ALA A 1 376 ? 15.879 6.401 37.359 1.00 47.16 376 ALA A N 1
ATOM 2885 C CA . ALA A 1 376 ? 15.045 7.267 36.534 1.00 47.16 376 ALA A CA 1
ATOM 2886 C C . ALA A 1 376 ? 13.640 7.389 37.140 1.00 47.16 376 ALA A C 1
ATOM 2888 O O . ALA A 1 376 ? 13.020 6.380 37.491 1.00 47.16 376 ALA A O 1
ATOM 2889 N N . ARG A 1 377 ? 13.108 8.616 37.244 1.00 51.44 377 ARG A N 1
ATOM 2890 C CA . ARG A 1 377 ? 11.700 8.801 37.618 1.00 51.44 377 ARG A CA 1
ATOM 2891 C C . ARG A 1 377 ? 10.833 8.125 36.547 1.00 51.44 377 ARG A C 1
ATOM 2893 O O . ARG A 1 377 ? 10.981 8.466 35.373 1.00 51.44 377 ARG A O 1
ATOM 2900 N N . PRO A 1 378 ? 9.951 7.178 36.909 1.00 56.94 378 PRO A N 1
ATOM 2901 C CA . PRO A 1 378 ? 9.014 6.621 35.945 1.00 56.94 378 PRO A CA 1
ATOM 2902 C C . PRO A 1 378 ? 8.154 7.755 35.381 1.00 56.94 378 PRO A C 1
ATOM 2904 O O . PRO A 1 378 ? 7.830 8.696 36.111 1.00 56.94 378 PRO A O 1
ATOM 2907 N N . VAL A 1 379 ? 7.761 7.652 34.103 1.00 57.00 379 VAL A N 1
ATOM 2908 C CA . VAL A 1 379 ? 6.657 8.464 33.562 1.00 57.00 379 VAL A CA 1
ATOM 2909 C C . VAL A 1 379 ? 5.524 8.367 34.585 1.00 57.00 379 VAL A C 1
ATOM 2911 O O . VAL A 1 379 ? 5.137 7.232 34.899 1.00 57.00 379 VAL A O 1
ATOM 2914 N N . PRO A 1 380 ? 5.052 9.489 35.167 1.00 58.34 380 PRO A N 1
ATOM 2915 C CA . PRO A 1 380 ? 4.108 9.446 36.272 1.00 58.34 380 PRO A CA 1
ATOM 2916 C C . PRO A 1 380 ? 2.955 8.504 35.940 1.00 58.34 380 PRO A C 1
ATOM 2918 O O . PRO A 1 380 ? 2.404 8.564 34.843 1.00 58.34 380 PRO A O 1
ATOM 2921 N N . ALA A 1 381 ? 2.593 7.614 36.866 1.00 57.97 381 ALA A N 1
ATOM 2922 C CA . ALA A 1 381 ? 1.498 6.667 36.638 1.00 57.97 381 ALA A CA 1
ATOM 2923 C C . ALA A 1 381 ? 0.163 7.377 36.332 1.00 57.97 381 ALA A C 1
ATOM 2925 O O . ALA A 1 381 ? -0.710 6.788 35.712 1.00 57.97 381 ALA A O 1
ATOM 2926 N N . ALA A 1 382 ? 0.038 8.644 36.743 1.00 56.66 382 ALA A N 1
ATOM 2927 C CA . ALA A 1 382 ? -1.103 9.511 36.466 1.00 56.66 382 ALA A CA 1
ATOM 2928 C C . ALA A 1 382 ? -1.157 10.055 35.025 1.00 56.66 382 ALA A C 1
ATOM 2930 O O . ALA A 1 382 ? -2.187 10.583 34.630 1.00 56.66 382 ALA A O 1
ATOM 2931 N N . CYS A 1 383 ? -0.072 9.950 34.257 1.00 59.31 383 CYS A N 1
ATOM 2932 C CA . CYS A 1 383 ? -0.014 10.407 32.875 1.00 59.31 383 CYS A CA 1
ATOM 2933 C C . CYS A 1 383 ? -0.608 9.324 31.970 1.00 59.31 383 CYS A C 1
ATOM 2935 O O . CYS A 1 383 ? 0.013 8.262 31.803 1.00 59.31 383 CYS A O 1
ATOM 2937 N N . GLN A 1 384 ? -1.791 9.553 31.400 1.00 64.44 384 GLN A N 1
ATOM 2938 C CA . GLN A 1 384 ? -2.310 8.632 30.393 1.00 64.44 384 GLN A CA 1
ATOM 2939 C C . GLN A 1 384 ? -1.458 8.721 29.126 1.00 64.44 384 GLN A C 1
ATOM 2941 O O . GLN A 1 384 ? -0.746 9.699 28.895 1.00 64.44 384 GLN A O 1
ATOM 2946 N N . VAL A 1 385 ? -1.446 7.644 28.347 1.00 64.31 385 VAL A N 1
ATOM 2947 C CA . VAL A 1 385 ? -0.606 7.549 27.145 1.00 64.31 385 VAL A CA 1
ATOM 2948 C C . VAL A 1 385 ? -1.112 8.514 26.077 1.00 64.31 385 VAL A C 1
ATOM 2950 O O . VAL A 1 385 ? -0.317 9.151 25.396 1.00 64.31 385 VAL A O 1
ATOM 2953 N N . GLU A 1 386 ? -2.430 8.653 25.997 1.00 62.69 386 GLU A N 1
ATOM 2954 C CA . GLU A 1 386 ? -3.152 9.608 25.163 1.00 62.69 386 GLU A CA 1
ATOM 2955 C C . GLU A 1 386 ? -2.878 11.080 25.517 1.00 62.69 386 GLU A C 1
ATOM 2957 O O . GLU A 1 386 ? -2.959 11.934 24.639 1.00 62.69 386 GLU A O 1
ATOM 2962 N N . ASP A 1 387 ? -2.471 11.371 26.757 1.00 68.50 387 ASP A N 1
ATOM 2963 C CA . ASP A 1 387 ? -2.163 12.732 27.220 1.00 68.50 387 ASP A CA 1
ATOM 2964 C C . ASP A 1 387 ? -0.694 13.117 26.971 1.00 68.50 387 ASP A C 1
ATOM 2966 O O . ASP A 1 387 ? -0.242 14.193 27.373 1.00 68.50 387 ASP A O 1
ATOM 2970 N N . LEU A 1 388 ? 0.090 12.235 26.345 1.00 66.81 388 LEU A N 1
ATOM 2971 C CA . LEU A 1 388 ? 1.489 12.488 26.022 1.00 66.81 388 LEU A CA 1
ATOM 2972 C C . LEU A 1 388 ? 1.640 12.984 24.592 1.00 66.81 388 LEU A C 1
ATOM 2974 O O . LEU A 1 388 ? 1.313 12.297 23.628 1.00 66.81 388 LEU A O 1
ATOM 2978 N N . SER A 1 389 ? 2.267 14.146 24.467 1.00 71.62 389 SER A N 1
ATOM 2979 C CA . SER A 1 389 ? 2.810 14.631 23.206 1.00 71.62 389 SER A CA 1
ATOM 2980 C C . SER A 1 389 ? 4.321 14.807 23.324 1.00 71.62 389 SER A C 1
ATOM 2982 O O . SER A 1 389 ? 4.906 14.705 24.409 1.00 71.62 389 SER A O 1
ATOM 2984 N N . ALA A 1 390 ? 4.977 15.054 22.199 1.00 74.94 390 ALA A N 1
ATOM 2985 C CA . ALA A 1 390 ? 6.406 15.285 22.154 1.00 74.94 390 ALA A CA 1
ATOM 2986 C C . ALA A 1 390 ? 6.716 16.582 21.421 1.00 74.94 390 ALA A C 1
ATOM 2988 O O . ALA A 1 390 ? 6.093 16.926 20.420 1.00 74.94 390 ALA A O 1
ATOM 2989 N N . LEU A 1 391 ? 7.739 17.263 21.912 1.00 76.75 391 LEU A N 1
ATOM 2990 C CA . LEU A 1 391 ? 8.421 18.346 21.239 1.00 76.75 391 LEU A CA 1
ATOM 2991 C C . LEU A 1 391 ? 9.849 17.892 20.949 1.00 76.75 391 LEU A C 1
ATOM 2993 O O . LEU A 1 391 ? 10.489 17.225 21.762 1.00 76.75 391 LEU A O 1
ATOM 2997 N N . LEU A 1 392 ? 10.358 18.276 19.792 1.00 75.75 392 LEU A N 1
ATOM 2998 C CA . LEU A 1 392 ? 11.755 18.161 19.430 1.00 75.75 392 LEU A CA 1
ATOM 2999 C C . LEU A 1 392 ? 12.356 19.565 19.498 1.00 75.75 392 LEU A C 1
ATOM 3001 O O . LEU A 1 392 ? 11.986 20.437 18.714 1.00 75.75 392 LEU A O 1
ATOM 3005 N N . LEU A 1 393 ? 13.249 19.786 20.458 1.00 79.75 393 LEU A N 1
ATOM 3006 C CA . LEU A 1 393 ? 14.017 21.018 20.593 1.00 79.75 393 LEU A CA 1
ATOM 3007 C C . LEU A 1 393 ? 15.370 20.827 19.916 1.00 79.75 393 LEU A C 1
ATOM 3009 O O . LEU A 1 393 ? 16.128 19.939 20.294 1.00 79.75 393 LEU A O 1
ATOM 3013 N N . LEU A 1 394 ? 15.675 21.657 18.930 1.00 75.12 394 LEU A N 1
ATOM 3014 C CA . LEU A 1 394 ? 16.938 21.633 18.204 1.00 75.12 394 LEU A CA 1
ATOM 3015 C C . LEU A 1 394 ? 17.816 22.801 18.647 1.00 75.12 394 LEU A C 1
ATOM 3017 O O . LEU A 1 394 ? 17.371 23.949 18.699 1.00 75.12 394 LEU A O 1
ATOM 3021 N N . GLU A 1 395 ? 19.070 22.488 18.960 1.00 76.69 395 GLU A N 1
ATOM 3022 C CA . GLU A 1 395 ? 20.058 23.397 19.537 1.00 76.69 395 GLU A CA 1
ATOM 3023 C C . GLU A 1 395 ? 21.383 23.261 18.775 1.00 76.69 395 GLU A C 1
ATOM 3025 O O . GLU A 1 395 ? 21.822 22.149 18.477 1.00 76.69 395 GLU A O 1
ATOM 3030 N N . GLY A 1 396 ? 22.059 24.373 18.490 1.00 78.19 396 GLY A N 1
ATOM 3031 C CA . GLY A 1 396 ? 23.404 24.353 17.916 1.00 78.19 396 GLY A CA 1
ATOM 3032 C C . GLY A 1 396 ? 23.978 25.751 17.731 1.00 78.19 396 GLY A C 1
ATOM 3033 O O . GLY A 1 396 ? 23.236 26.726 17.683 1.00 78.19 396 GLY A O 1
ATOM 3034 N N . GLU A 1 397 ? 25.303 25.843 17.612 1.00 75.69 397 GLU A N 1
ATOM 3035 C CA . GLU A 1 397 ? 26.043 27.119 17.597 1.00 75.69 397 GLU A CA 1
ATOM 3036 C C . GLU A 1 397 ? 25.660 28.054 16.441 1.00 75.69 397 GLU A C 1
ATOM 3038 O O . GLU A 1 397 ? 25.843 29.264 16.531 1.00 75.69 397 GLU A O 1
ATOM 3043 N N . GLN A 1 398 ? 25.128 27.501 15.350 1.00 69.12 398 GLN A N 1
ATOM 3044 C CA . GLN A 1 398 ? 24.732 28.263 14.164 1.00 69.12 398 GLN A CA 1
ATOM 3045 C C . GLN A 1 398 ? 23.258 28.683 14.160 1.00 69.12 398 GLN A C 1
ATOM 3047 O O . GLN A 1 398 ? 22.837 29.423 13.273 1.00 69.12 398 GLN A O 1
ATOM 3052 N N . LEU A 1 399 ? 22.461 28.210 15.120 1.00 68.56 399 LEU A N 1
ATOM 3053 C CA . LEU A 1 399 ? 21.083 28.652 15.271 1.00 68.56 399 LEU A CA 1
ATOM 3054 C C . LEU A 1 399 ? 21.076 29.914 16.133 1.00 68.56 399 LEU A C 1
ATOM 3056 O O . LEU A 1 399 ? 21.511 29.886 17.282 1.00 68.56 399 LEU A O 1
ATOM 3060 N N . SER A 1 400 ? 20.568 31.021 15.588 1.00 74.06 400 SER A N 1
ATOM 3061 C CA . SER A 1 400 ? 20.392 32.258 16.361 1.00 74.06 400 SER A CA 1
ATOM 3062 C C . SER A 1 400 ? 19.425 32.065 17.529 1.00 74.06 400 SER A C 1
ATOM 3064 O O . SER A 1 400 ? 19.565 32.725 18.554 1.00 74.06 400 SER A O 1
ATOM 3066 N N . GLU A 1 401 ? 18.465 31.149 17.373 1.00 76.25 401 GLU A N 1
ATOM 3067 C CA . GLU A 1 401 ? 17.497 30.752 18.391 1.00 76.25 401 GLU A CA 1
ATOM 3068 C C . GLU A 1 401 ? 17.194 29.245 18.286 1.00 76.25 401 GLU A C 1
ATOM 3070 O O . GLU A 1 401 ? 17.242 28.686 17.185 1.00 76.25 401 GLU A O 1
ATOM 3075 N N . PRO A 1 402 ? 16.865 28.565 19.399 1.00 75.50 402 PRO A N 1
ATOM 3076 C CA . PRO A 1 402 ? 16.457 27.164 19.378 1.00 75.50 402 PRO A CA 1
ATOM 3077 C C . PRO A 1 402 ? 15.182 26.958 18.561 1.00 75.50 402 PRO A C 1
ATOM 3079 O O . PRO A 1 402 ? 14.234 27.738 18.657 1.00 75.50 402 PRO A O 1
ATOM 3082 N N . VAL A 1 403 ? 15.125 25.864 17.804 1.00 74.50 403 VAL A N 1
ATOM 3083 C CA . VAL A 1 403 ? 13.949 25.526 16.993 1.00 74.50 403 VAL A CA 1
ATOM 3084 C C . VAL A 1 403 ? 13.132 24.468 17.719 1.00 74.50 403 VAL A C 1
ATOM 3086 O O . VAL A 1 403 ? 13.642 23.392 18.028 1.00 74.50 403 VAL A O 1
ATOM 3089 N N . VAL A 1 404 ? 11.858 24.758 17.982 1.00 72.44 404 VAL A N 1
ATOM 3090 C CA . VAL A 1 404 ? 10.913 23.800 18.569 1.00 72.44 404 VAL A CA 1
ATOM 3091 C C . VAL A 1 404 ? 10.004 23.256 17.483 1.00 72.44 404 VAL A C 1
ATOM 3093 O O . VAL A 1 404 ? 9.387 24.010 16.735 1.00 72.44 404 VAL A O 1
ATOM 3096 N N . ILE A 1 405 ? 9.895 21.936 17.428 1.00 70.75 405 ILE A N 1
ATOM 3097 C CA . ILE A 1 405 ? 9.050 21.221 16.477 1.00 70.75 405 ILE A CA 1
ATOM 3098 C C . ILE A 1 405 ? 8.124 20.320 17.280 1.00 70.75 405 ILE A C 1
ATOM 3100 O O . ILE A 1 405 ? 8.570 19.662 18.213 1.00 70.75 405 ILE A O 1
ATOM 3104 N N . ALA A 1 406 ? 6.843 20.282 16.929 1.00 64.50 406 ALA A N 1
ATOM 3105 C CA . ALA A 1 406 ? 5.877 19.362 17.519 1.00 64.50 406 ALA A CA 1
ATOM 3106 C C . ALA A 1 406 ? 5.647 18.194 16.544 1.00 64.50 406 ALA A C 1
ATOM 3108 O O . ALA A 1 406 ? 4.766 18.291 15.687 1.00 64.50 406 ALA A O 1
ATOM 3109 N N . PRO A 1 407 ? 6.477 17.132 16.579 1.00 58.69 407 PRO A N 1
ATOM 3110 C CA . PRO A 1 407 ? 6.252 15.966 15.739 1.00 58.69 407 PRO A CA 1
ATOM 3111 C C . PRO A 1 407 ? 4.927 15.291 16.102 1.00 58.69 407 PRO A C 1
ATOM 3113 O O . PRO A 1 407 ? 4.551 15.237 17.275 1.00 58.69 407 PRO A O 1
ATOM 3116 N N . ALA A 1 408 ? 4.259 14.698 15.110 1.00 57.50 408 ALA A N 1
ATOM 3117 C CA . ALA A 1 408 ? 3.180 13.761 15.404 1.00 57.50 408 ALA A CA 1
ATOM 3118 C C . ALA A 1 408 ? 3.757 12.624 16.263 1.00 57.50 408 ALA A C 1
ATOM 3120 O O . ALA A 1 408 ? 4.765 12.012 15.900 1.00 57.50 408 ALA A O 1
ATOM 3121 N N . CYS A 1 409 ? 3.154 12.394 17.424 1.00 60.38 409 CYS A N 1
ATOM 3122 C CA . CYS A 1 409 ? 3.654 11.477 18.435 1.00 60.38 409 CYS A CA 1
ATOM 3123 C C . CYS A 1 409 ? 2.599 10.410 18.706 1.00 60.38 409 CYS A C 1
ATOM 3125 O O . CYS A 1 409 ? 1.471 10.734 19.062 1.00 60.38 409 CYS A O 1
ATOM 3127 N N . VAL A 1 410 ? 2.984 9.142 18.583 1.00 60.41 410 VAL A N 1
ATOM 3128 C CA . VAL A 1 410 ? 2.186 8.018 19.076 1.00 60.41 410 VAL A CA 1
ATOM 3129 C C . VAL A 1 410 ? 2.918 7.416 20.260 1.00 60.41 410 VAL A C 1
ATOM 3131 O O . VAL A 1 410 ? 4.082 7.026 20.153 1.00 60.41 410 VAL A O 1
ATOM 3134 N N . ALA A 1 411 ? 2.235 7.348 21.393 1.00 62.72 411 ALA A N 1
ATOM 3135 C CA . ALA A 1 411 ? 2.728 6.709 22.596 1.00 62.72 411 ALA A CA 1
ATOM 3136 C C . ALA A 1 411 ? 1.999 5.369 22.795 1.00 62.72 411 ALA A C 1
ATOM 3138 O O . ALA A 1 411 ? 0.811 5.246 22.513 1.00 62.72 411 ALA A O 1
ATOM 3139 N N . GLU A 1 412 ? 2.706 4.355 23.285 1.00 62.59 412 GLU A N 1
ATOM 3140 C CA . GLU A 1 412 ? 2.154 3.040 23.613 1.00 62.59 412 GLU A CA 1
ATOM 3141 C C . GLU A 1 412 ? 2.802 2.518 24.902 1.00 62.59 412 GLU A C 1
ATOM 3143 O O . GLU A 1 412 ? 4.030 2.465 25.032 1.00 62.59 412 GLU A O 1
ATOM 3148 N N . ARG A 1 413 ? 1.994 2.084 25.873 1.00 62.47 413 ARG A N 1
ATOM 3149 C CA . ARG A 1 413 ? 2.496 1.316 27.022 1.00 62.47 413 ARG A CA 1
ATOM 3150 C C . ARG A 1 413 ? 2.541 -0.159 26.653 1.00 62.47 413 ARG A C 1
ATOM 3152 O O . ARG A 1 413 ? 1.526 -0.739 26.291 1.00 62.47 413 ARG A O 1
ATOM 3159 N N . ARG A 1 414 ? 3.698 -0.802 26.850 1.00 52.34 414 ARG A N 1
ATOM 3160 C CA . ARG A 1 414 ? 3.857 -2.246 26.577 1.00 52.34 414 ARG A CA 1
ATOM 3161 C C . ARG A 1 414 ? 2.985 -3.150 27.458 1.00 52.34 414 ARG A C 1
ATOM 3163 O O . ARG A 1 414 ? 2.824 -4.326 27.153 1.00 52.34 414 ARG A O 1
ATOM 3170 N N . SER A 1 415 ? 2.500 -2.639 28.586 1.00 56.25 415 SER A N 1
ATOM 3171 C CA . SER A 1 415 ? 1.631 -3.346 29.527 1.00 56.25 415 SER A CA 1
ATOM 3172 C C . SER A 1 415 ? 0.859 -2.328 30.371 1.00 56.25 415 SER A C 1
ATOM 3174 O O . SER A 1 415 ? 1.343 -1.224 30.616 1.00 56.25 415 SER A O 1
ATOM 3176 N N . ALA A 1 416 ? -0.329 -2.710 30.843 1.00 53.81 416 ALA A N 1
ATOM 3177 C CA . ALA A 1 416 ? -1.126 -1.916 31.779 1.00 53.81 416 ALA A CA 1
ATOM 3178 C C . ALA A 1 416 ? -0.545 -1.900 33.210 1.00 53.81 416 ALA A C 1
ATOM 3180 O O . ALA A 1 416 ? -1.048 -1.188 34.078 1.00 53.81 416 ALA A O 1
ATOM 3181 N N . GLN A 1 417 ? 0.495 -2.695 33.488 1.00 56.94 417 GLN A N 1
ATOM 3182 C CA . GLN A 1 417 ? 1.097 -2.759 34.817 1.00 56.94 417 GLN A CA 1
ATOM 3183 C C . GLN A 1 417 ? 1.901 -1.488 35.148 1.00 56.94 417 GLN A C 1
ATOM 3185 O O . GLN A 1 417 ? 2.648 -0.988 34.298 1.00 56.94 417 GLN A O 1
ATOM 3190 N N . PRO A 1 418 ? 1.825 -0.990 36.397 1.00 52.72 418 PRO A N 1
ATOM 3191 C CA . PRO A 1 418 ? 2.716 0.058 36.882 1.00 52.72 418 PRO A CA 1
ATOM 3192 C C . PRO A 1 418 ? 4.182 -0.349 36.678 1.00 52.72 418 PRO A C 1
ATOM 3194 O O . PRO A 1 418 ? 4.601 -1.413 37.125 1.00 52.72 418 PRO A O 1
ATOM 3197 N N . GLY A 1 419 ? 4.957 0.484 35.979 1.00 54.53 419 GLY A N 1
ATOM 3198 C CA . GLY A 1 419 ? 6.353 0.184 35.634 1.00 54.53 419 GLY A CA 1
ATOM 3199 C C . GLY A 1 419 ? 6.561 -0.480 34.266 1.00 54.53 419 GLY A C 1
ATOM 3200 O O . GLY A 1 419 ? 7.696 -0.788 33.907 1.00 54.53 419 GLY A O 1
ATOM 3201 N N . ALA A 1 420 ? 5.511 -0.671 33.464 1.00 59.19 420 ALA A N 1
ATOM 3202 C CA . ALA A 1 420 ? 5.681 -1.025 32.060 1.00 59.19 420 ALA A CA 1
ATOM 3203 C C . ALA A 1 420 ? 6.398 0.101 31.297 1.00 59.19 420 ALA A C 1
ATOM 3205 O O . ALA A 1 420 ? 6.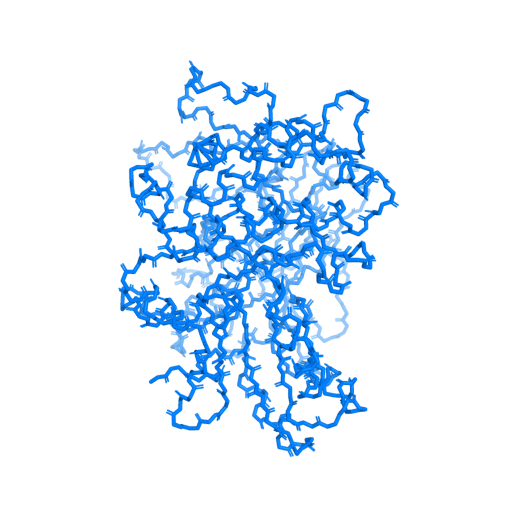074 1.280 31.460 1.00 59.19 420 ALA A O 1
ATOM 3206 N N . GLY A 1 421 ? 7.365 -0.268 30.453 1.00 61.38 421 GLY A N 1
ATOM 3207 C CA . GLY A 1 421 ? 8.071 0.692 29.611 1.00 61.38 421 GLY A CA 1
ATOM 3208 C C . GLY A 1 421 ? 7.126 1.412 28.645 1.00 61.38 421 GLY A C 1
ATOM 3209 O O . GLY A 1 421 ? 6.197 0.805 28.098 1.00 61.38 421 GLY A O 1
ATOM 3210 N N . LEU A 1 422 ? 7.377 2.704 28.436 1.00 60.69 422 LEU A N 1
ATOM 3211 C CA . LEU A 1 422 ? 6.679 3.516 27.445 1.00 60.69 422 LEU A CA 1
ATOM 3212 C C . LEU A 1 422 ? 7.437 3.429 26.121 1.00 60.69 422 LEU A C 1
ATOM 3214 O O . LEU A 1 422 ? 8.645 3.651 26.081 1.00 60.69 422 LEU A O 1
ATOM 3218 N N . SER A 1 423 ? 6.736 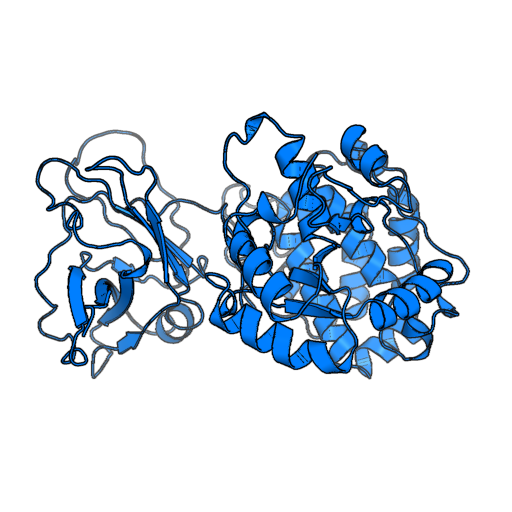3.102 25.044 1.00 61.06 423 SER A N 1
ATOM 3219 C CA . SER A 1 423 ? 7.261 3.206 23.687 1.00 61.06 423 SER A CA 1
ATOM 3220 C C . SER A 1 423 ? 6.668 4.448 23.038 1.00 61.06 423 SER A C 1
ATOM 3222 O O . SER A 1 423 ? 5.462 4.648 23.091 1.00 61.06 423 SER A O 1
ATOM 3224 N N . LEU A 1 424 ? 7.504 5.299 22.462 1.00 60.81 424 LEU A N 1
ATOM 3225 C CA . LEU A 1 424 ? 7.079 6.487 21.733 1.00 60.81 424 LEU A CA 1
ATOM 3226 C C . LEU A 1 424 ? 7.578 6.392 20.308 1.00 60.81 424 LEU A C 1
ATOM 3228 O O . LEU A 1 424 ? 8.673 5.890 20.050 1.00 60.81 424 LEU A O 1
ATOM 3232 N N . ARG A 1 425 ? 6.784 6.925 19.398 1.00 62.47 425 ARG A N 1
ATOM 3233 C CA . ARG A 1 425 ? 7.128 7.061 17.998 1.00 62.47 425 ARG A CA 1
ATOM 3234 C C . ARG A 1 425 ? 6.867 8.497 17.585 1.00 62.47 425 ARG A C 1
ATOM 3236 O O . ARG A 1 425 ? 5.720 8.932 17.580 1.00 62.47 425 ARG A O 1
ATOM 3243 N N . LEU A 1 426 ? 7.930 9.216 17.248 1.00 62.31 426 LEU A N 1
ATOM 3244 C CA . LEU A 1 426 ? 7.870 10.613 16.828 1.00 62.31 426 LEU A CA 1
ATOM 3245 C C . LEU A 1 426 ? 8.079 10.689 15.329 1.00 62.31 426 LEU A C 1
ATOM 3247 O O . LEU A 1 426 ? 9.089 10.197 14.850 1.00 62.31 426 LEU A O 1
ATOM 3251 N N . ASN A 1 427 ? 7.171 11.312 14.593 1.00 61.44 427 ASN A N 1
ATOM 3252 C CA . ASN A 1 427 ? 7.366 11.610 13.181 1.00 61.44 427 ASN A CA 1
ATOM 3253 C C . ASN A 1 427 ? 8.134 12.930 13.036 1.00 61.44 427 ASN A C 1
ATOM 3255 O O . ASN A 1 427 ? 7.559 14.007 13.196 1.00 61.44 427 ASN A O 1
ATOM 3259 N N . CYS A 1 428 ? 9.431 12.848 12.748 1.00 58.66 428 CYS A N 1
ATOM 3260 C CA . CYS A 1 428 ? 10.329 14.002 12.645 1.00 58.66 428 CYS A CA 1
ATOM 3261 C C . CYS A 1 428 ? 10.667 14.344 11.187 1.00 58.66 428 CYS A C 1
ATOM 3263 O O . CYS A 1 428 ? 11.722 14.921 10.905 1.00 58.66 428 CYS A O 1
ATOM 3265 N N . TYR A 1 429 ? 9.781 13.986 10.253 1.00 55.62 429 TYR A N 1
ATOM 3266 C CA . TYR A 1 429 ? 9.990 14.211 8.830 1.00 55.62 429 TYR A CA 1
ATOM 3267 C C . TYR A 1 429 ? 10.226 15.691 8.485 1.00 55.62 429 TYR A C 1
ATOM 3269 O O . TYR A 1 429 ? 9.563 16.587 9.007 1.00 55.62 429 TYR A O 1
ATOM 3277 N N . GLY A 1 430 ? 11.195 15.952 7.599 1.00 47.09 430 GLY A N 1
ATOM 3278 C CA . GLY A 1 430 ? 11.562 17.290 7.110 1.00 47.09 430 GLY A CA 1
ATOM 3279 C C . GLY A 1 430 ? 12.321 18.159 8.120 1.00 47.09 430 GLY A C 1
ATOM 3280 O O . GLY A 1 430 ? 13.232 18.884 7.731 1.00 47.09 430 GLY A O 1
ATOM 3281 N N . ALA A 1 431 ? 12.015 18.024 9.410 1.00 54.25 431 ALA A N 1
ATOM 3282 C CA . ALA A 1 431 ? 12.648 18.743 10.509 1.00 54.25 431 ALA A CA 1
ATOM 3283 C C . ALA A 1 431 ? 14.168 18.534 10.556 1.00 54.25 431 ALA A C 1
ATOM 3285 O O . ALA A 1 431 ? 14.937 19.490 10.516 1.00 54.25 431 ALA A O 1
ATOM 3286 N N . LEU A 1 432 ? 14.609 17.275 10.605 1.00 54.16 432 LEU A N 1
ATOM 3287 C CA . LEU A 1 432 ? 16.030 16.949 10.748 1.00 54.16 432 LEU A CA 1
ATOM 3288 C C . LEU A 1 432 ? 16.799 17.127 9.429 1.00 54.16 432 LEU A C 1
ATOM 3290 O O . LEU A 1 432 ? 17.908 17.652 9.433 1.00 54.16 432 LEU A O 1
ATOM 3294 N N . ALA A 1 433 ? 16.188 16.782 8.291 1.00 51.44 433 ALA A N 1
ATOM 3295 C CA . ALA A 1 433 ? 16.816 16.860 6.968 1.00 51.44 433 ALA A CA 1
ATOM 3296 C C . ALA A 1 433 ? 16.962 18.295 6.416 1.00 51.44 433 ALA A C 1
ATOM 3298 O O . ALA A 1 433 ? 17.852 18.560 5.602 1.00 51.44 433 ALA A O 1
ATOM 3299 N N . ALA A 1 434 ? 16.102 19.237 6.824 1.00 49.22 434 ALA A N 1
ATOM 3300 C CA . ALA A 1 434 ? 16.250 20.651 6.468 1.00 49.22 434 ALA A CA 1
ATOM 3301 C C . ALA A 1 434 ? 17.401 21.324 7.234 1.00 49.22 434 ALA A C 1
ATOM 3303 O O . ALA A 1 434 ? 18.006 22.267 6.732 1.00 49.22 434 ALA A O 1
ATOM 3304 N N . LEU A 1 435 ? 17.718 20.819 8.428 1.00 51.91 435 LEU A N 1
ATOM 3305 C CA . LEU A 1 435 ? 18.622 21.467 9.377 1.00 51.91 435 LEU A CA 1
ATOM 3306 C C . LEU A 1 435 ? 20.006 20.796 9.440 1.00 51.91 435 LEU A C 1
ATOM 3308 O O . LEU A 1 435 ? 21.003 21.471 9.683 1.00 51.91 435 LEU A O 1
ATOM 3312 N N . ALA A 1 436 ? 20.112 19.500 9.124 1.00 51.56 436 ALA A N 1
ATOM 3313 C CA . ALA A 1 436 ? 21.383 18.769 9.106 1.00 51.56 436 ALA A CA 1
ATOM 3314 C C . ALA A 1 436 ? 22.342 19.181 7.972 1.00 51.56 436 ALA A C 1
ATOM 3316 O O . ALA A 1 436 ? 23.522 18.842 8.016 1.00 51.56 436 ALA A O 1
ATOM 3317 N N . ARG A 1 437 ? 21.881 19.944 6.971 1.00 50.84 437 ARG A N 1
ATOM 3318 C CA . ARG A 1 437 ? 22.703 20.322 5.808 1.00 50.84 437 ARG A CA 1
ATOM 3319 C C . ARG A 1 437 ? 23.839 21.302 6.120 1.00 50.84 437 ARG A C 1
ATOM 3321 O O . ARG A 1 437 ? 24.640 21.549 5.223 1.00 50.84 437 ARG A O 1
ATOM 3328 N N . SER A 1 438 ? 23.933 21.875 7.328 1.00 49.66 438 SER A N 1
ATOM 3329 C CA . SER A 1 438 ? 24.951 22.908 7.581 1.00 49.66 438 SER A CA 1
ATOM 3330 C C . SER A 1 438 ? 25.611 22.969 8.963 1.00 49.66 438 SER A C 1
ATOM 3332 O O . SER A 1 438 ? 26.507 23.796 9.114 1.00 49.66 438 SER A O 1
ATOM 3334 N N . ALA A 1 439 ? 25.250 22.156 9.967 1.00 54.34 439 ALA A N 1
ATOM 3335 C CA . ALA A 1 439 ? 25.698 22.434 11.340 1.00 54.34 439 ALA A CA 1
ATOM 3336 C C . ALA A 1 439 ? 25.899 21.211 12.253 1.00 54.34 439 ALA A C 1
ATOM 3338 O O . ALA A 1 439 ? 25.271 20.166 12.096 1.00 54.34 439 ALA A O 1
ATOM 3339 N N . SER A 1 440 ? 26.739 21.397 13.277 1.00 69.50 440 SER A N 1
ATOM 3340 C CA . SER A 1 440 ? 26.792 20.578 14.491 1.00 69.50 440 SER A CA 1
ATOM 3341 C C . SER A 1 440 ? 25.550 20.852 15.347 1.00 69.50 440 SER A C 1
ATOM 3343 O O . SER A 1 440 ? 25.551 21.739 16.205 1.00 69.50 440 SER A O 1
ATOM 3345 N N . LEU A 1 441 ? 24.466 20.130 15.071 1.00 71.38 441 LEU A N 1
ATOM 3346 C CA . LEU A 1 441 ? 23.210 20.233 15.811 1.00 71.38 441 LEU A CA 1
ATOM 3347 C C . LEU A 1 441 ? 23.107 19.143 16.880 1.00 71.38 441 LEU A C 1
ATOM 3349 O O . LEU A 1 441 ? 23.593 18.021 16.723 1.00 71.38 441 LEU A O 1
ATOM 3353 N N . SER A 1 442 ? 22.410 19.467 17.958 1.00 75.81 442 SER A N 1
ATOM 3354 C CA . SER A 1 442 ? 21.908 18.509 18.934 1.00 75.81 442 SER A CA 1
ATOM 3355 C C . SER A 1 442 ? 20.394 18.650 19.046 1.00 75.81 442 SER A C 1
ATOM 3357 O O . SER A 1 442 ? 19.845 19.737 18.876 1.00 75.81 442 SER A O 1
ATOM 3359 N N . ALA A 1 443 ? 19.710 17.543 19.299 1.00 75.12 443 ALA A N 1
ATOM 3360 C CA . ALA A 1 443 ? 18.276 17.516 19.512 1.00 75.12 443 ALA A CA 1
ATOM 3361 C C . ALA A 1 443 ? 17.962 17.052 20.929 1.00 75.12 443 ALA A C 1
ATOM 3363 O O . ALA A 1 443 ? 18.613 16.160 21.466 1.00 75.12 443 ALA A O 1
ATOM 3364 N N . ARG A 1 444 ? 16.918 17.605 21.527 1.00 81.31 444 ARG A N 1
ATOM 3365 C CA . ARG A 1 444 ? 16.323 17.108 22.762 1.00 81.31 444 ARG A CA 1
ATOM 3366 C C . ARG A 1 444 ? 14.880 16.751 22.493 1.00 81.31 444 ARG A C 1
ATOM 3368 O O . ARG A 1 444 ? 14.154 17.501 21.848 1.00 81.31 444 ARG A O 1
ATOM 3375 N N . ILE A 1 445 ? 14.463 15.616 23.019 1.00 78.12 445 ILE A N 1
ATOM 3376 C CA . ILE A 1 445 ? 13.080 15.174 22.974 1.00 78.12 445 ILE A CA 1
ATOM 3377 C C . ILE A 1 445 ? 12.450 15.541 24.303 1.00 78.12 445 ILE A C 1
ATOM 3379 O O . ILE A 1 445 ? 12.916 15.119 25.360 1.00 78.12 445 ILE A O 1
ATOM 3383 N N . ILE A 1 446 ? 11.397 16.337 24.239 1.00 79.62 446 ILE A N 1
ATOM 3384 C CA . ILE A 1 446 ? 10.678 16.857 25.390 1.00 79.62 446 ILE A CA 1
ATOM 3385 C C . ILE A 1 446 ? 9.283 16.266 25.337 1.00 79.62 446 ILE A C 1
ATOM 3387 O O . ILE A 1 446 ? 8.477 16.617 24.484 1.00 79.62 446 ILE A O 1
ATOM 3391 N N . LEU A 1 447 ? 8.993 15.357 26.250 1.00 80.44 447 LEU A N 1
ATOM 3392 C CA . LEU A 1 447 ? 7.654 14.836 26.439 1.00 80.44 447 LEU A CA 1
ATOM 3393 C C . LEU A 1 447 ? 6.872 15.828 27.271 1.00 80.44 447 LEU A C 1
ATOM 3395 O O . LEU A 1 447 ? 7.293 16.205 28.369 1.00 80.44 447 LEU A O 1
ATOM 3399 N N . VAL A 1 448 ? 5.736 16.238 26.732 1.00 78.62 448 VAL A N 1
ATOM 3400 C CA . VAL A 1 448 ? 4.809 17.139 27.395 1.00 78.62 448 VAL A CA 1
ATOM 3401 C C . VAL A 1 448 ? 3.541 16.375 27.729 1.00 78.62 448 VAL A C 1
ATOM 3403 O O . VAL A 1 448 ? 3.012 15.620 26.918 1.00 78.62 448 VAL A O 1
ATOM 3406 N N . HIS A 1 449 ? 3.080 16.570 28.953 1.00 79.44 449 HIS A N 1
ATOM 3407 C CA . HIS A 1 449 ? 1.765 16.163 29.390 1.00 79.44 449 HIS A CA 1
ATOM 3408 C C . HIS A 1 449 ? 0.779 17.263 29.004 1.00 79.44 449 HIS A C 1
ATOM 3410 O O . HIS A 1 449 ? 0.943 18.425 29.400 1.00 79.44 449 HIS A O 1
ATOM 3416 N N . LEU A 1 450 ? -0.217 16.887 28.213 1.00 72.88 450 LEU A N 1
ATOM 3417 C CA . LEU A 1 450 ? -1.375 17.703 27.899 1.00 72.88 450 LEU A CA 1
ATOM 3418 C C . LEU A 1 450 ? -2.263 17.666 29.146 1.00 72.88 450 LEU A C 1
ATOM 3420 O O . LEU A 1 450 ? -3.013 16.722 29.358 1.00 72.88 450 LEU A O 1
ATOM 3424 N N . GLY A 1 451 ? -2.104 18.633 30.052 1.00 62.34 451 GLY A N 1
ATOM 3425 C CA . GLY A 1 451 ? -2.980 18.699 31.215 1.00 62.34 451 GLY A CA 1
ATOM 3426 C C . GLY A 1 451 ? -4.433 18.850 30.764 1.00 62.34 451 GLY A C 1
ATOM 3427 O O . GLY A 1 451 ? -4.714 19.637 29.861 1.00 62.34 451 GLY A O 1
ATOM 3428 N N . ASN A 1 452 ? -5.353 18.136 31.416 1.00 52.47 452 ASN A N 1
ATOM 3429 C CA . ASN A 1 452 ? -6.774 18.468 31.348 1.00 52.47 452 ASN A CA 1
ATOM 3430 C C . ASN A 1 452 ? -6.945 19.864 31.962 1.00 52.47 452 ASN A C 1
ATOM 3432 O O . ASN A 1 452 ? -6.897 20.010 33.186 1.00 52.47 452 ASN A O 1
ATOM 3436 N N . GLY A 1 453 ? -7.016 20.880 31.101 1.00 45.16 453 GLY A N 1
ATOM 3437 C CA . GLY A 1 453 ? -7.390 22.243 31.473 1.00 45.16 453 GLY A CA 1
ATOM 3438 C C . GLY A 1 453 ? -8.828 22.328 31.955 1.00 45.16 453 GLY A C 1
ATOM 3439 O O . GLY A 1 453 ? -9.656 21.512 31.489 1.00 45.16 453 GLY A O 1
#

Organism: Azospirillum lipoferum (NCBI:txid193)

Secondary structure (DSSP, 8-state):
---GGGBGGGTTHHHHHHHHT--EEEEHHHHHHHHHHHH-GGG-S-B-HHHHS-TT-EEEEEESS-GGGHHHHHHHHHHHSTTGGGSEEEEEEHHHHHHHHHHHTTS-B-GGGG-EEES-TT--EE-TT-HHHHHHHT----B--TTGGGSHHHHTT---HHHHHHHHHHHHHHTT--S-HHHHHTSTTHHHHHHHHHHHTT-HHHHHHHHH-HHHHHHHHHHHHHHHHTSSSHHHHHHHHHHHSHHHHHHHHHSTT-S----HHHHHHHSS-S-TTS-TTS--S------S------S------STT-BSSPPTTPPPPPTTEEEEEEPPPEEEESS--------S---TT-----EETTT-SEEEEEE---TTSPPPPTTS-STTEEEEEEEEETT-SSPEEE--EEEEEES-SSTTPPEEEEEE-TTHHHHHTTSS-EEEEEEEEEE---

Radius of gyration: 23.89 Å; chains: 1; bounding box: 61×54×66 Å

Foldseek 3Di:
DDAPVLAVLCVCVVVLCVVLVKWKKWAFQLLLLVLLCVVPVVNVDGHHSQQSQFDPREREMEIADDQVCQVVSLVVSCVRRVCSVQHHYDYYYPVRVVVVVVLVLQAKDWQSRGWMWINDPVTDTDRPPCSSVCSVVVATAIGDHPNNCVGPCNVVLNDANLLSLLVRLLSCLSSVNQPDPVSQVRHNHQVVLLVRLVVLLPDPVNQVSLQPDPNHLVSVLRSLLSSCLSHPDLVSSLVVCVSSNVLSSCCSQDDPPHRHPHDPLVVCSNPVCVPCPPDPPPPPFASQDDDDGGHDPDDDALEPEQPAKDQDDDPQDPDDDPQKGFQIKGDWAWEAEDDDPPDDPPDDDDPPDPRHHHYLRHDQKHKYKYAPPDPGDPRPLPFDQVQKWKWKWKDFPPDPGIDIDGFDKHWDFPDNDPRGIIIMMGRCPPVSNVPNPDGRMIIMMTIIGRGPD

Sequence (453 aa):
MPTIYDIAQLQPLAAIGRAHGVRFRLRGGVATRLVMQMDNAAWGRPADLFSLTPFLSDVDLVHSGQPKQTRQIMEAIQGSVPGAECVRWELWSKEDEAAAQADWAQGNLIPARLLSIGDDPLGSVADPAGGLEDLRKRHFRYVRTPLYLQSPLFRAGRDLEVFSALLFLQTLAEAGISDNLDTLRAQSGWAAVQAVFADARSDWIQRRRLEEHAPLRDRLVRLVLAAIAWHRTPREFHQVATASGLRAYLTAVTGPGNPVQLPDPLHSFLTDEFSPSHDPWAEPSAFCISPVLGGDSRRLPLVLSGALWTNVPPPNLPPLAAGLQIALVSPPLPVAPGGAVTGWPGSMVDPMSTVARLVSDADEFIHLHLWPTGTARPVPAACQVEDLSALLLLEGEQLSEPVVIAPACVAERRSAQPGAGLSLRLNCYGALAALARSASLSARIILVHLGNG

pLDDT: mean 73.94, std 19.82, range [30.88, 98.06]